Protein AF-A0A7S3QZ81-F1 (afdb_monomer_lite)

Foldseek 3Di:
DVLLCVQLVKDFDDDDPPDTDIDHPALLSVLLSLQLVLQLLVPDQDDQPPPPPPPPDPPDDDDDDDDDDDDDDDDDDDDDDDDDDDDDDDDDDDDDDDDPDDDDPPPPSPRDRQFAFFFAEDFDDDPPDDPVPQVRRVVRVQQSLQTDGSWYKYFPVSCLRCVVPQLQSLCRYNNGGDVVVVVVVPVPPPPVCVVPVDPPPPCPVPLRGKFKWWLAKWFDPPCPPPPPPPPPPRPPPPPPPPDPDDDDDDPPPPVRPPDDDDDSRMTTMMIIHHSVCQLVCLVCQSRTNRVDPVRVVGGLAHIPSLAAQSSVDDSGPPDPPPDDDGQDKDKDKDADPPLVVDDPVVNVVVLVVLSVVQVVVCVVDPFSKHWDDDDPSRMTMIMTSDPD

Radius of gyration: 27.53 Å; chains: 1; bounding box: 59×92×77 Å

Structure (mmCIF, N/CA/C/O backbone):
data_AF-A0A7S3QZ81-F1
#
_entry.id   AF-A0A7S3QZ81-F1
#
loop_
_atom_site.group_PDB
_atom_site.id
_atom_site.type_symbol
_atom_site.label_atom_id
_atom_site.label_alt_id
_atom_site.label_comp_id
_atom_site.label_asym_id
_atom_site.label_entity_id
_atom_site.label_seq_id
_atom_site.pdbx_PDB_ins_code
_atom_site.Cartn_x
_atom_site.Cartn_y
_atom_site.Cartn_z
_atom_site.occupancy
_atom_site.B_iso_or_equiv
_atom_site.auth_seq_id
_atom_site.auth_comp_id
_atom_site.auth_asym_id
_atom_site.auth_atom_id
_atom_site.pdbx_PDB_model_num
ATOM 1 N N . MET A 1 1 ? 19.329 6.124 1.152 1.00 57.19 1 MET A N 1
ATOM 2 C CA . MET A 1 1 ? 18.994 6.119 -0.295 1.00 57.19 1 MET A CA 1
ATOM 3 C C . MET A 1 1 ? 19.994 5.373 -1.180 1.00 57.19 1 MET A C 1
ATOM 5 O O . MET A 1 1 ? 19.649 4.286 -1.618 1.00 57.19 1 MET A O 1
ATOM 9 N N . ARG A 1 2 ? 21.227 5.858 -1.437 1.00 67.06 2 ARG A N 1
ATOM 10 C CA . ARG A 1 2 ? 22.157 5.185 -2.389 1.00 67.06 2 ARG A CA 1
ATOM 11 C C . ARG A 1 2 ? 22.435 3.708 -2.066 1.00 67.06 2 ARG A C 1
ATOM 13 O O . ARG A 1 2 ? 22.420 2.883 -2.973 1.00 67.06 2 ARG A O 1
ATOM 20 N N . LYS A 1 3 ? 22.639 3.384 -0.783 1.00 74.12 3 LYS A N 1
ATOM 21 C CA . LYS A 1 3 ? 22.844 2.006 -0.302 1.00 74.12 3 LYS A CA 1
ATOM 22 C C . LYS A 1 3 ? 21.619 1.117 -0.552 1.00 74.12 3 LYS A C 1
ATOM 24 O O . LYS A 1 3 ? 21.755 0.072 -1.170 1.00 74.12 3 LYS A O 1
ATOM 29 N N . ALA A 1 4 ? 20.434 1.568 -0.138 1.00 69.00 4 ALA A N 1
ATOM 30 C CA . ALA A 1 4 ? 19.182 0.844 -0.365 1.00 69.00 4 ALA A CA 1
ATOM 31 C C . ALA A 1 4 ? 18.943 0.581 -1.860 1.00 69.00 4 ALA A C 1
ATOM 33 O O . ALA A 1 4 ? 18.584 -0.525 -2.244 1.00 69.00 4 ALA A O 1
ATOM 34 N N . ARG A 1 5 ? 19.219 1.567 -2.723 1.00 83.25 5 ARG A N 1
ATOM 35 C CA . ARG A 1 5 ? 19.082 1.419 -4.180 1.00 83.25 5 ARG A CA 1
ATOM 36 C C . ARG A 1 5 ? 19.981 0.306 -4.722 1.00 83.25 5 ARG A C 1
ATOM 38 O O . ARG A 1 5 ? 19.526 -0.519 -5.501 1.00 83.25 5 ARG A O 1
ATOM 45 N N . TRP A 1 6 ? 21.247 0.289 -4.299 1.00 77.69 6 TRP A N 1
ATOM 46 C CA . TRP A 1 6 ? 22.215 -0.728 -4.716 1.00 77.69 6 TRP A CA 1
ATOM 47 C C . TRP A 1 6 ? 21.801 -2.134 -4.275 1.00 77.69 6 TRP A C 1
ATOM 49 O O . TRP A 1 6 ? 21.886 -3.076 -5.053 1.00 77.69 6 TRP A O 1
ATOM 59 N N . ASN A 1 7 ? 21.305 -2.257 -3.044 1.00 79.62 7 ASN A N 1
ATOM 60 C CA . ASN A 1 7 ? 20.888 -3.538 -2.481 1.00 79.62 7 ASN A CA 1
ATOM 61 C C . ASN A 1 7 ? 19.659 -4.144 -3.175 1.00 79.62 7 ASN A C 1
ATOM 63 O O . ASN A 1 7 ? 19.498 -5.357 -3.137 1.00 79.62 7 ASN A O 1
ATOM 67 N N . ASN A 1 8 ? 18.816 -3.313 -3.794 1.00 81.00 8 ASN A N 1
ATOM 68 C CA . ASN A 1 8 ? 17.570 -3.726 -4.444 1.00 81.00 8 ASN A CA 1
ATOM 69 C C . ASN A 1 8 ? 17.630 -3.560 -5.974 1.00 81.00 8 ASN A C 1
ATOM 71 O O . ASN A 1 8 ? 16.604 -3.394 -6.618 1.00 81.00 8 ASN A O 1
ATOM 75 N N . PHE A 1 9 ? 18.830 -3.530 -6.566 1.00 88.00 9 PHE A N 1
ATOM 76 C CA . PHE A 1 9 ? 19.031 -3.526 -8.026 1.00 88.00 9 PHE A CA 1
ATOM 77 C C . PHE A 1 9 ? 18.272 -2.429 -8.803 1.00 88.00 9 PHE A C 1
ATOM 79 O O . PHE A 1 9 ? 17.962 -2.592 -9.984 1.00 88.00 9 PHE A O 1
ATOM 86 N N . GLY A 1 10 ? 17.994 -1.291 -8.161 1.00 88.81 10 GLY A N 1
ATOM 87 C CA . GLY A 1 10 ? 17.289 -0.170 -8.779 1.00 88.81 10 GLY A CA 1
ATOM 88 C C . GLY A 1 10 ? 18.214 0.745 -9.580 1.00 88.81 10 GLY A C 1
ATOM 89 O O . GLY A 1 10 ? 19.369 0.979 -9.211 1.00 88.81 10 GLY A O 1
ATOM 90 N N . SER A 1 11 ? 17.681 1.341 -10.645 1.00 91.62 11 SER A N 1
ATOM 91 C CA . SER A 1 11 ? 18.345 2.402 -11.409 1.00 91.62 11 SER A CA 1
ATOM 92 C C . SER A 1 11 ? 17.616 3.734 -11.222 1.00 91.62 11 SER A C 1
ATOM 94 O O . SER A 1 11 ? 16.390 3.779 -11.164 1.00 91.62 11 SER A O 1
ATOM 96 N N . THR A 1 12 ? 18.364 4.832 -11.084 1.00 93.56 12 THR A N 1
ATOM 97 C CA . THR A 1 12 ? 17.767 6.176 -11.111 1.00 93.56 12 THR A CA 1
ATOM 98 C C . THR A 1 12 ? 17.583 6.575 -12.563 1.00 93.56 12 THR A C 1
ATOM 100 O O . THR A 1 12 ? 18.562 6.604 -13.306 1.00 93.56 12 THR A O 1
ATOM 103 N N . HIS A 1 13 ? 16.343 6.857 -12.945 1.00 92.25 13 HIS A N 1
ATOM 104 C CA . HIS A 1 13 ? 16.003 7.258 -14.300 1.00 92.25 13 HIS A CA 1
ATOM 105 C C . HIS A 1 13 ? 16.065 8.777 -14.462 1.00 92.25 13 HIS A C 1
ATOM 107 O O . HIS A 1 13 ? 16.704 9.270 -15.386 1.00 92.25 13 HIS A O 1
ATOM 113 N N . GLU A 1 14 ? 15.454 9.509 -13.530 1.00 94.25 14 GLU A N 1
ATOM 114 C CA . GLU A 1 14 ? 15.310 10.961 -13.597 1.00 94.25 14 GLU A CA 1
ATOM 115 C C . GLU A 1 14 ? 15.339 11.567 -12.191 1.00 94.25 14 GLU A C 1
ATOM 117 O O . GLU A 1 14 ? 14.926 10.928 -11.217 1.00 94.25 14 GLU A O 1
ATOM 122 N N . THR A 1 15 ? 15.846 12.795 -12.097 1.00 96.19 15 THR A N 1
ATOM 123 C CA . THR A 1 15 ? 15.794 13.616 -10.886 1.00 96.19 15 THR A CA 1
ATOM 124 C C . THR A 1 15 ? 15.297 14.997 -11.290 1.00 96.19 15 THR A C 1
ATOM 126 O O . THR A 1 15 ? 15.963 15.679 -12.069 1.00 96.19 15 THR A O 1
ATOM 129 N N . GLU A 1 16 ? 14.159 15.409 -10.743 1.00 95.25 16 GLU A N 1
ATOM 130 C CA . GLU A 1 16 ? 13.551 16.715 -10.987 1.00 95.25 16 GLU A CA 1
ATOM 131 C C . GLU A 1 16 ? 13.385 17.430 -9.643 1.00 95.25 16 GLU A C 1
ATOM 133 O O . GLU A 1 16 ? 12.545 17.063 -8.824 1.00 95.25 16 GLU A O 1
ATOM 138 N N . GLY A 1 17 ? 14.240 18.420 -9.373 1.00 95.44 17 GLY A N 1
ATOM 139 C CA . GLY A 1 17 ? 14.261 19.106 -8.079 1.00 95.44 17 GLY A CA 1
ATOM 140 C C . GLY A 1 17 ? 14.576 18.157 -6.916 1.00 95.44 17 GLY A C 1
ATOM 141 O O . GLY A 1 17 ? 15.675 17.606 -6.835 1.00 95.44 17 GLY A O 1
ATOM 142 N N . ASP A 1 18 ? 13.614 17.994 -6.008 1.00 94.56 18 ASP A N 1
ATOM 143 C CA . ASP A 1 18 ? 13.650 17.089 -4.852 1.00 94.56 18 ASP A CA 1
ATOM 144 C C . ASP A 1 18 ? 12.990 15.722 -5.121 1.00 94.56 18 ASP A C 1
ATOM 146 O O . ASP A 1 18 ? 12.949 14.860 -4.238 1.00 94.56 18 ASP A O 1
ATOM 150 N N . SER A 1 19 ? 12.500 15.508 -6.343 1.00 95.75 19 SER A N 1
ATOM 151 C CA . SER A 1 19 ? 11.799 14.298 -6.761 1.00 95.75 19 SER A CA 1
ATOM 152 C C . SER A 1 19 ? 12.725 13.350 -7.524 1.00 95.75 19 SER A C 1
ATOM 154 O O . SER A 1 19 ? 13.549 13.764 -8.342 1.00 95.75 19 SER A O 1
ATOM 156 N N . PHE A 1 20 ? 12.585 12.049 -7.259 1.00 96.81 20 PHE A N 1
ATOM 157 C CA . PHE A 1 20 ? 13.397 10.997 -7.870 1.00 96.81 20 PHE A CA 1
ATOM 158 C C . PHE A 1 20 ? 12.506 9.957 -8.540 1.00 96.81 20 PHE A C 1
ATOM 160 O O . PHE A 1 20 ? 11.659 9.355 -7.884 1.00 96.81 20 PHE A O 1
ATOM 167 N N . THR A 1 21 ? 12.787 9.660 -9.805 1.00 96.81 21 THR A N 1
ATOM 168 C CA . THR A 1 21 ? 12.186 8.536 -10.525 1.00 96.81 21 THR A CA 1
ATOM 169 C C . THR A 1 21 ? 13.175 7.378 -10.538 1.00 96.81 21 THR A C 1
ATOM 171 O O . THR A 1 21 ? 14.302 7.499 -11.034 1.00 96.81 21 THR A O 1
ATOM 174 N N . MET A 1 22 ? 12.768 6.238 -9.984 1.00 96.44 22 MET A N 1
ATOM 175 C CA . MET A 1 22 ? 13.572 5.016 -9.956 1.00 96.44 22 MET A CA 1
ATOM 176 C C . MET A 1 22 ? 12.834 3.875 -10.640 1.00 96.44 22 MET A C 1
ATOM 178 O O . MET A 1 22 ? 11.615 3.775 -10.543 1.00 96.44 22 MET A O 1
ATOM 182 N N . VAL A 1 23 ? 13.588 3.008 -11.312 1.00 96.00 23 VAL A N 1
ATOM 183 C CA . VAL A 1 23 ? 13.049 1.845 -12.020 1.00 96.00 23 VAL A CA 1
ATOM 184 C C . VAL A 1 23 ? 13.748 0.581 -11.552 1.00 96.00 23 VAL A C 1
ATOM 186 O O . VAL A 1 23 ? 14.971 0.556 -11.375 1.00 96.00 23 VAL A O 1
ATOM 189 N N . PHE A 1 24 ? 12.941 -0.457 -11.362 1.00 95.88 24 PHE A N 1
ATOM 190 C CA . PHE A 1 24 ? 13.323 -1.763 -10.848 1.00 95.88 24 PHE A CA 1
ATOM 191 C C . PHE A 1 24 ? 12.858 -2.844 -11.822 1.00 95.88 24 PHE A C 1
ATOM 193 O O . PHE A 1 24 ? 11.865 -2.666 -12.527 1.00 95.88 24 PHE A O 1
ATOM 200 N N . TYR A 1 25 ? 13.579 -3.963 -11.856 1.00 93.69 25 TYR A N 1
ATOM 201 C CA . TYR A 1 25 ? 13.191 -5.120 -12.666 1.00 93.69 25 TYR A CA 1
ATOM 202 C C . TYR A 1 25 ? 12.044 -5.918 -12.041 1.00 93.69 25 TYR A C 1
ATOM 204 O O . TYR A 1 25 ? 11.252 -6.511 -12.769 1.00 93.69 25 TYR A O 1
ATOM 212 N N . ASP A 1 26 ? 11.965 -5.934 -10.709 1.00 94.50 26 ASP A N 1
ATOM 213 C CA . ASP A 1 26 ? 10.962 -6.665 -9.939 1.00 94.50 26 ASP A CA 1
ATOM 214 C C . ASP A 1 26 ? 10.199 -5.695 -9.021 1.00 94.50 26 ASP A C 1
ATOM 216 O O . ASP A 1 26 ? 10.793 -4.827 -8.371 1.00 94.50 26 ASP A O 1
ATOM 220 N N . ALA A 1 27 ? 8.875 -5.855 -8.952 1.00 96.44 27 ALA A N 1
ATOM 221 C CA . ALA A 1 27 ? 8.016 -5.120 -8.028 1.00 96.44 27 ALA A CA 1
ATOM 222 C C . ALA A 1 27 ? 8.420 -5.375 -6.568 1.00 96.44 27 ALA A C 1
ATOM 224 O O . ALA A 1 27 ? 8.380 -4.460 -5.744 1.00 96.44 27 ALA A O 1
ATOM 225 N N . LYS A 1 28 ? 8.876 -6.596 -6.253 1.00 96.12 28 LYS A N 1
ATOM 226 C CA . LYS A 1 28 ? 9.358 -6.950 -4.914 1.00 96.12 28 LYS A CA 1
ATOM 227 C C . LYS A 1 28 ? 10.529 -6.069 -4.484 1.00 96.12 28 LYS A C 1
ATOM 229 O O . LYS A 1 28 ? 10.524 -5.545 -3.371 1.00 96.12 28 LYS A O 1
ATOM 234 N N . ASP A 1 29 ? 11.504 -5.880 -5.367 1.00 95.75 29 ASP A N 1
ATOM 235 C CA . ASP A 1 29 ? 12.702 -5.089 -5.085 1.00 95.75 29 ASP A CA 1
ATOM 236 C C . ASP A 1 29 ? 12.363 -3.602 -4.916 1.00 95.75 29 ASP A C 1
ATOM 238 O O . ASP A 1 29 ? 12.897 -2.936 -4.026 1.00 95.75 29 ASP A O 1
ATOM 242 N N . ALA A 1 30 ? 11.423 -3.091 -5.718 1.00 97.38 30 ALA A N 1
ATOM 243 C CA . ALA A 1 30 ? 10.921 -1.725 -5.586 1.00 97.38 30 ALA A CA 1
ATOM 244 C C . ALA A 1 30 ? 10.256 -1.494 -4.218 1.00 97.38 30 ALA A C 1
ATOM 246 O O . ALA A 1 30 ? 10.564 -0.521 -3.525 1.00 97.38 30 ALA A O 1
ATOM 247 N N . VAL A 1 31 ? 9.386 -2.414 -3.789 1.00 97.38 31 VAL A N 1
ATOM 248 C CA . VAL A 1 31 ? 8.704 -2.316 -2.489 1.00 97.38 31 VAL A CA 1
ATOM 249 C C . VAL A 1 31 ? 9.699 -2.464 -1.338 1.00 97.38 31 VAL A C 1
ATOM 251 O O . VAL A 1 31 ? 9.666 -1.665 -0.403 1.00 97.38 31 VAL A O 1
ATOM 254 N N . ALA A 1 32 ? 10.633 -3.415 -1.416 1.00 96.19 32 ALA A N 1
ATOM 255 C CA . ALA A 1 32 ? 11.698 -3.573 -0.426 1.00 96.19 32 ALA A CA 1
ATOM 256 C C . ALA A 1 32 ? 12.561 -2.306 -0.307 1.00 96.19 32 ALA A C 1
ATOM 258 O O . ALA A 1 32 ? 12.857 -1.859 0.803 1.00 96.19 32 ALA A O 1
ATOM 259 N N . PHE A 1 33 ? 12.908 -1.677 -1.435 1.00 96.44 33 PHE A N 1
ATOM 260 C CA . PHE A 1 33 ? 13.609 -0.397 -1.442 1.00 96.44 33 PHE A CA 1
ATOM 261 C C . PHE A 1 33 ? 12.828 0.688 -0.694 1.00 96.44 33 PHE A C 1
ATOM 263 O O . PHE A 1 33 ? 13.414 1.369 0.147 1.00 96.44 33 PHE A O 1
ATOM 270 N N . CYS A 1 34 ? 11.529 0.844 -0.969 1.00 97.25 34 CYS A N 1
ATOM 271 C CA . CYS A 1 34 ? 10.690 1.848 -0.314 1.00 97.25 34 CYS A CA 1
ATOM 272 C C . CYS A 1 34 ? 10.571 1.605 1.197 1.00 97.25 34 CYS A C 1
ATOM 274 O O . CYS A 1 34 ? 10.759 2.536 1.982 1.00 97.25 34 CYS A O 1
ATOM 276 N N . LEU A 1 35 ? 10.336 0.355 1.612 1.00 96.25 35 LEU A N 1
ATOM 277 C CA . LEU A 1 35 ? 10.276 -0.034 3.025 1.00 96.25 35 LEU A CA 1
ATOM 278 C C . LEU A 1 35 ? 11.591 0.295 3.747 1.00 96.25 35 LEU A C 1
ATOM 280 O O . LEU A 1 35 ? 11.580 0.985 4.771 1.00 96.25 35 LEU A O 1
ATOM 284 N N . GLN A 1 36 ? 12.725 -0.120 3.171 1.00 95.50 36 GLN A N 1
ATOM 285 C CA . GLN A 1 36 ? 14.052 0.166 3.713 1.00 95.50 36 GLN A CA 1
ATOM 286 C C . GLN A 1 36 ? 14.317 1.675 3.773 1.00 95.50 36 GLN A C 1
ATOM 288 O O . GLN A 1 36 ? 14.795 2.191 4.784 1.00 95.50 36 GLN A O 1
ATOM 293 N N . ALA A 1 37 ? 14.038 2.398 2.686 1.00 95.38 37 ALA A N 1
ATOM 294 C CA . ALA A 1 37 ? 14.269 3.833 2.597 1.00 95.38 37 ALA A CA 1
ATOM 295 C C . ALA A 1 37 ? 13.487 4.588 3.673 1.00 95.38 37 ALA A C 1
ATOM 297 O O . ALA A 1 37 ? 14.062 5.447 4.342 1.00 95.38 37 ALA A O 1
ATOM 298 N N . GLN A 1 38 ? 12.220 4.232 3.889 1.00 94.88 38 GLN A N 1
ATOM 299 C CA . GLN A 1 38 ? 11.385 4.901 4.876 1.00 94.88 38 GLN A CA 1
ATOM 300 C C . GLN A 1 38 ? 11.843 4.629 6.313 1.00 94.88 38 GLN A C 1
ATOM 302 O O . GLN A 1 38 ? 11.894 5.551 7.128 1.00 94.88 38 GLN A O 1
ATOM 307 N N . GLN A 1 39 ? 12.264 3.400 6.620 1.00 94.12 39 GLN A N 1
ATOM 308 C CA . GLN A 1 39 ? 12.876 3.092 7.915 1.00 94.12 39 GLN A CA 1
ATOM 309 C C . GLN A 1 39 ? 14.188 3.863 8.112 1.00 94.12 39 GLN A C 1
ATOM 311 O O . GLN A 1 39 ? 14.380 4.480 9.158 1.00 94.12 39 GLN A O 1
ATOM 316 N N . MET A 1 40 ? 15.064 3.903 7.101 1.00 94.00 40 MET A N 1
ATOM 317 C CA . MET A 1 40 ? 16.313 4.671 7.167 1.00 94.00 40 MET A CA 1
ATOM 318 C C . MET A 1 40 ? 16.062 6.163 7.417 1.00 94.00 40 MET A C 1
ATOM 320 O O . MET A 1 40 ? 16.757 6.760 8.235 1.00 94.00 40 MET A O 1
ATOM 324 N N . LEU A 1 41 ? 15.081 6.761 6.732 1.00 93.50 41 LEU A N 1
ATOM 325 C CA . LEU A 1 41 ? 14.714 8.169 6.910 1.00 93.50 41 LEU A CA 1
ATOM 326 C C . LEU A 1 41 ? 14.211 8.443 8.331 1.00 93.50 41 LEU A C 1
ATOM 328 O O . LEU A 1 41 ? 14.627 9.427 8.930 1.00 93.50 41 LEU A O 1
ATOM 332 N N . SER A 1 42 ? 13.410 7.536 8.899 1.00 91.94 42 SER A N 1
ATOM 333 C CA . SER A 1 42 ? 12.905 7.666 10.274 1.00 91.94 42 SER A CA 1
ATOM 334 C C . SER A 1 42 ? 13.989 7.569 11.356 1.00 91.94 42 SER A C 1
ATOM 336 O O . SER A 1 42 ? 13.811 8.072 12.461 1.00 91.94 42 SER A O 1
ATOM 338 N N . MET A 1 43 ? 15.116 6.917 11.049 1.00 92.06 43 MET A N 1
ATOM 339 C CA . MET A 1 43 ? 16.256 6.777 11.962 1.00 92.06 43 MET A CA 1
ATOM 340 C C . MET A 1 43 ? 17.296 7.891 11.786 1.00 92.06 43 MET A C 1
ATOM 342 O O . MET A 1 43 ? 18.199 8.025 12.615 1.00 92.06 43 MET A O 1
ATOM 346 N N . GLN A 1 44 ? 17.215 8.659 10.699 1.00 93.81 44 GLN A N 1
ATOM 347 C CA . GLN A 1 44 ? 18.185 9.696 10.384 1.00 93.81 44 GLN A CA 1
ATOM 348 C C . GLN A 1 44 ? 18.011 10.883 11.333 1.00 93.81 44 GLN A C 1
ATOM 350 O O . GLN A 1 44 ? 16.941 11.476 11.426 1.00 93.81 44 GLN A O 1
ATOM 355 N N . GLN A 1 45 ? 19.095 11.274 12.002 1.00 91.81 45 GLN A N 1
ATOM 356 C CA . GLN A 1 45 ? 19.135 12.537 12.730 1.00 91.81 45 GLN A CA 1
ATOM 357 C C . GLN A 1 45 ? 19.360 13.668 11.729 1.00 91.81 45 GLN A C 1
ATOM 359 O O . GLN A 1 45 ? 20.383 13.701 11.033 1.00 91.81 45 GLN A O 1
ATOM 364 N N . TRP A 1 46 ? 18.386 14.566 11.634 1.00 89.69 46 TRP A N 1
ATOM 365 C CA . TRP A 1 46 ? 18.471 15.759 10.804 1.00 89.69 46 TRP A CA 1
ATOM 366 C C . TRP A 1 46 ? 19.092 16.899 11.615 1.00 89.69 46 TRP A C 1
ATOM 368 O O . TRP A 1 46 ? 18.786 17.039 12.803 1.00 89.69 46 TRP A O 1
ATOM 378 N N . PRO A 1 47 ? 20.002 17.694 11.024 1.00 87.69 47 PRO A N 1
ATOM 379 C CA . PRO A 1 47 ? 20.575 18.832 11.721 1.00 87.69 47 PRO A CA 1
ATOM 380 C C . PRO A 1 47 ? 19.450 19.798 12.096 1.00 87.69 47 PRO A C 1
ATOM 382 O O . PRO A 1 47 ? 18.734 20.295 11.229 1.00 87.69 47 PRO A O 1
ATOM 385 N N . ILE A 1 48 ? 19.296 20.061 13.395 1.00 83.25 48 ILE A N 1
ATOM 386 C CA . ILE A 1 48 ? 18.397 21.108 13.876 1.00 83.25 48 ILE A CA 1
ATOM 387 C C . ILE A 1 48 ? 18.983 22.416 13.360 1.00 83.25 48 ILE A C 1
ATOM 389 O O . ILE A 1 48 ? 20.106 22.782 13.725 1.00 83.25 48 ILE A O 1
ATOM 393 N N . HIS A 1 49 ? 18.249 23.102 12.486 1.00 68.50 49 HIS A N 1
ATOM 394 C CA . HIS A 1 49 ? 18.574 24.477 12.161 1.00 68.50 49 HIS A CA 1
ATOM 395 C C . HIS A 1 49 ? 18.457 25.265 13.462 1.00 68.50 49 HIS A C 1
ATOM 397 O O . HIS A 1 49 ? 17.358 25.569 13.915 1.00 68.50 49 HIS A O 1
ATOM 403 N N . LYS A 1 50 ? 19.601 25.551 14.092 1.00 69.50 50 LYS A N 1
ATOM 404 C CA . LYS A 1 50 ? 19.683 26.654 15.042 1.00 69.50 50 LYS A CA 1
ATOM 405 C C . LYS A 1 50 ? 19.187 27.851 14.262 1.00 69.50 50 LYS A C 1
ATOM 407 O O . LYS A 1 50 ? 19.738 28.101 13.187 1.00 69.50 50 LYS A O 1
ATOM 412 N N . GLU A 1 51 ? 18.111 28.468 14.739 1.00 63.09 51 GLU A N 1
ATOM 413 C CA . GLU A 1 51 ? 17.549 29.674 14.149 1.00 63.09 51 GLU A CA 1
ATOM 414 C C . GLU A 1 51 ? 18.723 30.562 13.750 1.00 63.09 51 GLU A C 1
ATOM 416 O O . GLU A 1 51 ? 19.531 30.977 14.584 1.00 63.09 51 GLU A O 1
ATOM 421 N N . ILE A 1 52 ? 18.919 30.721 12.440 1.00 61.25 52 ILE A N 1
ATOM 422 C CA . ILE A 1 52 ? 19.837 31.730 11.943 1.00 61.25 52 ILE A CA 1
ATOM 423 C C . ILE A 1 52 ? 19.114 32.998 12.345 1.00 61.25 52 ILE A C 1
ATOM 425 O O . ILE A 1 52 ? 18.140 33.344 11.683 1.00 61.25 52 ILE A O 1
ATOM 429 N N . ASN A 1 53 ? 19.500 33.571 13.491 1.00 55.69 53 ASN A N 1
ATOM 430 C CA . ASN A 1 53 ? 18.949 34.806 14.024 1.00 55.69 53 ASN A CA 1
ATOM 431 C C . ASN A 1 53 ? 18.841 35.788 12.864 1.00 55.69 53 ASN A C 1
ATOM 433 O O . ASN A 1 53 ? 19.834 36.366 12.422 1.00 55.69 53 ASN A O 1
ATOM 437 N N . SER A 1 54 ? 17.632 35.934 12.336 1.00 57.25 54 SER A N 1
ATOM 438 C CA . SER A 1 54 ? 17.295 36.854 11.264 1.00 57.25 54 SER A CA 1
ATOM 439 C C . SER A 1 54 ? 17.189 38.265 11.848 1.00 57.25 54 SER A C 1
ATOM 441 O O . SER A 1 54 ? 16.173 38.933 11.698 1.00 57.25 54 SER A O 1
ATOM 443 N N . GLU A 1 55 ? 18.232 38.684 12.573 1.00 59.03 55 GLU A N 1
ATOM 444 C CA . GLU A 1 55 ? 18.438 40.043 13.084 1.00 59.03 55 GLU A CA 1
ATOM 445 C C . GLU A 1 55 ? 19.254 40.910 12.117 1.00 59.03 55 GLU A C 1
ATOM 447 O O . GLU A 1 55 ? 19.269 42.129 12.264 1.00 59.03 55 GLU A O 1
ATOM 452 N N . GLU A 1 56 ? 19.877 40.350 11.077 1.00 56.66 56 GLU A N 1
ATOM 453 C CA . GLU A 1 56 ? 20.539 41.163 10.055 1.00 56.66 56 GLU A CA 1
ATOM 454 C C . GLU A 1 56 ? 19.681 41.313 8.793 1.00 56.66 56 GLU A C 1
ATOM 456 O O . GLU A 1 56 ? 19.473 40.368 8.039 1.00 56.66 56 GLU A O 1
ATOM 461 N N . GLN A 1 57 ? 19.285 42.570 8.551 1.00 50.53 57 GLN A N 1
ATOM 462 C CA . GLN A 1 57 ? 18.739 43.160 7.317 1.00 50.53 57 GLN A CA 1
ATOM 463 C C . GLN A 1 57 ? 17.225 43.400 7.250 1.00 50.53 57 GLN A C 1
ATOM 465 O O . GLN A 1 57 ? 16.565 43.118 6.254 1.00 50.53 57 GLN A O 1
ATOM 470 N N . SER A 1 58 ? 16.708 44.158 8.217 1.00 48.16 58 SER A N 1
ATOM 471 C CA . SER A 1 58 ? 15.829 45.278 7.859 1.00 48.16 58 SER A CA 1
ATOM 472 C C . SER A 1 58 ? 16.672 46.416 7.256 1.00 48.16 58 SER A C 1
ATOM 474 O O . SER A 1 58 ? 17.016 47.380 7.941 1.00 48.16 58 SER A O 1
ATOM 476 N N . THR A 1 59 ? 17.047 46.316 5.978 1.00 50.75 59 THR A N 1
ATOM 477 C CA . THR A 1 59 ? 17.408 47.504 5.191 1.00 50.75 59 THR A CA 1
ATOM 478 C C . THR A 1 59 ? 16.115 48.102 4.624 1.00 50.75 59 THR A C 1
ATOM 480 O O . THR A 1 59 ? 15.337 47.394 3.983 1.00 50.75 59 THR A O 1
ATOM 483 N N . PRO A 1 60 ? 15.819 49.391 4.866 1.00 50.78 60 PRO A N 1
ATOM 484 C CA . PRO A 1 60 ? 14.624 50.027 4.331 1.00 50.78 60 PRO A CA 1
ATOM 485 C C . PRO A 1 60 ? 14.818 50.263 2.830 1.00 50.78 60 PRO A C 1
ATOM 487 O O . PRO A 1 60 ? 15.439 51.244 2.421 1.00 50.78 60 PRO A O 1
ATOM 490 N N . LEU A 1 61 ? 14.299 49.366 1.990 1.00 48.03 61 LEU A N 1
ATOM 491 C CA . LEU A 1 61 ? 14.140 49.665 0.572 1.00 48.03 61 LEU A CA 1
ATOM 492 C C . LEU A 1 61 ? 12.990 50.656 0.408 1.00 48.03 61 LEU A C 1
ATOM 494 O O . LEU A 1 61 ? 11.853 50.416 0.813 1.00 48.03 61 LEU A O 1
ATOM 498 N N . MET A 1 62 ? 13.352 51.804 -0.157 1.00 43.62 62 MET A N 1
ATOM 499 C CA . MET A 1 62 ? 12.481 52.927 -0.440 1.00 43.62 62 MET A CA 1
ATOM 500 C C . MET A 1 62 ? 11.201 52.499 -1.156 1.00 43.62 62 MET A C 1
ATOM 502 O O . MET A 1 62 ? 11.212 51.917 -2.238 1.00 43.62 62 MET A O 1
ATOM 506 N N . SER A 1 63 ? 10.097 52.921 -0.551 1.00 51.78 63 SER A N 1
ATOM 507 C CA . SER A 1 63 ? 8.844 53.250 -1.213 1.00 51.78 63 SER A CA 1
ATOM 508 C C . SER A 1 63 ? 9.095 54.125 -2.445 1.00 51.78 63 SER A C 1
ATOM 510 O O . SER A 1 63 ? 9.597 55.242 -2.329 1.00 51.78 63 SER A O 1
ATOM 512 N N . SER A 1 64 ? 8.759 53.616 -3.627 1.00 53.53 64 SER A N 1
ATOM 513 C CA . SER A 1 64 ? 7.997 54.332 -4.659 1.00 53.53 64 SER A CA 1
ATOM 514 C C . SER A 1 64 ? 7.969 53.496 -5.934 1.00 53.53 64 SER A C 1
ATOM 516 O O . SER A 1 64 ? 8.988 53.317 -6.576 1.00 53.53 64 SER A O 1
ATOM 518 N N . TYR A 1 65 ? 6.793 52.996 -6.305 1.00 40.47 65 TYR A N 1
ATOM 519 C CA . TYR A 1 65 ? 6.265 53.167 -7.658 1.00 40.47 65 TYR A CA 1
ATOM 520 C C . TYR A 1 65 ? 4.754 52.938 -7.606 1.00 40.47 65 TYR A C 1
ATOM 522 O O . TYR A 1 65 ? 4.253 51.830 -7.438 1.00 40.47 65 TYR A O 1
ATOM 530 N N . VAL A 1 66 ? 4.048 54.061 -7.688 1.00 50.03 66 VAL A N 1
ATOM 531 C CA . VAL A 1 66 ? 2.619 54.174 -7.969 1.00 50.03 66 VAL A CA 1
ATOM 532 C C . VAL A 1 66 ? 2.371 53.642 -9.377 1.00 50.03 66 VAL A C 1
ATOM 534 O O . VAL A 1 66 ? 3.132 53.979 -10.280 1.00 50.03 66 VAL A O 1
ATOM 537 N N . ASN A 1 67 ? 1.285 52.896 -9.587 1.00 38.12 67 ASN A N 1
ATOM 538 C CA . ASN A 1 67 ? 0.544 52.980 -10.844 1.00 38.12 67 ASN A CA 1
ATOM 539 C C . ASN A 1 67 ? -0.951 52.665 -10.657 1.00 38.12 67 ASN A C 1
ATOM 541 O O . ASN A 1 67 ? -1.320 51.987 -9.696 1.00 38.12 67 ASN A O 1
ATOM 545 N N . PRO A 1 68 ? -1.811 53.240 -11.519 1.00 51.69 68 PRO A N 1
ATOM 546 C CA . PRO A 1 68 ? -3.164 53.626 -11.153 1.00 51.69 68 PRO A CA 1
ATOM 547 C C . PRO A 1 68 ? -4.239 52.581 -11.463 1.00 51.69 68 PRO A C 1
ATOM 549 O O . PRO A 1 68 ? -4.121 51.726 -12.337 1.00 51.69 68 PRO A O 1
ATOM 552 N N . VAL A 1 69 ? -5.328 52.762 -10.721 1.00 41.81 69 VAL A N 1
ATOM 553 C CA . VAL A 1 69 ? -6.646 52.140 -10.822 1.00 41.81 69 VAL A CA 1
ATOM 554 C C . VAL A 1 69 ? -7.222 52.266 -12.235 1.00 41.81 69 VAL A C 1
ATOM 556 O O . VAL A 1 69 ? -7.210 53.342 -12.828 1.00 41.81 69 VAL A O 1
ATOM 559 N N . SER A 1 70 ? -7.778 51.170 -12.748 1.00 48.81 70 SER A N 1
ATOM 560 C CA . SER A 1 70 ? -8.783 51.189 -13.813 1.00 48.81 70 SER A CA 1
ATOM 561 C C . SER A 1 70 ? -10.006 50.421 -13.323 1.00 48.81 70 SER A C 1
ATOM 563 O O . SER A 1 70 ? -9.952 49.210 -13.111 1.00 48.81 70 SER A O 1
ATOM 565 N N . ASP A 1 71 ? -11.076 51.177 -13.099 1.00 50.75 71 ASP A N 1
ATOM 566 C CA . ASP A 1 71 ? -12.431 50.736 -12.785 1.00 50.75 71 ASP A CA 1
ATOM 567 C C . ASP A 1 71 ? -13.016 49.804 -13.854 1.00 50.75 71 ASP A C 1
ATOM 569 O O . ASP A 1 71 ? -12.661 49.929 -15.024 1.00 50.75 71 ASP A O 1
ATOM 573 N N . LEU A 1 72 ? -13.966 48.938 -13.458 1.00 41.06 72 LEU A N 1
ATOM 574 C CA . LEU A 1 72 ? -15.230 48.602 -14.160 1.00 41.06 72 LEU A CA 1
ATOM 575 C C . LEU A 1 72 ? -16.023 47.519 -13.365 1.00 41.06 72 LEU A C 1
ATOM 577 O O . LEU A 1 72 ? -15.471 46.900 -12.457 1.00 41.06 72 LEU A O 1
ATOM 581 N N . PRO A 1 73 ? -17.348 47.345 -13.573 1.00 51.81 73 PRO A N 1
ATOM 582 C CA . PRO A 1 73 ? -18.310 47.533 -12.494 1.00 51.81 73 PRO A CA 1
ATOM 583 C C . PRO A 1 73 ? -19.077 46.273 -12.062 1.00 51.81 73 PRO A C 1
ATOM 585 O O . PRO A 1 73 ? -19.392 45.375 -12.843 1.00 51.81 73 PRO A O 1
ATOM 588 N N . LEU A 1 74 ? -19.490 46.311 -10.793 1.00 40.22 74 LEU A N 1
ATOM 589 C CA . LEU A 1 74 ? -20.457 45.426 -10.147 1.00 40.22 74 LEU A CA 1
ATOM 590 C C . LEU A 1 74 ? -21.857 45.504 -10.784 1.00 40.22 74 LEU A C 1
ATOM 592 O O . LEU A 1 74 ? -22.440 46.584 -10.914 1.00 40.22 74 LEU A O 1
ATOM 596 N N . LYS A 1 75 ? -22.457 44.335 -11.049 1.00 44.75 75 LYS A N 1
ATOM 597 C CA . LYS A 1 75 ? -23.912 44.162 -11.189 1.00 44.75 75 LYS A CA 1
ATOM 598 C C . LYS A 1 75 ? -24.500 43.443 -9.970 1.00 44.75 75 LYS A C 1
ATOM 600 O O . LYS A 1 75 ? -23.925 42.515 -9.417 1.00 44.75 75 LYS A O 1
ATOM 605 N N . LYS A 1 76 ? -25.661 43.965 -9.577 1.00 42.50 76 LYS A N 1
ATOM 606 C CA . LYS A 1 76 ? -26.469 43.768 -8.364 1.00 42.50 76 LYS A CA 1
ATOM 607 C C . LYS A 1 76 ? -27.375 42.522 -8.398 1.00 42.50 76 LYS A C 1
ATOM 609 O O . LYS A 1 76 ? -27.847 42.148 -9.466 1.00 42.50 76 LYS A O 1
ATOM 614 N N . SER A 1 77 ? -27.842 42.168 -7.185 1.00 38.34 77 SER A N 1
ATOM 615 C CA . SER A 1 77 ? -29.167 41.588 -6.828 1.00 38.34 77 SER A CA 1
ATOM 616 C C . SER A 1 77 ? -29.281 40.052 -6.913 1.00 38.34 77 SER A C 1
ATOM 618 O O . SER A 1 77 ? -28.815 39.481 -7.884 1.00 38.34 77 SER A O 1
ATOM 620 N N . ARG A 1 78 ? -29.886 39.290 -5.981 1.00 36.41 78 ARG A N 1
ATOM 621 C CA . ARG A 1 78 ? -30.941 39.491 -4.948 1.00 36.41 78 ARG A CA 1
ATOM 622 C C . ARG A 1 78 ? -30.660 38.537 -3.756 1.00 36.41 78 ARG A C 1
ATOM 624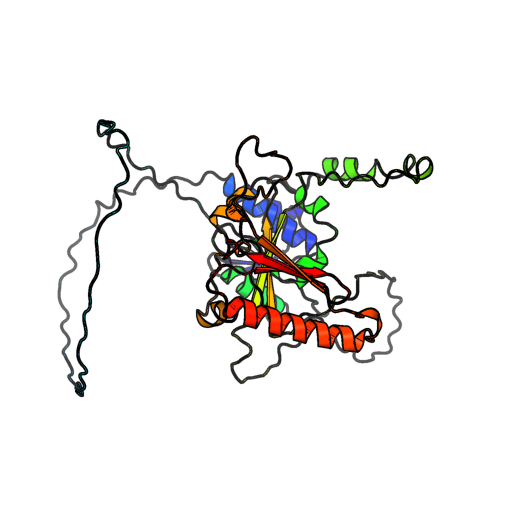 O O . ARG A 1 78 ? -30.172 37.443 -3.994 1.00 36.41 78 ARG A O 1
ATOM 631 N N . SER A 1 79 ? -30.743 38.937 -2.481 1.00 39.94 79 SER A N 1
ATOM 632 C CA . SER A 1 79 ? -31.924 38.942 -1.579 1.00 39.94 79 SER A CA 1
ATOM 633 C C . SER A 1 79 ? -32.808 37.689 -1.629 1.00 39.94 79 SER A C 1
ATOM 635 O O . SER A 1 79 ? -33.559 37.590 -2.594 1.00 39.94 79 SER A O 1
ATOM 637 N N . ILE A 1 80 ? -32.771 36.840 -0.579 1.00 39.56 80 ILE A N 1
ATOM 638 C CA . ILE A 1 80 ? -33.942 36.275 0.142 1.00 39.56 80 ILE A CA 1
ATOM 639 C C . ILE A 1 80 ? -33.556 35.999 1.618 1.00 39.56 80 ILE A C 1
ATOM 641 O O . ILE A 1 80 ? -32.460 35.536 1.922 1.00 39.56 80 ILE A O 1
ATOM 645 N N . SER A 1 81 ? -34.488 36.347 2.500 1.00 38.53 81 SER A N 1
ATOM 646 C CA . SER A 1 81 ? -34.548 36.354 3.969 1.00 38.53 81 SER A CA 1
ATOM 647 C C . SER A 1 81 ? -34.486 34.958 4.629 1.00 38.53 81 SER A C 1
ATOM 649 O O . SER A 1 81 ? -34.978 33.985 4.072 1.00 38.53 81 SER A O 1
ATOM 651 N N . SER A 1 82 ? -33.772 34.802 5.751 1.00 36.53 82 SER A N 1
ATOM 652 C CA . SER A 1 82 ? -34.262 34.711 7.149 1.00 36.53 82 SER A CA 1
ATOM 653 C C . SER A 1 82 ? -35.269 33.594 7.474 1.00 36.53 82 SER A C 1
ATOM 655 O O . SER A 1 82 ? -36.414 33.668 7.041 1.00 36.53 82 SER A O 1
ATOM 657 N N . LEU A 1 83 ? -34.889 32.682 8.378 1.00 34.94 83 LEU A N 1
ATOM 658 C CA . LEU A 1 83 ? -35.746 32.161 9.454 1.00 34.94 83 LEU A CA 1
ATOM 659 C C . LEU A 1 83 ? -34.875 31.454 10.507 1.00 34.94 83 LEU A C 1
ATOM 661 O O . LEU A 1 83 ? -34.149 30.509 10.211 1.00 34.94 83 LEU A O 1
ATOM 665 N N . SER A 1 84 ? -34.942 31.959 11.733 1.00 43.78 84 SER A N 1
ATOM 666 C CA . SER A 1 84 ? -34.317 31.448 12.952 1.00 43.78 84 SER A CA 1
ATOM 667 C C . SER A 1 84 ? -35.368 30.716 13.781 1.00 43.78 84 SER A C 1
ATOM 669 O O . SER A 1 84 ? -36.411 31.308 14.042 1.00 43.78 84 SER A O 1
ATOM 671 N N . ILE A 1 85 ? -35.088 29.496 14.257 1.00 35.75 85 ILE A N 1
ATOM 672 C CA . ILE A 1 85 ? -35.834 28.838 15.346 1.00 35.75 85 ILE A CA 1
ATOM 673 C C . ILE A 1 85 ? -34.868 27.968 16.183 1.00 35.75 85 ILE A C 1
ATOM 675 O O . ILE A 1 85 ? -34.263 27.044 15.655 1.00 35.75 85 ILE A O 1
ATOM 679 N N . LEU A 1 86 ? -34.717 28.367 17.459 1.00 32.31 86 LEU A N 1
ATOM 680 C CA . LEU A 1 86 ? -34.579 27.620 18.736 1.00 32.31 86 LEU A CA 1
ATOM 681 C C . LEU A 1 86 ? -34.082 26.151 18.661 1.00 32.31 86 LEU A C 1
ATOM 683 O O . LEU A 1 86 ? -34.629 25.364 17.904 1.00 32.31 86 LEU A O 1
ATOM 687 N N . GLN A 1 87 ? -33.156 25.652 19.499 1.00 37.56 87 GLN A N 1
ATOM 688 C CA . GLN A 1 87 ? -33.252 25.482 20.971 1.00 37.56 87 GLN A CA 1
ATOM 689 C C . GLN A 1 87 ? -31.983 24.686 21.489 1.00 37.56 87 GLN A C 1
ATOM 691 O O . GLN A 1 87 ? -31.032 24.575 20.723 1.00 37.56 87 GLN A O 1
ATOM 696 N N . PRO A 1 88 ? -31.882 24.126 22.725 1.00 42.53 88 PRO A N 1
ATOM 697 C CA . PRO A 1 88 ? -31.271 24.706 23.932 1.00 42.53 88 PRO A CA 1
ATOM 698 C C . PRO A 1 88 ? -30.095 23.911 24.589 1.00 42.53 88 PRO A C 1
ATOM 700 O O . PRO A 1 88 ? -29.796 22.777 24.247 1.00 42.53 88 PRO A O 1
ATOM 703 N N . LEU A 1 89 ? -29.496 24.554 25.606 1.00 28.66 89 LEU A N 1
ATOM 704 C CA . LEU A 1 89 ? -28.981 24.057 26.906 1.00 28.66 89 LEU A CA 1
ATOM 705 C C . LEU A 1 89 ? -28.284 22.678 27.047 1.00 28.66 89 LEU A C 1
ATOM 707 O O . LEU A 1 89 ? -28.915 21.632 27.023 1.00 28.66 89 LEU A O 1
ATOM 711 N N . SER A 1 90 ? -27.035 22.774 27.527 1.00 30.50 90 SER A N 1
ATOM 712 C CA . SER A 1 90 ? -26.495 22.101 28.727 1.00 30.50 90 SER A CA 1
ATOM 713 C C . SER A 1 90 ? -26.402 20.568 28.759 1.00 30.50 90 SER A C 1
ATOM 715 O O . SER A 1 90 ? -27.356 19.882 29.112 1.00 30.50 90 SER A O 1
ATOM 717 N N . SER A 1 91 ? -25.164 20.067 28.705 1.00 31.00 91 SER A N 1
ATOM 718 C CA . SER A 1 91 ? -24.748 18.946 29.555 1.00 31.00 91 SER A CA 1
ATOM 719 C C . SER A 1 91 ? -23.328 19.164 30.082 1.00 31.00 91 SER A C 1
ATOM 721 O O . SER A 1 91 ? -22.350 19.221 29.340 1.00 31.00 91 SER A O 1
ATOM 723 N N . SER A 1 92 ? -23.263 19.314 31.398 1.00 36.16 92 SER A N 1
ATOM 724 C CA . SER A 1 92 ? -22.095 19.365 32.267 1.00 36.16 92 SER A CA 1
ATOM 725 C C . SER A 1 92 ? -21.236 18.098 32.199 1.00 36.16 92 SER A C 1
ATOM 727 O O . SER A 1 92 ? -21.763 17.004 32.398 1.00 36.16 92 SER A O 1
ATOM 729 N N . HIS A 1 93 ? -19.915 18.256 32.079 1.00 34.19 93 HIS A N 1
ATOM 730 C CA . HIS A 1 93 ? -18.940 17.248 32.506 1.00 34.19 93 HIS A CA 1
ATOM 731 C C . HIS A 1 93 ? -17.916 17.851 33.483 1.00 34.19 93 HIS A C 1
ATOM 733 O O . HIS A 1 93 ? -17.589 19.035 33.368 1.00 34.19 93 HIS A O 1
ATOM 739 N N . PRO A 1 94 ? -17.461 17.075 34.487 1.00 39.72 94 PRO A N 1
ATOM 740 C CA . PRO A 1 94 ? -16.804 17.602 35.673 1.00 39.72 94 PRO A CA 1
ATOM 741 C C . PRO A 1 94 ? -15.274 17.678 35.549 1.00 39.72 94 PRO A C 1
ATOM 743 O O . PRO A 1 94 ? -14.634 16.829 34.941 1.00 39.72 94 PRO A O 1
ATOM 746 N N . LEU A 1 95 ? -14.735 18.710 36.204 1.00 36.91 95 LEU A N 1
ATOM 747 C CA . LEU A 1 95 ? -13.435 18.817 36.881 1.00 36.91 95 LEU A CA 1
ATOM 748 C C . LEU A 1 95 ? -12.363 17.753 36.569 1.00 36.91 95 LEU A C 1
ATOM 750 O O . LEU A 1 95 ? -12.347 16.677 37.162 1.00 36.91 95 LEU A O 1
ATOM 754 N N . THR A 1 96 ? -11.339 18.164 35.819 1.00 33.38 96 THR A N 1
ATOM 755 C CA . THR A 1 96 ? -9.981 17.614 35.932 1.00 33.38 96 THR A CA 1
ATOM 756 C C . THR A 1 96 ? -9.014 18.714 36.364 1.00 33.38 96 THR A C 1
ATOM 758 O O . THR A 1 96 ? -8.762 19.667 35.632 1.00 33.38 96 THR A O 1
ATOM 761 N N . SER A 1 97 ? -8.547 18.571 37.605 1.00 34.03 97 SER A N 1
ATOM 762 C CA . SER A 1 97 ? -7.313 19.090 38.212 1.00 34.03 97 SER A CA 1
ATOM 763 C C . SER A 1 97 ? -6.570 20.224 37.491 1.00 34.03 97 SER A C 1
ATOM 765 O O . SER A 1 97 ? -5.829 20.013 36.532 1.00 34.03 97 SER A O 1
ATOM 767 N N . THR A 1 98 ? -6.649 21.421 38.070 1.00 32.12 98 THR A N 1
ATOM 768 C CA . THR A 1 98 ? -5.708 22.516 37.825 1.00 32.12 98 THR A CA 1
ATOM 769 C C . THR A 1 98 ? -4.342 22.180 38.430 1.00 32.12 98 THR A C 1
ATOM 771 O O . THR A 1 98 ? -4.075 22.487 39.595 1.00 32.12 98 THR A O 1
ATOM 774 N N . THR A 1 99 ? -3.461 21.564 37.648 1.00 38.97 99 THR A N 1
ATOM 775 C CA . THR A 1 99 ? -2.034 21.472 37.976 1.00 38.97 99 THR A CA 1
ATOM 776 C C . THR A 1 99 ? -1.378 22.793 37.578 1.00 38.97 99 THR A C 1
ATOM 778 O O . THR A 1 99 ? -1.231 23.095 36.395 1.00 38.97 99 THR A O 1
ATOM 781 N N . LYS A 1 100 ? -1.022 23.622 38.567 1.00 40.28 100 LYS A N 1
ATOM 782 C CA . LYS A 1 100 ? -0.211 24.832 38.366 1.00 40.28 100 LYS A CA 1
ATOM 783 C C . LYS A 1 100 ? 1.180 24.411 37.880 1.00 40.28 100 LYS A C 1
ATOM 785 O O . LYS A 1 100 ? 2.038 24.084 38.693 1.00 40.28 100 LYS A O 1
ATOM 790 N N . HIS A 1 101 ? 1.401 24.413 36.569 1.00 41.78 101 HIS A N 1
ATOM 791 C CA . HIS A 1 101 ? 2.737 24.287 35.999 1.00 41.78 101 HIS A CA 1
ATOM 792 C C . HIS A 1 101 ? 3.422 25.655 36.014 1.00 41.78 101 HIS A C 1
ATOM 794 O O . HIS A 1 101 ? 2.937 26.617 35.422 1.00 41.78 101 HIS A O 1
ATOM 800 N N . HIS A 1 102 ? 4.540 25.737 36.737 1.00 42.91 102 HIS A N 1
ATOM 801 C CA . HIS A 1 102 ? 5.523 26.804 36.588 1.00 42.91 102 HIS A CA 1
ATOM 802 C C . HIS A 1 102 ? 5.944 26.898 35.118 1.00 42.91 102 HIS A C 1
ATOM 804 O O . HIS A 1 102 ? 6.400 25.909 34.542 1.00 42.91 102 HIS A O 1
ATOM 810 N N . GLY A 1 103 ? 5.774 28.088 34.537 1.00 48.34 103 GLY A N 1
ATOM 811 C CA . GLY A 1 103 ? 6.274 28.441 33.215 1.00 48.34 103 GLY A CA 1
ATOM 812 C C . GLY A 1 103 ? 7.794 28.455 33.231 1.00 48.34 103 GLY A C 1
ATOM 813 O O . GLY A 1 103 ? 8.412 29.451 33.589 1.00 48.34 103 GLY A O 1
ATOM 814 N N . VAL A 1 104 ? 8.381 27.314 32.894 1.00 58.06 104 VAL A N 1
ATOM 815 C CA . VAL A 1 104 ? 9.713 27.266 32.309 1.00 58.06 104 VAL A CA 1
ATOM 816 C C . VAL A 1 104 ? 9.467 27.410 30.818 1.00 58.06 104 VAL A C 1
ATOM 818 O O . VAL A 1 104 ? 8.856 26.520 30.222 1.00 58.06 104 VAL A O 1
ATOM 821 N N . ASP A 1 105 ? 9.883 28.536 30.243 1.00 56.75 105 ASP A N 1
ATOM 822 C CA . ASP A 1 105 ? 9.992 28.719 28.798 1.00 56.75 105 ASP A CA 1
ATOM 823 C C . ASP A 1 105 ? 10.997 27.684 28.279 1.00 56.75 105 ASP A C 1
ATOM 825 O O . ASP A 1 105 ? 12.200 27.914 28.198 1.00 56.75 105 ASP A O 1
ATOM 829 N N . GLN A 1 106 ? 10.515 26.464 28.044 1.00 62.25 106 GLN A N 1
ATOM 830 C CA . GLN A 1 106 ? 11.258 25.464 27.304 1.00 62.25 106 GLN A CA 1
ATOM 831 C C . GLN A 1 106 ? 11.247 25.932 25.859 1.00 62.25 106 GLN A C 1
ATOM 833 O O . GLN A 1 106 ? 10.213 25.841 25.191 1.00 62.25 106 GLN A O 1
ATOM 838 N N . ASP A 1 107 ? 12.391 26.444 25.409 1.00 65.31 107 ASP A N 1
ATOM 839 C CA . ASP A 1 107 ? 12.684 26.667 24.000 1.00 65.31 107 ASP A CA 1
ATOM 840 C C . ASP A 1 107 ? 12.192 25.452 23.215 1.00 65.31 107 ASP A C 1
ATOM 842 O O . ASP A 1 107 ? 12.682 24.325 23.370 1.00 65.31 107 ASP A O 1
ATOM 846 N N . LYS A 1 108 ? 11.133 25.666 22.430 1.00 68.94 108 LYS A N 1
ATOM 847 C CA . LYS A 1 108 ? 10.517 24.632 21.608 1.00 68.94 108 LYS A CA 1
ATOM 848 C C . LYS A 1 108 ? 11.504 24.309 20.498 1.00 68.94 108 LYS A C 1
ATOM 850 O O . LYS A 1 108 ? 11.412 24.871 19.415 1.00 68.94 108 LYS A O 1
ATOM 855 N N . ASN A 1 109 ? 12.438 23.399 20.762 1.00 70.38 109 ASN A N 1
ATOM 856 C CA . ASN A 1 109 ? 13.249 22.784 19.722 1.00 70.38 109 ASN A CA 1
ATOM 857 C C . ASN A 1 109 ? 12.295 22.093 18.740 1.00 70.38 109 ASN A C 1
ATOM 859 O O . ASN A 1 109 ? 11.820 20.981 18.985 1.00 70.38 109 ASN A O 1
ATOM 863 N N . VAL A 1 110 ? 11.972 22.784 17.646 1.00 74.62 110 VAL A N 1
ATOM 864 C CA . VAL A 1 110 ? 11.176 22.237 16.552 1.00 74.62 110 VAL A CA 1
ATOM 865 C C . VAL A 1 110 ? 12.050 21.199 15.865 1.00 74.62 110 VAL A C 1
ATOM 867 O O . VAL A 1 110 ? 12.965 21.527 15.113 1.00 74.62 110 VAL A O 1
ATOM 870 N N . ASN A 1 111 ? 11.807 19.927 16.170 1.00 76.44 111 ASN A N 1
ATOM 871 C CA . ASN A 1 111 ? 12.480 18.841 15.479 1.00 76.44 111 ASN A CA 1
ATOM 872 C C . ASN A 1 111 ? 11.929 18.771 14.048 1.00 76.44 111 ASN A C 1
ATOM 874 O O . ASN A 1 111 ? 10.753 18.461 13.849 1.00 76.44 111 ASN A O 1
ATOM 878 N N . ILE A 1 112 ? 12.762 19.115 13.066 1.00 83.25 112 ILE A N 1
ATOM 879 C CA . ILE A 1 112 ? 12.407 19.030 11.651 1.00 83.25 112 ILE A CA 1
ATOM 880 C C . ILE A 1 112 ? 12.551 17.566 11.235 1.00 83.25 112 ILE A C 1
ATOM 882 O O . ILE A 1 112 ? 13.660 17.046 11.132 1.00 83.25 112 ILE A O 1
ATOM 886 N N . ASP A 1 113 ? 11.420 16.909 10.994 1.00 86.19 113 ASP A N 1
ATOM 887 C CA . ASP A 1 113 ? 11.376 15.554 10.454 1.00 86.19 113 ASP A CA 1
ATOM 888 C C . ASP A 1 113 ? 11.196 15.608 8.931 1.00 86.19 113 ASP A C 1
ATOM 890 O O . ASP A 1 113 ? 10.209 16.155 8.427 1.00 86.19 113 ASP A O 1
ATOM 894 N N . VAL A 1 114 ? 12.160 15.065 8.185 1.00 91.81 114 VAL A N 1
ATOM 895 C CA . VAL A 1 114 ? 12.071 14.984 6.722 1.00 91.81 114 VAL A CA 1
ATOM 896 C C . VAL A 1 114 ? 11.236 13.767 6.350 1.00 91.81 114 VAL A C 1
ATOM 898 O O . VAL A 1 114 ? 11.660 12.623 6.507 1.00 91.81 114 VAL A O 1
ATOM 901 N N . GLN A 1 115 ? 10.057 14.021 5.790 1.00 94.00 115 GLN A N 1
ATOM 902 C CA . GLN A 1 115 ? 9.126 12.978 5.375 1.00 94.00 115 GLN A CA 1
ATOM 903 C C . GLN A 1 115 ? 9.068 12.871 3.854 1.00 94.00 115 GLN A C 1
ATOM 905 O O . GLN A 1 115 ? 8.859 13.861 3.156 1.00 94.00 115 GLN A O 1
ATOM 910 N N . VAL A 1 116 ? 9.206 11.649 3.343 1.00 96.50 116 VAL A N 1
ATOM 911 C CA . VAL A 1 116 ? 9.154 11.353 1.907 1.00 96.50 116 VAL A CA 1
ATOM 912 C C . VAL A 1 116 ? 7.868 10.601 1.601 1.00 96.50 116 VAL A C 1
ATOM 914 O O . VAL A 1 116 ? 7.502 9.677 2.321 1.00 96.50 116 VAL A O 1
ATOM 917 N N . ARG A 1 117 ? 7.171 11.013 0.545 1.00 96.88 117 ARG A N 1
ATOM 918 C CA . ARG A 1 117 ? 6.029 10.284 -0.017 1.00 96.88 117 ARG A CA 1
ATOM 919 C C . ARG A 1 117 ? 6.527 9.405 -1.162 1.00 96.88 117 ARG A C 1
ATOM 921 O O . ARG A 1 117 ? 7.386 9.849 -1.921 1.00 96.88 117 ARG A O 1
ATOM 928 N N . MET A 1 118 ? 6.055 8.165 -1.249 1.00 98.06 118 MET A N 1
ATOM 929 C CA . MET A 1 118 ? 6.492 7.212 -2.274 1.00 98.06 118 MET A CA 1
ATOM 930 C C . MET A 1 118 ? 5.282 6.577 -2.953 1.00 98.06 118 MET A C 1
ATOM 932 O O . MET A 1 118 ? 4.384 6.089 -2.269 1.00 98.06 118 MET A O 1
ATOM 936 N N . GLY A 1 119 ? 5.285 6.561 -4.286 1.00 97.81 119 GLY A N 1
ATOM 937 C CA . GLY A 1 119 ? 4.280 5.891 -5.106 1.00 97.81 119 GLY A CA 1
ATOM 938 C C . GLY A 1 119 ? 4.899 4.823 -5.995 1.00 97.81 119 GLY A C 1
ATOM 939 O O . GLY A 1 119 ? 5.954 5.046 -6.589 1.00 97.81 119 GLY A O 1
ATOM 940 N N . LEU A 1 120 ? 4.248 3.664 -6.076 1.00 97.94 120 LEU A N 1
ATOM 941 C CA . LEU A 1 120 ? 4.669 2.550 -6.918 1.00 97.94 120 LEU A CA 1
ATOM 942 C C . LEU A 1 120 ? 3.577 2.173 -7.918 1.00 97.94 120 LEU A C 1
ATOM 944 O O . LEU A 1 120 ? 2.400 2.082 -7.571 1.00 97.94 120 LEU A O 1
ATOM 948 N N . ALA A 1 121 ? 4.005 1.895 -9.143 1.00 96.38 121 ALA A N 1
ATOM 949 C CA . ALA A 1 121 ? 3.183 1.320 -10.195 1.00 96.38 121 ALA A CA 1
ATOM 950 C C . ALA A 1 121 ? 3.999 0.268 -10.950 1.00 96.38 121 ALA A C 1
ATOM 952 O O . ALA A 1 121 ? 5.231 0.340 -11.014 1.00 96.38 121 ALA A O 1
ATOM 953 N N . SER A 1 122 ? 3.324 -0.722 -11.527 1.00 95.50 122 SER A N 1
ATOM 954 C CA . SER A 1 122 ? 3.966 -1.789 -12.294 1.00 95.50 122 SER A CA 1
ATOM 955 C C . SER A 1 122 ? 3.368 -1.870 -13.692 1.00 95.50 122 SER A C 1
ATOM 957 O O . SER A 1 122 ? 2.175 -1.690 -13.902 1.00 95.50 122 SER A O 1
ATOM 959 N N . GLY A 1 123 ? 4.216 -2.129 -14.681 1.00 92.44 123 GLY A N 1
ATOM 960 C CA . GLY A 1 123 ? 3.805 -2.211 -16.075 1.00 92.44 123 GLY A CA 1
ATOM 961 C C . GLY A 1 123 ? 4.836 -2.944 -16.916 1.00 92.44 123 GLY A C 1
ATOM 962 O O . GLY A 1 123 ? 5.959 -3.189 -16.473 1.00 92.44 123 GLY A O 1
ATOM 963 N N . PHE A 1 124 ? 4.443 -3.314 -18.130 1.00 90.44 124 PHE A N 1
ATOM 964 C CA . PHE A 1 124 ? 5.313 -4.024 -19.055 1.00 90.44 124 PHE A CA 1
ATOM 965 C C . PHE A 1 124 ? 5.915 -3.044 -20.050 1.00 90.44 124 PHE A C 1
ATOM 967 O O . PHE A 1 124 ? 5.196 -2.477 -20.860 1.00 90.44 124 PHE A O 1
ATOM 974 N N . LEU A 1 125 ? 7.238 -2.905 -20.022 1.00 88.75 125 LEU A N 1
ATOM 975 C CA . LEU A 1 125 ? 7.970 -2.130 -21.017 1.00 88.75 125 LEU A CA 1
ATOM 976 C C . LEU A 1 125 ? 8.377 -3.039 -22.179 1.00 88.75 125 LEU A C 1
ATOM 978 O O . LEU A 1 125 ? 9.032 -4.068 -21.972 1.00 88.75 125 LEU A O 1
ATOM 982 N N . CYS A 1 126 ? 8.025 -2.673 -23.409 1.00 88.19 126 CYS A N 1
ATOM 983 C CA . CYS A 1 126 ? 8.457 -3.447 -24.565 1.00 88.19 126 CYS A CA 1
ATOM 984 C C . CYS A 1 126 ? 9.921 -3.144 -24.939 1.00 88.19 126 CYS A C 1
ATOM 986 O O . CYS A 1 126 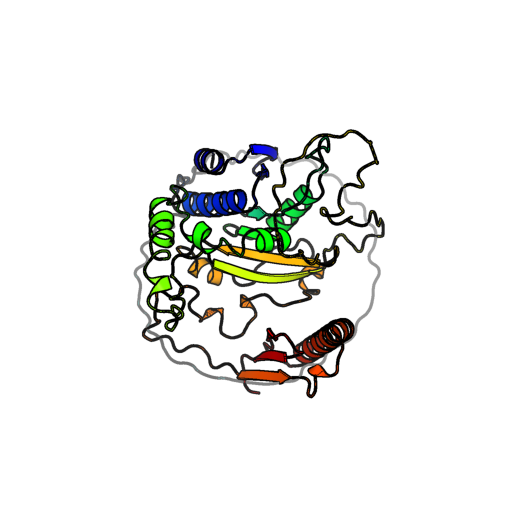? 10.391 -2.017 -24.781 1.00 88.19 126 CYS A O 1
ATOM 988 N N . PRO A 1 127 ? 10.680 -4.122 -25.476 1.00 87.88 127 PRO A N 1
ATOM 989 C CA . PRO A 1 127 ? 12.049 -3.868 -25.916 1.00 87.88 127 PRO A CA 1
ATOM 990 C C . PRO A 1 127 ? 12.119 -2.734 -26.948 1.00 87.88 127 PRO A C 1
ATOM 992 O O . PRO A 1 127 ? 11.444 -2.786 -27.976 1.00 87.88 127 PRO A O 1
ATOM 995 N N . GLY A 1 128 ? 12.964 -1.735 -26.684 1.00 90.62 128 GLY A N 1
ATOM 996 C CA . GLY A 1 128 ? 13.142 -0.556 -27.540 1.00 90.62 128 GLY A CA 1
ATOM 997 C C . GLY A 1 128 ? 12.149 0.583 -27.286 1.00 90.62 128 GLY A C 1
ATOM 998 O O . GLY A 1 128 ? 12.269 1.629 -27.918 1.00 90.62 128 GLY A O 1
ATOM 999 N N . GLU A 1 129 ? 11.195 0.408 -26.372 1.00 91.06 129 GLU A N 1
ATOM 1000 C CA . GLU A 1 129 ? 10.309 1.480 -25.927 1.00 91.06 129 GLU A CA 1
ATOM 1001 C C . GLU A 1 129 ? 11.042 2.441 -24.980 1.00 91.06 129 GLU A C 1
ATOM 1003 O O . GLU A 1 129 ? 11.852 2.027 -24.146 1.00 91.06 129 GLU A O 1
ATOM 1008 N N . SER A 1 130 ? 10.781 3.742 -25.132 1.00 92.12 130 SER A N 1
ATOM 1009 C CA . SER A 1 130 ? 11.374 4.760 -24.267 1.00 92.12 130 SER A CA 1
ATOM 1010 C C . SER A 1 130 ? 10.666 4.777 -22.923 1.00 92.12 130 SER A C 1
ATOM 1012 O O . SER A 1 130 ? 9.451 4.950 -22.848 1.00 92.12 130 SER A O 1
ATOM 1014 N N . LEU A 1 131 ? 11.453 4.670 -21.860 1.00 90.69 131 LEU A N 1
ATOM 1015 C CA . LEU A 1 131 ? 10.964 4.704 -20.492 1.00 90.69 131 LEU A CA 1
ATOM 1016 C C . LEU A 1 131 ? 10.316 6.059 -20.139 1.00 90.69 131 LEU A C 1
ATOM 1018 O O . LEU A 1 131 ? 9.291 6.070 -19.469 1.00 90.69 131 LEU A O 1
ATOM 1022 N N . HIS A 1 132 ? 10.832 7.179 -20.665 1.00 89.44 132 HIS A N 1
ATOM 1023 C CA . HIS A 1 132 ? 10.357 8.537 -20.342 1.00 89.44 132 HIS A CA 1
ATOM 1024 C C . HIS A 1 132 ? 8.881 8.788 -20.665 1.00 89.44 132 HIS A C 1
ATOM 1026 O O . HIS A 1 132 ? 8.229 9.571 -19.986 1.00 89.44 132 HIS A O 1
ATOM 1032 N N . ALA A 1 133 ? 8.363 8.154 -21.716 1.00 87.00 133 ALA A N 1
ATOM 1033 C CA . ALA A 1 133 ? 6.980 8.328 -22.156 1.00 87.00 133 ALA A CA 1
ATOM 1034 C C . ALA A 1 133 ? 6.071 7.185 -21.678 1.00 87.00 133 ALA A C 1
ATOM 1036 O O . ALA A 1 133 ? 4.927 7.086 -22.121 1.00 87.00 133 ALA A O 1
ATOM 1037 N N . HIS A 1 134 ? 6.582 6.289 -20.827 1.00 91.25 134 HIS A N 1
ATOM 1038 C CA . HIS A 1 134 ? 5.843 5.102 -20.439 1.00 91.25 134 HIS A CA 1
ATOM 1039 C C . HIS A 1 134 ? 4.741 5.459 -19.423 1.00 91.25 134 HIS A C 1
ATOM 1041 O O . HIS A 1 134 ? 5.053 6.043 -18.380 1.00 91.25 134 HIS A O 1
ATOM 1047 N N . PRO A 1 135 ? 3.472 5.059 -19.650 1.00 89.69 135 PRO A N 1
ATOM 1048 C CA . PRO A 1 135 ? 2.343 5.428 -18.787 1.00 89.69 135 PRO A CA 1
ATOM 1049 C C . PRO A 1 135 ? 2.530 5.061 -17.311 1.00 89.69 135 PRO A C 1
ATOM 1051 O O . PRO A 1 135 ? 2.083 5.781 -16.427 1.00 89.69 135 PRO A O 1
ATOM 1054 N N . THR A 1 136 ? 3.246 3.969 -17.026 1.00 92.00 136 THR A N 1
ATOM 1055 C CA . THR A 1 136 ? 3.545 3.541 -15.648 1.00 92.00 136 THR A CA 1
ATOM 1056 C C . THR A 1 136 ? 4.323 4.586 -14.847 1.00 92.00 136 THR A C 1
ATOM 1058 O O . THR A 1 136 ? 4.161 4.634 -13.633 1.00 92.00 136 THR A O 1
ATOM 1061 N N . ILE A 1 137 ? 5.146 5.432 -15.481 1.00 93.75 137 ILE A N 1
ATOM 1062 C CA . ILE A 1 137 ? 5.856 6.501 -14.760 1.00 93.75 137 ILE A CA 1
ATOM 1063 C C . ILE A 1 137 ? 4.882 7.581 -14.311 1.00 93.75 137 ILE A C 1
ATOM 1065 O O . ILE A 1 137 ? 4.903 7.962 -13.143 1.00 93.75 137 ILE A O 1
ATOM 1069 N N . GLU A 1 138 ? 4.019 8.047 -15.211 1.00 90.62 138 GLU A N 1
ATOM 1070 C CA . GLU A 1 138 ? 2.985 9.026 -14.865 1.00 90.62 138 GLU A CA 1
ATOM 1071 C C . GLU A 1 138 ? 2.038 8.459 -13.806 1.00 90.62 138 GLU A C 1
ATOM 1073 O O . GLU A 1 138 ? 1.725 9.137 -12.831 1.00 90.62 138 GLU A O 1
ATOM 1078 N N . PHE A 1 139 ? 1.704 7.171 -13.897 1.00 91.25 139 PHE A N 1
ATOM 1079 C CA . PHE A 1 139 ? 0.909 6.509 -12.870 1.00 91.25 139 PHE A CA 1
ATOM 1080 C C . PHE A 1 139 ? 1.613 6.443 -11.512 1.00 91.25 139 PHE A C 1
ATOM 1082 O O . PHE A 1 139 ? 1.022 6.767 -10.486 1.00 91.25 139 PHE A O 1
ATOM 1089 N N . ALA A 1 140 ? 2.898 6.078 -11.477 1.00 95.12 140 ALA A N 1
ATOM 1090 C CA . ALA A 1 140 ? 3.673 6.070 -10.238 1.00 95.12 140 ALA A CA 1
ATOM 1091 C C . ALA A 1 140 ? 3.754 7.474 -9.610 1.00 95.12 140 ALA A C 1
ATOM 1093 O O . ALA A 1 140 ? 3.682 7.602 -8.386 1.00 95.12 140 ALA A O 1
ATOM 1094 N N . LYS A 1 141 ? 3.851 8.529 -10.435 1.00 94.19 141 LYS A N 1
ATOM 1095 C CA . LYS A 1 141 ? 3.780 9.926 -9.981 1.00 94.19 141 LYS A CA 1
ATOM 1096 C C . LYS A 1 141 ? 2.411 10.249 -9.382 1.00 94.19 141 LYS A C 1
ATOM 1098 O O . LYS A 1 141 ? 2.362 10.796 -8.287 1.00 94.19 141 LYS A O 1
ATOM 1103 N N . GLU A 1 142 ? 1.313 9.868 -10.035 1.00 92.88 142 GLU A N 1
ATOM 1104 C CA . GLU A 1 142 ? -0.049 10.057 -9.509 1.00 92.88 142 GLU A CA 1
ATOM 1105 C C . GLU A 1 142 ? -0.254 9.349 -8.162 1.00 92.88 142 GLU A C 1
ATOM 1107 O O . GLU A 1 142 ? -0.740 9.961 -7.209 1.00 92.88 142 GLU A O 1
ATOM 1112 N N . VAL A 1 143 ? 0.191 8.093 -8.048 1.00 95.12 143 VAL A N 1
ATOM 1113 C CA . VAL A 1 143 ? 0.164 7.325 -6.792 1.00 95.12 143 VAL A CA 1
ATOM 1114 C C . VAL A 1 143 ? 1.016 8.010 -5.714 1.00 95.12 143 VAL A C 1
ATOM 1116 O O . VAL A 1 143 ? 0.617 8.079 -4.552 1.00 95.12 143 VAL A O 1
ATOM 1119 N N . SER A 1 144 ? 2.177 8.555 -6.082 1.00 96.75 144 SER A N 1
ATOM 1120 C CA . SER A 1 144 ? 3.058 9.278 -5.157 1.00 96.75 144 SER A CA 1
ATOM 1121 C C . SER A 1 144 ? 2.454 10.606 -4.702 1.00 96.75 144 SER A C 1
ATOM 1123 O O . SER A 1 144 ? 2.618 10.994 -3.547 1.00 96.75 144 SER A O 1
ATOM 1125 N N . ASP A 1 145 ? 1.751 11.314 -5.583 1.00 94.69 145 ASP A N 1
ATOM 1126 C CA . ASP A 1 145 ? 1.070 12.567 -5.259 1.00 94.69 145 ASP A CA 1
ATOM 1127 C C . ASP A 1 145 ? -0.134 12.341 -4.342 1.00 94.69 145 ASP A C 1
ATOM 1129 O O . ASP A 1 145 ? -0.393 13.172 -3.472 1.00 94.69 145 ASP A O 1
ATOM 1133 N N . ALA A 1 146 ? -0.811 11.194 -4.473 1.00 94.44 146 ALA A N 1
ATOM 1134 C CA . ALA A 1 146 ? -1.862 10.758 -3.558 1.00 94.44 146 ALA A CA 1
ATOM 1135 C C . ALA A 1 146 ? -1.348 10.478 -2.134 1.00 94.44 146 ALA A C 1
ATOM 1137 O O . ALA A 1 146 ? -2.130 10.508 -1.181 1.00 94.44 146 ALA A O 1
ATOM 1138 N N . ALA A 1 147 ? -0.050 10.221 -1.963 1.00 96.31 147 ALA A N 1
ATOM 1139 C CA . ALA A 1 147 ? 0.544 9.876 -0.680 1.00 96.31 147 ALA A CA 1
ATOM 1140 C C . ALA A 1 147 ? 0.854 11.110 0.191 1.00 96.31 147 ALA A C 1
ATOM 1142 O O . ALA A 1 147 ? 1.271 12.180 -0.262 1.00 96.31 147 ALA A O 1
ATOM 1143 N N . VAL A 1 148 ? 0.696 10.944 1.502 1.00 95.75 148 VAL A N 1
ATOM 1144 C CA . VAL A 1 148 ? 1.172 11.876 2.531 1.00 95.75 148 VAL A CA 1
ATOM 1145 C C . VAL A 1 148 ? 2.640 11.569 2.865 1.00 95.75 148 VAL A C 1
ATOM 1147 O O . VAL A 1 148 ? 3.139 10.473 2.616 1.00 95.75 148 VAL A O 1
ATOM 1150 N N . GLY A 1 149 ? 3.358 12.538 3.441 1.00 95.62 149 GLY A N 1
ATOM 1151 C CA . GLY A 1 149 ? 4.723 12.333 3.929 1.00 95.62 149 GLY A CA 1
ATOM 1152 C C . GLY A 1 149 ? 4.846 11.091 4.823 1.00 95.62 149 GLY A C 1
ATOM 1153 O O . GLY A 1 149 ? 4.089 10.911 5.780 1.00 95.62 149 GLY A O 1
ATOM 1154 N N . GLY A 1 150 ? 5.800 10.226 4.481 1.00 94.88 150 GLY A N 1
ATOM 1155 C CA . GLY A 1 150 ? 6.089 8.963 5.153 1.00 94.88 150 GLY A CA 1
ATOM 1156 C C . GLY A 1 150 ? 5.240 7.770 4.702 1.00 94.88 150 GLY A C 1
ATOM 1157 O O . GLY A 1 150 ? 5.499 6.659 5.165 1.00 94.88 150 GLY A O 1
ATOM 1158 N N . GLN A 1 151 ? 4.254 7.966 3.819 1.00 96.62 151 GLN A N 1
ATOM 1159 C CA . GLN A 1 151 ? 3.469 6.873 3.243 1.00 96.62 151 GLN A CA 1
ATOM 1160 C C . GLN A 1 151 ? 4.140 6.274 2.002 1.00 96.62 151 GLN A C 1
ATOM 1162 O O . GLN A 1 151 ? 4.766 6.973 1.201 1.00 96.62 151 GLN A O 1
ATOM 1167 N N . ILE A 1 152 ? 3.929 4.968 1.836 1.00 97.88 152 ILE A N 1
ATOM 1168 C CA . ILE A 1 152 ? 4.274 4.199 0.643 1.00 97.88 152 ILE A CA 1
ATOM 1169 C C . ILE A 1 152 ? 2.958 3.682 0.067 1.00 97.88 152 ILE A C 1
ATOM 1171 O O . ILE A 1 152 ? 2.334 2.801 0.662 1.00 97.88 152 ILE A O 1
ATOM 1175 N N . LEU A 1 153 ? 2.530 4.249 -1.057 1.00 97.69 153 LEU A N 1
ATOM 1176 C CA . LEU A 1 153 ? 1.344 3.807 -1.782 1.00 97.69 153 LEU A CA 1
ATOM 1177 C C . LEU A 1 153 ? 1.741 3.014 -3.023 1.00 97.69 153 LEU A C 1
ATOM 1179 O O . LEU A 1 153 ? 2.757 3.293 -3.654 1.00 97.69 153 LEU A O 1
ATOM 1183 N N . MET A 1 154 ? 0.928 2.032 -3.386 1.00 97.69 154 MET A N 1
ATOM 1184 C CA . MET A 1 154 ? 1.112 1.237 -4.592 1.00 97.69 154 MET A CA 1
ATOM 1185 C C . MET A 1 154 ? -0.210 0.976 -5.298 1.00 97.69 154 MET A C 1
ATOM 1187 O O . MET A 1 154 ? -1.258 0.870 -4.662 1.00 97.69 154 MET A O 1
ATOM 1191 N N . GLU A 1 155 ? -0.135 0.842 -6.614 1.00 96.00 155 GLU A N 1
ATOM 1192 C CA . GLU A 1 155 ? -1.229 0.354 -7.445 1.00 96.00 155 GLU A CA 1
ATOM 1193 C C . GLU A 1 155 ? -1.543 -1.128 -7.162 1.00 96.00 155 GLU A C 1
ATOM 1195 O O . GLU A 1 155 ? -0.658 -1.921 -6.827 1.00 96.00 155 GLU A O 1
ATOM 1200 N N . GLY A 1 156 ? -2.795 -1.533 -7.395 1.00 94.31 156 GLY A N 1
ATOM 1201 C CA . GLY A 1 156 ? -3.221 -2.935 -7.374 1.00 94.31 156 GLY A CA 1
ATOM 1202 C C . GLY A 1 156 ? -2.392 -3.898 -8.233 1.00 94.31 156 GLY A C 1
ATOM 1203 O O . GLY A 1 156 ? -2.119 -5.006 -7.780 1.00 94.31 156 GLY A O 1
ATOM 1204 N N . SER A 1 157 ? -1.904 -3.488 -9.409 1.00 92.81 157 SER A N 1
ATOM 1205 C CA . SER A 1 157 ? -1.004 -4.297 -10.247 1.00 92.81 157 SER A CA 1
ATOM 1206 C C . SER A 1 157 ? 0.314 -4.629 -9.531 1.00 92.81 157 SER A C 1
ATOM 1208 O O . SER A 1 157 ? 0.775 -5.774 -9.551 1.00 92.81 157 SER A O 1
ATOM 1210 N N . THR A 1 158 ? 0.894 -3.644 -8.839 1.00 96.19 158 THR A N 1
ATOM 1211 C CA . THR A 1 158 ? 2.093 -3.812 -8.017 1.00 96.19 158 THR A CA 1
ATOM 1212 C C . THR A 1 158 ? 1.801 -4.715 -6.827 1.00 96.19 158 THR A C 1
ATOM 1214 O O . THR A 1 158 ? 2.577 -5.631 -6.565 1.00 96.19 158 THR A O 1
ATOM 1217 N N . PHE A 1 159 ? 0.675 -4.509 -6.135 1.00 96.38 159 PHE A N 1
ATOM 1218 C CA . PHE A 1 159 ? 0.266 -5.363 -5.019 1.00 96.38 159 PHE A CA 1
ATOM 1219 C C . PHE A 1 159 ? 0.085 -6.824 -5.447 1.00 96.38 159 PHE A C 1
ATOM 1221 O O . PHE A 1 159 ? 0.615 -7.730 -4.803 1.00 96.38 159 PHE A O 1
ATOM 1228 N N . ASP A 1 160 ? -0.600 -7.069 -6.563 1.00 93.50 160 ASP A N 1
ATOM 1229 C CA . ASP A 1 160 ? -0.818 -8.415 -7.088 1.00 93.50 160 ASP A CA 1
ATOM 1230 C C . ASP A 1 160 ? 0.489 -9.138 -7.423 1.00 93.50 160 ASP A C 1
ATOM 1232 O O . ASP A 1 160 ? 0.568 -10.356 -7.249 1.00 93.50 160 ASP A O 1
ATOM 1236 N N . ALA A 1 161 ? 1.521 -8.401 -7.842 1.00 94.38 161 ALA A N 1
ATOM 1237 C CA . ALA A 1 161 ? 2.848 -8.952 -8.090 1.00 94.38 161 ALA A CA 1
ATOM 1238 C C . ALA A 1 161 ? 3.593 -9.356 -6.802 1.00 94.38 161 ALA A C 1
ATOM 1240 O O . ALA A 1 161 ? 4.483 -10.205 -6.865 1.00 94.38 161 ALA A O 1
ATOM 1241 N N . ILE A 1 162 ? 3.244 -8.782 -5.641 1.00 95.75 162 ILE A N 1
ATOM 1242 C CA . ILE A 1 162 ? 3.978 -8.991 -4.381 1.00 95.75 162 ILE A CA 1
ATOM 1243 C C . ILE A 1 162 ? 3.187 -9.690 -3.265 1.00 95.75 162 ILE A C 1
ATOM 1245 O O . ILE A 1 162 ? 3.779 -10.065 -2.251 1.00 95.75 162 ILE A O 1
ATOM 1249 N N . LYS A 1 163 ? 1.871 -9.885 -3.408 1.00 94.50 163 LYS A N 1
ATOM 1250 C CA . LYS A 1 163 ? 1.005 -10.418 -2.336 1.00 94.50 163 LYS A CA 1
ATOM 1251 C C . LYS A 1 163 ? 1.422 -11.799 -1.816 1.00 94.50 163 LYS A C 1
ATOM 1253 O O . LYS A 1 163 ? 1.217 -12.101 -0.644 1.00 94.50 163 LYS A O 1
ATOM 1258 N N . ASP A 1 164 ? 2.062 -12.608 -2.658 1.00 93.38 164 ASP A N 1
ATOM 1259 C CA . ASP A 1 164 ? 2.542 -13.948 -2.294 1.00 93.38 164 ASP A CA 1
ATOM 1260 C C . ASP A 1 164 ? 3.917 -13.925 -1.591 1.00 93.38 164 ASP A C 1
ATOM 1262 O O . ASP A 1 164 ? 4.365 -14.939 -1.057 1.00 93.38 164 ASP A O 1
ATOM 1266 N N . VAL A 1 165 ? 4.591 -12.768 -1.560 1.00 94.19 165 VAL A N 1
ATOM 1267 C CA . VAL A 1 165 ? 5.926 -12.571 -0.963 1.00 94.19 165 VAL A CA 1
ATOM 1268 C C . VAL A 1 165 ? 5.931 -11.530 0.165 1.00 94.19 165 VAL A C 1
ATOM 1270 O O . VAL A 1 165 ? 6.997 -11.084 0.590 1.00 94.19 165 VAL A O 1
ATOM 1273 N N . LEU A 1 166 ? 4.766 -11.172 0.722 1.00 93.50 166 LEU A N 1
ATOM 1274 C CA . LEU A 1 166 ? 4.656 -10.225 1.849 1.00 93.50 166 LEU A CA 1
ATOM 1275 C C . LEU A 1 166 ? 5.443 -10.672 3.085 1.00 93.50 166 LEU A C 1
ATOM 1277 O O . LEU A 1 166 ? 6.009 -9.846 3.802 1.00 93.50 166 LEU A O 1
ATOM 1281 N N . GLY A 1 167 ? 5.538 -11.985 3.303 1.00 91.69 167 GLY A N 1
ATOM 1282 C CA . GLY A 1 167 ? 6.363 -12.540 4.367 1.00 91.69 167 GLY A CA 1
ATOM 1283 C C . GLY A 1 167 ? 7.866 -12.376 4.133 1.00 91.69 167 GLY A C 1
ATOM 1284 O O . GLY A 1 167 ? 8.619 -12.303 5.099 1.00 91.69 167 GLY A O 1
ATOM 1285 N N . GLU A 1 168 ? 8.319 -12.283 2.875 1.00 92.56 168 GLU A N 1
ATOM 1286 C CA . GLU A 1 168 ? 9.708 -11.911 2.583 1.00 92.56 168 GLU A CA 1
ATOM 1287 C C . GLU A 1 168 ? 9.929 -10.416 2.825 1.00 92.56 168 GLU A C 1
ATOM 1289 O O . GLU A 1 168 ? 10.896 -10.024 3.478 1.00 92.56 168 GLU A O 1
ATOM 1294 N N . LEU A 1 169 ? 8.999 -9.587 2.345 1.00 94.31 169 LEU A N 1
ATOM 1295 C CA . LEU A 1 169 ? 9.053 -8.129 2.465 1.00 94.31 169 LEU A CA 1
ATOM 1296 C C . LEU A 1 169 ? 9.007 -7.644 3.915 1.00 94.31 169 LEU A C 1
ATOM 1298 O O . LEU A 1 169 ? 9.614 -6.631 4.244 1.00 94.31 169 LEU A O 1
ATOM 1302 N N . GLY A 1 170 ? 8.343 -8.377 4.803 1.00 92.12 170 GLY A N 1
ATOM 1303 C CA . GLY A 1 170 ? 8.316 -8.034 6.221 1.00 92.12 170 GLY A CA 1
ATOM 1304 C C . GLY A 1 170 ? 9.653 -8.233 6.948 1.00 92.12 170 GLY A C 1
ATOM 1305 O O . GLY A 1 170 ? 9.876 -7.666 8.016 1.00 92.12 170 GLY A O 1
ATOM 1306 N N . THR A 1 171 ? 10.601 -8.949 6.330 1.00 92.31 171 THR A N 1
ATOM 1307 C CA . THR A 1 171 ? 11.978 -9.078 6.842 1.00 92.31 171 THR A CA 1
ATOM 1308 C C . THR A 1 171 ? 12.889 -7.904 6.475 1.00 92.31 171 THR A C 1
ATOM 1310 O O . THR A 1 171 ? 14.074 -7.932 6.818 1.00 92.31 171 THR A O 1
ATOM 1313 N N . VAL A 1 172 ? 12.371 -6.902 5.759 1.00 93.25 172 VAL A N 1
ATOM 1314 C CA . VAL A 1 172 ? 13.127 -5.714 5.355 1.00 93.25 172 VAL A CA 1
ATOM 1315 C C . VAL A 1 172 ? 13.269 -4.749 6.535 1.00 93.25 172 VAL A C 1
ATOM 1317 O O . VAL A 1 172 ? 12.281 -4.292 7.118 1.00 93.25 172 VAL A O 1
ATOM 1320 N N . ASP A 1 173 ? 14.520 -4.436 6.869 1.00 92.94 173 ASP A N 1
ATOM 1321 C CA . ASP A 1 173 ? 14.914 -3.439 7.860 1.00 92.94 173 ASP A CA 1
ATOM 1322 C C . ASP A 1 173 ? 15.701 -2.273 7.214 1.00 92.94 173 ASP A C 1
ATOM 1324 O O . ASP A 1 173 ? 15.920 -2.219 5.996 1.00 92.94 173 ASP A O 1
ATOM 1328 N N . ALA A 1 174 ? 16.154 -1.314 8.030 1.00 92.56 174 ALA A N 1
ATOM 1329 C CA . ALA A 1 174 ? 16.921 -0.167 7.543 1.00 92.56 174 ALA A CA 1
ATOM 1330 C C . ALA A 1 174 ? 18.270 -0.583 6.910 1.00 92.56 174 ALA A C 1
ATOM 1332 O O . ALA A 1 174 ? 18.852 0.148 6.099 1.00 92.56 174 ALA A O 1
ATOM 1333 N N . GLN A 1 175 ? 18.783 -1.766 7.246 1.00 92.25 175 GLN A N 1
ATOM 1334 C CA . GLN A 1 175 ? 20.040 -2.325 6.777 1.00 92.25 175 GLN A CA 1
ATOM 1335 C C . GLN A 1 175 ? 19.855 -3.101 5.460 1.00 92.25 175 GLN A C 1
ATOM 1337 O O . GLN A 1 175 ? 20.785 -3.116 4.642 1.00 92.25 175 GLN A O 1
ATOM 1342 N N . GLY A 1 176 ? 18.664 -3.641 5.202 1.00 90.19 176 GLY A N 1
ATOM 1343 C CA . GLY A 1 176 ? 18.254 -4.317 3.974 1.00 90.19 176 GLY A CA 1
ATOM 1344 C C . GLY A 1 176 ? 17.341 -5.514 4.246 1.00 90.19 176 GLY A C 1
ATOM 1345 O O . GLY A 1 176 ? 16.618 -5.572 5.230 1.00 90.19 176 GLY A O 1
ATOM 1346 N N . MET A 1 177 ? 17.359 -6.499 3.351 1.00 88.75 177 MET A N 1
ATOM 1347 C CA . MET A 1 177 ? 16.607 -7.741 3.540 1.00 88.75 177 MET A CA 1
ATOM 1348 C C . MET A 1 177 ? 17.392 -8.722 4.425 1.00 88.75 177 MET A C 1
ATOM 1350 O O . MET A 1 177 ? 18.519 -9.103 4.091 1.00 88.75 177 MET A O 1
ATOM 1354 N N . HIS A 1 178 ? 16.805 -9.181 5.533 1.00 87.94 178 HIS A N 1
ATOM 1355 C CA . HIS A 1 178 ? 17.439 -10.172 6.407 1.00 87.94 178 HIS A CA 1
ATOM 1356 C C . HIS A 1 178 ? 17.327 -11.604 5.860 1.00 87.94 178 HIS A C 1
ATOM 1358 O O . HIS A 1 178 ? 16.417 -12.363 6.206 1.00 87.94 178 HIS A O 1
ATOM 1364 N N . LEU A 1 179 ? 18.309 -12.025 5.058 1.00 87.12 179 LEU A N 1
ATOM 1365 C CA . LEU A 1 179 ? 18.340 -13.367 4.455 1.00 87.12 179 LEU A CA 1
ATOM 1366 C C . LEU A 1 179 ? 18.325 -14.514 5.479 1.00 87.12 179 LEU A C 1
ATOM 1368 O O . LEU A 1 179 ? 17.769 -15.576 5.195 1.00 87.12 179 LEU A O 1
ATOM 1372 N N . ASP A 1 180 ? 18.894 -14.317 6.669 1.00 85.06 180 ASP A N 1
ATOM 1373 C CA . ASP A 1 180 ? 18.916 -15.349 7.712 1.00 85.06 180 ASP A CA 1
ATOM 1374 C C . ASP A 1 180 ? 17.511 -15.655 8.246 1.00 85.06 180 ASP A C 1
ATOM 1376 O O . ASP A 1 180 ? 17.165 -16.822 8.451 1.00 85.06 180 ASP A O 1
ATOM 1380 N N . ARG A 1 181 ? 16.649 -14.633 8.357 1.00 83.19 181 ARG A N 1
ATOM 1381 C CA . ARG A 1 181 ? 15.237 -14.815 8.736 1.00 83.19 181 ARG A CA 1
ATOM 1382 C C . ARG A 1 181 ? 14.469 -15.591 7.665 1.00 83.19 181 ARG A C 1
ATOM 1384 O O . ARG A 1 181 ? 13.686 -16.483 7.987 1.00 83.19 181 ARG A O 1
ATOM 1391 N N . LEU A 1 182 ? 14.755 -15.333 6.386 1.00 82.56 182 LEU A N 1
ATOM 1392 C CA . LEU A 1 182 ? 14.159 -16.074 5.266 1.00 82.56 182 LEU A CA 1
ATOM 1393 C C . LEU A 1 182 ? 14.606 -17.538 5.216 1.00 82.56 182 LEU A C 1
ATOM 1395 O O . LEU A 1 182 ? 13.817 -18.420 4.870 1.00 82.56 182 LEU A O 1
ATOM 1399 N N . ARG A 1 183 ? 15.875 -17.814 5.542 1.00 81.38 183 ARG A N 1
ATOM 1400 C CA . ARG A 1 183 ? 16.409 -19.184 5.586 1.00 81.38 183 ARG A CA 1
ATOM 1401 C C . ARG A 1 183 ? 15.700 -20.015 6.649 1.00 81.38 183 ARG A C 1
ATOM 1403 O O . ARG A 1 183 ? 15.272 -21.125 6.343 1.00 81.38 183 ARG A O 1
ATOM 1410 N N . MET A 1 184 ? 15.494 -19.459 7.843 1.00 76.44 184 MET A N 1
ATOM 1411 C CA . MET A 1 184 ? 14.797 -20.152 8.933 1.00 76.44 184 MET A CA 1
ATOM 1412 C C . MET A 1 184 ? 13.364 -20.560 8.555 1.00 76.44 184 MET A C 1
ATOM 1414 O O . MET A 1 184 ? 12.935 -21.658 8.904 1.00 76.44 184 MET A O 1
ATOM 1418 N N . ARG A 1 185 ? 12.652 -19.747 7.758 1.00 72.50 185 ARG A N 1
ATOM 1419 C CA . ARG A 1 185 ? 11.297 -20.078 7.275 1.00 72.50 185 ARG A CA 1
ATOM 1420 C C . ARG A 1 185 ? 11.269 -21.274 6.311 1.00 72.50 185 ARG A C 1
ATOM 1422 O O . ARG A 1 185 ? 10.333 -22.066 6.348 1.00 72.50 185 ARG A O 1
ATOM 1429 N N . ARG A 1 186 ? 12.289 -21.442 5.459 1.00 70.62 186 ARG A N 1
ATOM 1430 C CA . ARG A 1 186 ? 12.324 -22.523 4.450 1.00 70.62 186 ARG A CA 1
ATOM 1431 C C . ARG A 1 186 ? 12.743 -23.883 5.008 1.00 70.62 186 ARG A C 1
ATOM 1433 O O . ARG A 1 186 ? 12.301 -24.909 4.496 1.00 70.62 186 ARG A O 1
ATOM 1440 N N . VAL A 1 187 ? 13.571 -23.910 6.053 1.00 63.56 187 VAL A N 1
ATOM 1441 C CA . VAL A 1 187 ? 14.146 -25.159 6.590 1.00 63.56 187 VAL A CA 1
ATOM 1442 C C . VAL A 1 187 ? 13.100 -26.034 7.301 1.00 63.56 187 VAL A C 1
ATOM 1444 O O . VAL A 1 187 ? 13.241 -27.254 7.327 1.00 63.56 187 VAL A O 1
ATOM 1447 N N . PHE A 1 188 ? 12.000 -25.459 7.793 1.00 57.81 188 PHE A N 1
ATOM 1448 C CA . PHE A 1 188 ? 10.985 -26.201 8.553 1.00 57.81 188 PHE A CA 1
ATOM 1449 C C . PHE A 1 188 ? 9.972 -27.006 7.720 1.00 57.81 188 PHE A C 1
ATOM 1451 O O . PHE A 1 188 ? 9.159 -27.728 8.294 1.00 57.81 188 PHE A O 1
ATOM 1458 N N . HIS A 1 189 ? 10.017 -26.947 6.384 1.00 57.28 189 HIS A N 1
ATOM 1459 C CA . HIS A 1 189 ? 8.946 -27.509 5.552 1.00 57.28 189 HIS A CA 1
ATOM 1460 C C . HIS A 1 189 ? 9.199 -28.893 4.928 1.00 57.28 189 HIS A C 1
ATOM 1462 O O . HIS A 1 189 ? 8.243 -29.459 4.399 1.00 57.28 189 HIS A O 1
ATOM 1468 N N . TRP A 1 190 ? 10.411 -29.475 4.957 1.00 56.62 190 TRP A N 1
ATOM 1469 C CA . TRP A 1 190 ? 10.715 -30.558 3.995 1.00 56.62 190 TRP A CA 1
ATOM 1470 C C . TRP A 1 190 ? 10.672 -32.028 4.468 1.00 56.62 190 TRP A C 1
ATOM 1472 O O . TRP A 1 190 ? 10.118 -32.825 3.714 1.00 56.62 190 TRP A O 1
ATOM 1482 N N . PRO A 1 191 ? 11.114 -32.453 5.672 1.00 57.09 191 PRO A N 1
ATOM 1483 C CA . PRO A 1 191 ? 10.935 -33.861 6.061 1.00 57.09 191 PRO A CA 1
ATOM 1484 C C . PRO A 1 191 ? 9.753 -34.114 7.013 1.00 57.09 191 PRO A C 1
ATOM 1486 O O . PRO A 1 191 ? 9.103 -35.151 6.912 1.00 57.09 191 PRO A O 1
ATOM 1489 N N . ALA A 1 192 ? 9.419 -33.182 7.914 1.00 55.75 192 ALA A N 1
ATOM 1490 C CA . ALA A 1 192 ? 8.368 -33.404 8.920 1.00 55.75 192 ALA A CA 1
ATOM 1491 C C . ALA A 1 192 ? 6.945 -33.424 8.325 1.00 55.75 192 ALA A C 1
ATOM 1493 O O . ALA A 1 192 ? 6.052 -34.079 8.863 1.00 55.75 192 ALA A O 1
ATOM 1494 N N . PHE A 1 193 ? 6.742 -32.766 7.179 1.00 53.66 193 PHE A N 1
ATOM 1495 C CA . PHE A 1 193 ? 5.447 -32.710 6.495 1.00 53.66 193 PHE A CA 1
ATOM 1496 C C . PHE A 1 193 ? 5.014 -34.070 5.917 1.00 53.66 193 PHE A C 1
ATOM 1498 O O . PHE A 1 193 ? 3.822 -34.338 5.786 1.00 53.66 193 PHE A O 1
ATOM 1505 N N . PHE A 1 194 ? 5.965 -34.968 5.624 1.00 58.56 194 PHE A N 1
ATOM 1506 C CA . PHE A 1 194 ? 5.653 -36.313 5.128 1.00 58.56 194 PHE A CA 1
ATOM 1507 C C . PHE A 1 194 ? 5.169 -37.277 6.220 1.00 58.56 194 PHE A C 1
ATOM 1509 O O . PHE A 1 194 ? 4.505 -38.258 5.896 1.00 58.56 194 PHE A O 1
ATOM 1516 N N . LEU A 1 195 ? 5.448 -37.002 7.500 1.00 61.00 195 LEU A N 1
ATOM 1517 C CA . LEU A 1 195 ? 5.082 -37.892 8.610 1.00 61.00 195 LEU A CA 1
ATOM 1518 C C . LEU A 1 195 ? 3.801 -37.485 9.349 1.00 61.00 195 LEU A C 1
ATOM 1520 O O . LEU A 1 195 ? 3.246 -38.308 10.071 1.00 61.00 195 LEU A O 1
ATOM 1524 N N . CYS A 1 196 ? 3.279 -36.270 9.155 1.00 54.69 196 CYS A N 1
ATOM 1525 C CA . CYS A 1 196 ? 2.062 -35.831 9.842 1.00 54.69 196 CYS A CA 1
ATOM 1526 C C . CYS A 1 196 ? 1.157 -34.992 8.928 1.00 54.69 196 CYS A C 1
ATOM 1528 O O . CYS A 1 196 ? 1.160 -33.765 8.954 1.00 54.69 196 CYS A O 1
ATOM 1530 N N . ARG A 1 197 ? 0.342 -35.673 8.112 1.00 50.50 197 ARG A N 1
ATOM 1531 C CA . ARG A 1 197 ? -0.603 -35.069 7.149 1.00 50.50 197 ARG A CA 1
ATOM 1532 C C . ARG A 1 197 ? -1.860 -34.455 7.799 1.00 50.50 197 ARG A C 1
ATOM 1534 O O . ARG A 1 197 ? -2.753 -34.011 7.085 1.00 50.50 197 ARG A O 1
ATOM 1541 N N . CYS A 1 198 ? -1.953 -34.447 9.131 1.00 52.00 198 CYS A N 1
ATOM 1542 C CA . CYS A 1 198 ? -3.182 -34.115 9.866 1.00 52.00 198 CYS A CA 1
ATOM 1543 C C . CYS A 1 198 ? -3.110 -32.810 10.669 1.00 52.00 198 CYS A C 1
ATOM 1545 O O . CYS A 1 198 ? -4.102 -32.428 11.283 1.00 52.00 198 CYS A O 1
ATOM 1547 N N . ILE A 1 199 ? -1.975 -32.111 10.662 1.00 53.44 199 ILE A N 1
ATOM 1548 C CA . ILE A 1 199 ? -1.845 -30.816 11.331 1.00 53.44 199 ILE A CA 1
ATOM 1549 C C . ILE A 1 199 ? -1.564 -29.800 10.237 1.00 53.44 199 ILE A C 1
ATOM 1551 O O . ILE A 1 199 ? -0.414 -29.565 9.871 1.00 53.44 199 ILE A O 1
ATOM 1555 N N . ALA A 1 200 ? -2.627 -29.222 9.670 1.00 51.31 200 ALA A N 1
ATOM 1556 C CA . ALA A 1 200 ? -2.468 -27.953 8.977 1.00 51.31 200 ALA A CA 1
ATOM 1557 C C . ALA A 1 200 ? -1.820 -27.013 10.002 1.00 51.31 200 ALA A C 1
ATOM 1559 O O . ALA A 1 200 ? -2.405 -26.846 11.078 1.00 51.31 200 ALA A O 1
ATOM 1560 N N . PRO A 1 201 ? -0.609 -26.481 9.754 1.00 51.34 201 PRO A N 1
ATOM 1561 C CA . PRO A 1 201 ? -0.042 -25.512 10.666 1.00 51.34 201 PRO A CA 1
ATOM 1562 C C . PRO A 1 201 ? -1.068 -24.390 10.724 1.00 51.34 201 PRO A C 1
ATOM 1564 O O . PRO A 1 201 ? -1.354 -23.763 9.702 1.00 51.34 201 PRO A O 1
ATOM 1567 N N . ALA A 1 202 ? -1.690 -24.204 11.891 1.00 49.75 202 ALA A N 1
ATOM 1568 C CA . ALA A 1 202 ? -2.383 -22.967 12.180 1.00 49.75 202 ALA A CA 1
ATOM 1569 C C . ALA A 1 202 ? -1.357 -21.903 11.821 1.00 49.75 202 ALA A C 1
ATOM 1571 O O . ALA A 1 202 ? -0.272 -21.902 12.404 1.00 49.75 202 ALA A O 1
ATOM 1572 N N . ALA A 1 203 ? -1.624 -21.151 10.753 1.00 50.94 203 ALA A N 1
ATOM 1573 C CA . ALA A 1 203 ? -0.739 -20.114 10.276 1.00 50.94 203 ALA A CA 1
ATOM 1574 C C . ALA A 1 203 ? -0.636 -19.124 11.431 1.00 50.94 203 ALA A C 1
ATOM 1576 O O . ALA A 1 203 ? -1.493 -18.258 11.587 1.00 50.94 203 ALA A O 1
ATOM 1577 N N . ALA A 1 204 ? 0.339 -19.346 12.314 1.00 50.41 204 ALA A N 1
ATOM 1578 C CA . ALA A 1 204 ? 0.741 -18.406 13.327 1.00 50.41 204 ALA A CA 1
ATOM 1579 C C . ALA A 1 204 ? 1.180 -17.221 12.492 1.00 50.41 204 A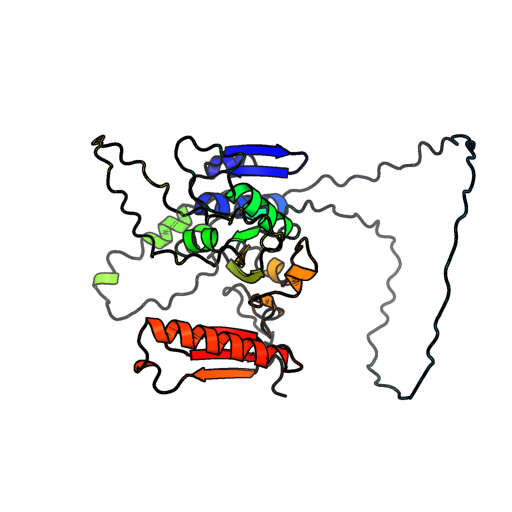LA A C 1
ATOM 1581 O O . ALA A 1 204 ? 2.222 -17.263 11.839 1.00 50.41 204 ALA A O 1
ATOM 1582 N N . ALA A 1 205 ? 0.259 -16.276 12.351 1.00 53.75 205 ALA A N 1
ATOM 1583 C CA . ALA A 1 205 ? 0.424 -15.106 11.537 1.00 53.75 205 ALA A CA 1
ATOM 1584 C C . ALA A 1 205 ? 1.600 -14.367 12.163 1.00 53.75 205 ALA A C 1
ATOM 1586 O O . ALA A 1 205 ? 1.494 -13.763 13.232 1.00 53.75 205 ALA A O 1
ATOM 1587 N N . ASN A 1 206 ? 2.769 -14.598 11.573 1.00 58.81 206 ASN A N 1
ATOM 1588 C CA . ASN A 1 206 ? 4.019 -14.146 12.129 1.00 58.81 206 ASN A CA 1
ATOM 1589 C C . ASN A 1 206 ? 3.951 -12.627 12.086 1.00 58.81 206 ASN A C 1
ATOM 1591 O O . ASN A 1 206 ? 3.726 -12.039 11.031 1.00 58.81 206 ASN A O 1
ATOM 1595 N N . SER A 1 207 ? 4.163 -11.988 13.231 1.00 66.81 207 SER A N 1
ATOM 1596 C CA . SER A 1 207 ? 4.140 -10.531 13.406 1.00 66.81 207 SER A CA 1
ATOM 1597 C C . SER A 1 207 ? 5.207 -9.774 12.602 1.00 66.81 207 SER A C 1
ATOM 1599 O O . SER A 1 207 ? 5.456 -8.599 12.856 1.00 66.81 207 SER A O 1
ATOM 1601 N N . GLU A 1 208 ? 5.883 -10.465 11.692 1.00 81.50 208 GLU A N 1
ATOM 1602 C CA . GLU A 1 208 ? 6.999 -9.990 10.891 1.00 81.50 208 GLU A CA 1
ATOM 1603 C C . GLU A 1 208 ? 6.669 -9.935 9.403 1.00 81.50 208 GLU A C 1
ATOM 1605 O O . GLU A 1 208 ? 7.580 -9.728 8.617 1.00 81.50 208 GLU A O 1
ATOM 1610 N N . ASP A 1 209 ? 5.428 -10.179 8.982 1.00 90.94 209 ASP A N 1
ATOM 1611 C CA . ASP A 1 209 ? 5.052 -9.971 7.584 1.00 90.94 209 ASP A CA 1
ATOM 1612 C C . ASP A 1 209 ? 4.846 -8.469 7.316 1.00 90.94 209 ASP A C 1
ATOM 1614 O O . ASP A 1 209 ? 4.465 -7.704 8.213 1.00 90.94 209 ASP A O 1
ATOM 1618 N N . ALA A 1 210 ? 5.128 -8.031 6.084 1.00 93.69 210 ALA A N 1
ATOM 1619 C CA . ALA A 1 210 ? 4.857 -6.656 5.684 1.00 93.69 210 ALA A CA 1
ATOM 1620 C C . ALA A 1 210 ? 3.348 -6.419 5.741 1.00 93.69 210 ALA A C 1
ATOM 1622 O O . ALA A 1 210 ? 2.559 -7.246 5.278 1.00 93.69 210 ALA A O 1
ATOM 1623 N N . ILE A 1 211 ? 2.949 -5.285 6.308 1.00 94.69 211 ILE A N 1
ATOM 1624 C CA . ILE A 1 211 ? 1.537 -4.940 6.425 1.00 94.69 211 ILE A CA 1
ATOM 1625 C C . ILE A 1 211 ? 1.155 -4.193 5.157 1.00 94.69 211 ILE A C 1
ATOM 1627 O O . ILE A 1 211 ? 1.780 -3.190 4.810 1.00 94.69 211 ILE A O 1
ATOM 1631 N N . VAL A 1 212 ? 0.124 -4.684 4.476 1.00 95.88 212 VAL A N 1
ATOM 1632 C CA . VAL A 1 212 ? -0.472 -4.000 3.333 1.00 95.88 212 VAL A CA 1
ATOM 1633 C C . VAL A 1 212 ? -1.933 -3.731 3.641 1.00 95.88 212 VAL A C 1
ATOM 1635 O O . VAL A 1 212 ? -2.682 -4.651 3.962 1.00 95.88 212 VAL A O 1
ATOM 1638 N N . LEU A 1 213 ? -2.316 -2.461 3.576 1.00 95.69 213 LEU A N 1
ATOM 1639 C CA . LEU A 1 213 ? -3.674 -2.003 3.832 1.00 95.69 213 LEU A CA 1
ATOM 1640 C C . LEU A 1 213 ? -4.315 -1.601 2.510 1.00 95.69 213 LEU A C 1
ATOM 1642 O O . LEU A 1 213 ? -3.712 -0.872 1.726 1.00 95.69 213 LEU A O 1
ATOM 1646 N N . ASP A 1 214 ? -5.527 -2.083 2.265 1.00 95.50 214 ASP A N 1
ATOM 1647 C CA . ASP A 1 214 ? -6.343 -1.617 1.146 1.00 95.50 214 ASP A CA 1
ATOM 1648 C C . ASP A 1 214 ? -6.754 -0.168 1.420 1.00 95.50 214 ASP A C 1
ATOM 1650 O O . ASP A 1 214 ? -7.339 0.118 2.464 1.00 95.50 214 ASP A O 1
ATOM 1654 N N . MET A 1 215 ? -6.419 0.754 0.525 1.00 95.44 215 MET A N 1
ATOM 1655 C CA . MET A 1 215 ? -6.778 2.165 0.662 1.00 95.44 215 MET A CA 1
ATOM 1656 C C . MET A 1 215 ? -8.045 2.514 -0.114 1.00 95.44 215 MET A C 1
ATOM 1658 O O . MET A 1 215 ? -8.492 3.646 -0.020 1.00 95.44 215 MET A O 1
ATOM 1662 N N . GLY A 1 216 ? -8.658 1.557 -0.810 1.00 93.12 216 GLY A N 1
ATOM 1663 C CA . GLY A 1 216 ? -9.873 1.752 -1.585 1.00 93.12 216 GLY A CA 1
ATOM 1664 C C . GLY A 1 216 ? -9.615 1.946 -3.077 1.00 93.12 216 GLY A C 1
ATOM 1665 O O . GLY A 1 216 ? -8.477 1.999 -3.556 1.00 93.12 216 GLY A O 1
ATOM 1666 N N . THR A 1 217 ? -10.717 2.042 -3.815 1.00 91.81 217 THR A N 1
ATOM 1667 C CA . THR A 1 217 ? -10.736 2.180 -5.274 1.00 91.81 217 THR A CA 1
ATOM 1668 C C . THR A 1 217 ? -11.284 3.549 -5.637 1.00 91.81 217 THR A C 1
ATOM 1670 O O . THR A 1 217 ? -12.324 3.966 -5.124 1.00 91.81 217 THR A O 1
ATOM 1673 N N . TYR A 1 218 ? -10.603 4.232 -6.547 1.00 91.31 218 TYR A N 1
ATOM 1674 C CA . TYR A 1 218 ? -10.881 5.605 -6.949 1.00 91.31 218 TYR A CA 1
ATOM 1675 C C . TYR A 1 218 ? -11.038 5.691 -8.459 1.00 91.31 218 TYR A C 1
ATOM 1677 O O . TYR A 1 218 ? -10.356 4.984 -9.193 1.00 91.31 218 TYR A O 1
ATOM 1685 N N . THR A 1 219 ? -11.888 6.587 -8.944 1.00 88.50 219 THR A N 1
ATOM 1686 C CA . THR A 1 219 ? -11.928 6.901 -10.375 1.00 88.50 219 THR A CA 1
ATOM 1687 C C . THR A 1 219 ? -10.730 7.769 -10.755 1.00 88.50 219 THR A C 1
ATOM 1689 O O . THR A 1 219 ? -10.454 8.782 -10.096 1.00 88.50 219 THR A O 1
ATOM 1692 N N . ASN A 1 220 ? -10.030 7.405 -11.829 1.00 80.44 220 ASN A N 1
ATOM 1693 C CA . ASN A 1 220 ? -8.929 8.206 -12.349 1.00 80.44 220 ASN A CA 1
ATOM 1694 C C . ASN A 1 220 ? -9.483 9.536 -12.908 1.00 80.44 220 ASN A C 1
ATOM 1696 O O . ASN A 1 220 ? -10.247 9.514 -13.872 1.00 80.44 220 ASN A O 1
ATOM 1700 N N . PRO A 1 221 ? -9.112 10.708 -12.354 1.00 66.31 221 PRO A N 1
ATOM 1701 C CA . PRO A 1 221 ? -9.647 11.992 -12.814 1.00 66.31 221 PRO A CA 1
ATOM 1702 C C . PRO A 1 221 ? -9.242 12.350 -14.255 1.00 66.31 221 PRO A C 1
ATOM 1704 O O . PRO A 1 221 ? -9.805 13.281 -14.831 1.00 66.31 221 PRO A O 1
ATOM 1707 N N . GLY A 1 222 ? -8.257 11.652 -14.833 1.00 68.00 222 GLY A N 1
ATOM 1708 C CA . GLY A 1 222 ? -7.773 11.889 -16.191 1.00 68.00 222 GLY A CA 1
ATOM 1709 C C . GLY A 1 222 ? -8.648 11.311 -17.309 1.00 68.00 222 GLY A C 1
ATOM 1710 O O . GLY A 1 222 ? -8.487 11.728 -18.454 1.00 68.00 222 GLY A O 1
ATOM 1711 N N . SER A 1 223 ? -9.577 10.391 -17.019 1.00 66.19 223 SER A N 1
ATOM 1712 C CA . SER A 1 223 ? -10.347 9.685 -18.060 1.00 66.19 223 SER A CA 1
ATOM 1713 C C . SER A 1 223 ? -11.477 10.518 -18.688 1.00 66.19 223 SER A C 1
ATOM 1715 O O . SER A 1 223 ? -11.843 10.294 -19.845 1.00 66.19 223 SER A O 1
ATOM 1717 N N . ASP A 1 224 ? -11.992 11.524 -17.975 1.00 62.69 224 ASP A N 1
ATOM 1718 C CA . ASP A 1 224 ? -13.164 12.308 -18.398 1.00 62.69 224 ASP A CA 1
ATOM 1719 C C . ASP A 1 224 ? -12.856 13.435 -19.400 1.00 62.69 224 ASP A C 1
ATOM 1721 O O . ASP A 1 224 ? -13.758 13.955 -20.068 1.00 62.69 224 ASP A O 1
ATOM 1725 N N . GLN A 1 225 ? -11.592 13.839 -19.554 1.00 59.09 225 GLN A N 1
ATOM 1726 C CA . GLN A 1 225 ? -11.237 14.845 -20.555 1.00 59.09 225 GLN A CA 1
ATOM 1727 C C . GLN A 1 225 ? -11.209 14.177 -21.929 1.00 59.09 225 GLN A C 1
ATOM 1729 O O . GLN A 1 225 ? -10.322 13.387 -22.219 1.00 59.09 225 GLN A O 1
ATOM 1734 N N . GLY A 1 226 ? -12.188 14.498 -22.783 1.00 56.62 226 GLY A N 1
ATOM 1735 C CA . GLY A 1 226 ? -12.516 13.837 -24.057 1.00 56.62 226 GLY A CA 1
ATOM 1736 C C . GLY A 1 226 ? -11.421 13.676 -25.130 1.00 56.62 226 GLY A C 1
ATOM 1737 O O . GLY A 1 226 ? -11.742 13.325 -26.265 1.00 56.62 226 GLY A O 1
ATOM 1738 N N . GLN A 1 227 ? -10.140 13.855 -24.814 1.00 51.69 227 GLN A N 1
ATOM 1739 C CA . GLN A 1 227 ? -9.044 13.196 -25.514 1.00 51.69 227 GLN A CA 1
ATOM 1740 C C . GLN A 1 227 ? -8.907 11.755 -25.012 1.00 51.69 227 GLN A C 1
ATOM 1742 O O . GLN A 1 227 ? -8.009 11.413 -24.252 1.00 51.69 227 GLN A O 1
ATOM 1747 N N . LYS A 1 228 ? -9.777 10.876 -25.524 1.00 48.38 228 LYS A N 1
ATOM 1748 C CA . LYS A 1 228 ? -9.605 9.419 -25.457 1.00 48.38 228 LYS A CA 1
ATOM 1749 C C . LYS A 1 228 ? -8.381 8.977 -26.275 1.00 48.38 228 LYS A C 1
ATOM 1751 O O . LYS A 1 228 ? -8.514 8.199 -27.219 1.00 48.38 228 LYS A O 1
ATOM 1756 N N . GLN A 1 229 ? -7.170 9.399 -25.915 1.00 52.12 229 GLN A N 1
ATOM 1757 C CA . GLN A 1 229 ? -6.079 8.434 -25.964 1.00 52.12 229 GLN A CA 1
ATOM 1758 C C . GLN A 1 229 ? -6.387 7.472 -24.830 1.00 52.12 229 GLN A C 1
ATOM 1760 O O . GLN A 1 229 ? -5.950 7.674 -23.705 1.00 52.12 229 GLN A O 1
ATOM 1765 N N . ALA A 1 230 ? -7.274 6.513 -25.126 1.00 49.28 230 ALA A N 1
ATOM 1766 C CA . ALA A 1 230 ? -7.646 5.464 -24.202 1.00 49.28 230 ALA A CA 1
ATOM 1767 C C . ALA A 1 230 ? -6.344 4.963 -23.596 1.00 49.28 230 ALA A C 1
ATOM 1769 O O . ALA A 1 230 ? -5.476 4.505 -24.350 1.00 49.28 230 ALA A O 1
ATOM 1770 N N . TRP A 1 231 ? -6.202 5.142 -22.280 1.00 49.59 231 TRP A N 1
ATOM 1771 C CA . TRP A 1 231 ? -5.149 4.516 -21.508 1.00 49.59 231 TRP A CA 1
ATOM 1772 C C . TRP A 1 231 ? -5.214 3.050 -21.884 1.00 49.59 231 TRP A C 1
ATOM 1774 O O . TRP A 1 231 ? -6.131 2.329 -21.503 1.00 49.59 231 TRP A O 1
ATOM 1784 N N . SER A 1 232 ? -4.332 2.650 -22.795 1.00 51.97 232 SER A N 1
ATOM 1785 C CA . SER A 1 232 ? -4.236 1.266 -23.191 1.00 51.97 232 SER A CA 1
ATOM 1786 C C . SER A 1 232 ? -3.547 0.655 -21.998 1.00 51.97 232 SER A C 1
ATOM 1788 O O . SER A 1 232 ? -2.410 1.052 -21.729 1.00 51.97 232 SER A O 1
ATOM 1790 N N . PRO A 1 233 ? -4.228 -0.210 -21.233 1.00 52.84 233 PRO A N 1
ATOM 1791 C CA . PRO A 1 233 ? -3.626 -0.753 -20.043 1.00 52.84 233 PRO A CA 1
ATOM 1792 C C . PRO A 1 233 ? -2.224 -1.279 -20.392 1.00 52.84 233 PRO A C 1
ATOM 1794 O O . PRO A 1 233 ? -2.090 -1.955 -21.426 1.00 52.84 233 PRO A O 1
ATOM 1797 N N . PRO A 1 234 ? -1.194 -0.991 -19.575 1.00 51.56 234 PRO A N 1
ATOM 1798 C CA . PRO A 1 234 ? 0.213 -1.262 -19.900 1.00 51.56 234 PRO A CA 1
ATOM 1799 C C . PRO A 1 234 ? 0.519 -2.753 -20.121 1.00 51.56 234 PRO A C 1
ATOM 1801 O O . PRO A 1 234 ? 1.615 -3.124 -20.517 1.00 51.56 234 PRO A O 1
ATOM 1804 N N . TRP A 1 235 ? -0.450 -3.632 -19.872 1.00 60.06 235 TRP A N 1
ATOM 1805 C CA . TRP A 1 235 ? -0.374 -5.072 -20.084 1.00 60.06 235 TRP A CA 1
ATOM 1806 C C . TRP A 1 235 ? -0.986 -5.544 -21.407 1.00 60.06 235 TRP A C 1
ATOM 1808 O O . TRP A 1 235 ? -1.026 -6.752 -21.640 1.00 60.06 235 TRP A O 1
ATOM 1818 N N . SER A 1 236 ? -1.439 -4.645 -22.293 1.00 58.88 236 SER A N 1
ATOM 1819 C CA . SER A 1 236 ? -1.793 -5.032 -23.663 1.00 58.88 236 SER A CA 1
ATOM 1820 C C . SER A 1 236 ? -0.563 -5.691 -24.292 1.00 58.88 236 SER A C 1
ATOM 1822 O O . SER A 1 236 ? 0.417 -4.989 -24.544 1.00 58.88 236 SER A O 1
ATOM 1824 N N . PRO A 1 237 ? -0.557 -7.023 -24.517 1.00 59.56 237 PRO A N 1
ATOM 1825 C CA . PRO A 1 237 ? 0.643 -7.710 -24.960 1.00 59.56 237 PRO A CA 1
ATOM 1826 C C . PRO A 1 237 ? 1.084 -7.047 -26.252 1.00 59.56 237 PRO A C 1
ATOM 1828 O O . PRO A 1 237 ? 0.288 -6.990 -27.197 1.00 59.56 237 PRO A O 1
ATOM 1831 N N . CYS A 1 238 ? 2.313 -6.512 -26.266 1.00 58.81 238 CYS A N 1
ATOM 1832 C CA . CYS A 1 238 ? 2.887 -5.859 -27.435 1.00 58.81 238 CYS A CA 1
ATOM 1833 C C . CYS A 1 238 ? 2.534 -6.712 -28.640 1.00 58.81 238 CYS A C 1
ATOM 1835 O O . CYS A 1 238 ? 2.957 -7.872 -28.693 1.00 58.81 238 CYS A O 1
ATOM 1837 N N . LYS A 1 239 ? 1.678 -6.190 -29.535 1.00 62.38 239 LYS A N 1
ATOM 1838 C CA . LYS A 1 239 ? 1.205 -6.924 -30.710 1.00 62.38 239 LYS A CA 1
ATOM 1839 C C . LYS A 1 239 ? 2.456 -7.318 -31.471 1.00 62.38 239 LYS A C 1
ATOM 1841 O O . LYS A 1 239 ? 3.013 -6.506 -32.206 1.00 62.38 239 LYS A O 1
ATOM 1846 N N . ARG A 1 240 ? 2.940 -8.541 -31.229 1.00 56.34 240 ARG A N 1
ATOM 1847 C CA . ARG A 1 240 ? 4.147 -9.084 -31.835 1.00 56.34 240 ARG A CA 1
ATOM 1848 C C . ARG A 1 240 ? 3.864 -9.041 -33.323 1.00 56.34 240 ARG A C 1
ATOM 1850 O O . ARG A 1 240 ? 3.111 -9.870 -33.833 1.00 56.34 240 ARG A O 1
ATOM 1857 N N . ARG A 1 241 ? 4.423 -8.040 -34.014 1.00 58.38 241 ARG A N 1
ATOM 1858 C CA . ARG A 1 241 ? 4.529 -8.064 -35.469 1.00 58.38 241 ARG A CA 1
ATOM 1859 C C . ARG A 1 241 ? 5.153 -9.415 -35.770 1.00 58.38 241 ARG A C 1
ATOM 1861 O O . ARG A 1 241 ? 6.247 -9.694 -35.286 1.00 58.38 241 ARG A O 1
ATOM 1868 N N . SER A 1 242 ? 4.386 -10.269 -36.442 1.00 50.78 242 SER A N 1
ATOM 1869 C CA . SER A 1 242 ? 4.754 -11.638 -36.787 1.00 50.78 242 SER A CA 1
ATOM 1870 C C . SER A 1 242 ? 6.027 -11.606 -37.630 1.00 50.78 242 SER A C 1
ATOM 1872 O O . SER A 1 242 ? 5.989 -11.544 -38.853 1.00 50.78 242 SER A O 1
ATOM 1874 N N . SER A 1 243 ? 7.172 -11.564 -36.961 1.00 53.34 243 SER A N 1
ATOM 1875 C CA . SER A 1 243 ? 8.475 -11.743 -37.567 1.00 53.34 243 SER A CA 1
ATOM 1876 C C . SER A 1 243 ? 8.865 -13.181 -37.276 1.00 53.34 243 SER A C 1
ATOM 1878 O O . SER A 1 243 ? 9.020 -13.573 -36.120 1.00 53.34 243 SER A O 1
ATOM 1880 N N . LYS A 1 244 ? 8.922 -13.995 -38.332 1.00 58.94 244 LYS A N 1
ATOM 1881 C CA . LYS A 1 244 ? 9.119 -15.454 -38.310 1.00 58.94 244 LYS A CA 1
ATOM 1882 C C . LYS A 1 244 ? 10.552 -15.868 -37.927 1.00 58.94 244 LYS A C 1
ATOM 1884 O O . LYS A 1 244 ? 11.071 -16.838 -38.471 1.00 58.94 244 LYS A O 1
ATOM 1889 N N . HIS A 1 245 ? 11.211 -15.157 -37.015 1.00 50.09 245 HIS A N 1
ATOM 1890 C CA . HIS A 1 245 ? 12.553 -15.525 -36.573 1.00 50.09 245 HIS A CA 1
ATOM 1891 C C . HIS A 1 245 ? 12.493 -16.438 -35.346 1.00 50.09 245 HIS A C 1
ATOM 1893 O O . HIS A 1 245 ? 12.194 -16.023 -34.227 1.00 50.09 245 HIS A O 1
ATOM 1899 N N . LEU A 1 246 ? 12.756 -17.718 -35.620 1.00 47.22 246 LEU A N 1
ATOM 1900 C CA . LEU A 1 246 ? 12.952 -18.812 -34.677 1.00 47.22 246 LEU A CA 1
ATOM 1901 C C . LEU A 1 246 ? 14.176 -18.528 -33.792 1.00 47.22 246 LEU A C 1
ATOM 1903 O O . LEU A 1 246 ? 15.298 -18.847 -34.171 1.00 47.22 246 LEU A O 1
ATOM 1907 N N . PHE A 1 247 ? 13.962 -17.963 -32.607 1.00 42.12 247 PHE A N 1
ATOM 1908 C CA . PHE A 1 247 ? 14.922 -18.076 -31.509 1.00 42.12 247 PHE A CA 1
ATOM 1909 C C . PHE A 1 247 ? 14.328 -18.963 -30.406 1.00 42.12 247 PHE A C 1
ATOM 1911 O O . PHE A 1 247 ? 13.148 -18.810 -30.074 1.00 42.12 247 PHE A O 1
ATOM 1918 N N . PRO A 1 248 ? 15.108 -19.897 -29.832 1.00 47.72 248 PRO A N 1
ATOM 1919 C CA . PRO A 1 248 ? 14.658 -20.747 -28.740 1.00 47.72 248 PRO A CA 1
ATOM 1920 C C . PRO A 1 248 ? 14.568 -19.913 -27.455 1.00 47.72 248 PRO A C 1
ATOM 1922 O O . PRO A 1 248 ? 15.551 -19.722 -26.748 1.00 47.72 248 PRO A O 1
ATOM 1925 N N . THR A 1 249 ? 13.387 -19.379 -27.143 1.00 41.59 249 THR A N 1
ATOM 1926 C CA . THR A 1 249 ? 13.135 -18.750 -25.840 1.00 41.59 249 THR A CA 1
ATOM 1927 C C . THR A 1 249 ? 12.959 -19.820 -24.774 1.00 41.59 249 THR A C 1
ATOM 1929 O O . THR A 1 249 ? 11.978 -20.568 -24.785 1.00 41.59 249 THR A O 1
ATOM 1932 N N . SER A 1 250 ? 13.904 -19.855 -23.840 1.00 40.00 250 SER A N 1
ATOM 1933 C CA . SER A 1 250 ? 13.807 -20.543 -22.558 1.00 40.00 250 SER A CA 1
ATOM 1934 C C . SER A 1 250 ? 12.478 -20.200 -21.881 1.00 40.00 250 SER A C 1
ATOM 1936 O O . SER A 1 250 ? 12.191 -19.038 -21.596 1.00 40.00 250 SER A O 1
ATOM 1938 N N . ARG A 1 251 ? 11.648 -21.224 -21.656 1.00 37.62 251 ARG A N 1
ATOM 1939 C CA . ARG A 1 251 ? 10.382 -21.146 -20.917 1.00 37.62 251 ARG A CA 1
ATOM 1940 C C . ARG A 1 251 ? 10.655 -20.791 -19.450 1.00 37.62 251 ARG A C 1
ATOM 1942 O O . ARG A 1 251 ? 10.692 -21.672 -18.600 1.00 37.62 251 ARG A O 1
ATOM 1949 N N . LEU A 1 252 ? 10.782 -19.508 -19.135 1.00 40.72 252 LEU A N 1
ATOM 1950 C CA . LEU A 1 252 ? 10.347 -19.007 -17.834 1.00 40.72 252 LEU A CA 1
ATOM 1951 C C . LEU A 1 252 ? 8.831 -18.846 -17.925 1.00 40.72 252 LEU A C 1
ATOM 1953 O O . LEU A 1 252 ? 8.302 -17.792 -18.263 1.00 40.72 252 LEU A O 1
ATOM 1957 N N . SER A 1 253 ? 8.127 -19.959 -17.722 1.00 39.16 253 SER A N 1
ATOM 1958 C CA . SER A 1 253 ? 6.688 -19.965 -17.501 1.00 39.16 253 SER A CA 1
ATOM 1959 C C . SER A 1 253 ? 6.428 -19.322 -16.145 1.00 39.16 253 SER A C 1
ATOM 1961 O O . SER A 1 253 ? 6.328 -20.012 -15.132 1.00 39.16 253 SER A O 1
ATOM 1963 N N . PHE A 1 254 ? 6.356 -17.994 -16.127 1.00 43.09 254 PHE A N 1
ATOM 1964 C CA . PHE A 1 254 ? 5.746 -17.265 -15.030 1.00 43.09 254 PHE A CA 1
ATOM 1965 C C . PHE A 1 254 ? 4.267 -17.672 -15.037 1.00 43.09 254 PHE A C 1
ATOM 1967 O O . PHE A 1 254 ? 3.461 -17.123 -15.784 1.00 43.09 254 PHE A O 1
ATOM 1974 N N . MET A 1 255 ? 3.917 -18.718 -14.279 1.00 41.12 255 MET A N 1
ATOM 1975 C CA . MET A 1 255 ? 2.530 -19.121 -14.012 1.00 41.12 255 MET A CA 1
ATOM 1976 C C . MET A 1 255 ? 1.893 -18.126 -13.036 1.00 41.12 255 MET A C 1
ATOM 1978 O O . MET A 1 255 ? 1.306 -18.517 -12.031 1.00 41.12 255 MET A O 1
ATOM 1982 N N . GLY A 1 256 ? 2.047 -16.830 -13.323 1.00 45.94 256 GLY A N 1
ATOM 1983 C CA . GLY A 1 256 ? 1.304 -15.789 -12.645 1.00 45.94 256 GLY A CA 1
ATOM 1984 C C . GLY A 1 256 ? -0.166 -16.125 -12.813 1.00 45.94 256 GLY A C 1
ATOM 1985 O O . GLY A 1 256 ? -0.628 -16.389 -13.929 1.00 45.94 256 GLY A O 1
ATOM 1986 N N . THR A 1 257 ? -0.881 -16.202 -11.693 1.00 45.12 257 THR A N 1
ATOM 1987 C CA . THR A 1 257 ? -2.341 -16.249 -11.707 1.00 45.12 257 THR A CA 1
ATOM 1988 C C . THR A 1 257 ? -2.818 -15.185 -12.690 1.00 45.12 257 THR A C 1
ATOM 1990 O O . THR A 1 257 ? -2.278 -14.082 -12.695 1.00 45.12 257 THR A O 1
ATOM 1993 N N . ALA A 1 258 ? -3.712 -15.553 -13.614 1.00 45.41 258 ALA A N 1
ATOM 1994 C CA . ALA A 1 258 ? -4.132 -14.666 -14.693 1.00 45.41 258 ALA A CA 1
ATOM 1995 C C . ALA A 1 258 ? -4.667 -13.365 -14.081 1.00 45.41 258 ALA A C 1
ATOM 1997 O O . ALA A 1 258 ? -5.795 -13.335 -13.585 1.00 45.41 258 ALA A O 1
ATOM 1998 N N . TYR A 1 259 ? -3.814 -12.339 -14.067 1.00 52.19 259 TYR A N 1
ATOM 1999 C CA . TYR A 1 259 ? -4.110 -11.030 -13.518 1.00 52.19 259 TYR A CA 1
ATOM 2000 C C . TYR A 1 259 ? -5.364 -10.533 -14.220 1.00 52.19 259 TYR A C 1
ATOM 2002 O O . TYR A 1 259 ? -5.408 -10.448 -15.452 1.00 52.19 259 TYR A O 1
ATOM 2010 N N . LYS A 1 260 ? -6.422 -10.309 -13.440 1.00 59.84 260 LYS A N 1
ATOM 2011 C CA . LYS A 1 260 ? -7.637 -9.717 -13.969 1.00 59.84 260 LYS A CA 1
ATOM 2012 C C . LYS A 1 260 ? -7.390 -8.217 -13.931 1.00 59.84 260 LYS A C 1
ATOM 2014 O O . LYS A 1 260 ? -7.303 -7.671 -12.838 1.00 59.84 260 LYS A O 1
ATOM 2019 N N . PRO A 1 261 ? -7.270 -7.564 -15.084 1.00 56.22 261 PRO A N 1
ATOM 2020 C CA . PRO A 1 261 ? -7.025 -6.142 -15.090 1.00 56.22 261 PRO A CA 1
ATOM 2021 C C . PRO A 1 261 ? -8.180 -5.401 -14.430 1.00 56.22 261 PRO A C 1
ATOM 2023 O O . PRO A 1 261 ? -9.349 -5.704 -14.702 1.00 56.22 261 PRO A O 1
ATOM 2026 N N . SER A 1 262 ? -7.829 -4.459 -13.559 1.00 66.94 262 SER A N 1
ATOM 2027 C CA . SER A 1 262 ? -8.715 -3.372 -13.169 1.00 66.94 262 SER A CA 1
ATOM 2028 C C . SER A 1 262 ? -9.182 -2.626 -14.419 1.00 66.94 262 SER A C 1
ATOM 2030 O O . SER A 1 262 ? -8.519 -2.643 -15.466 1.00 66.94 262 SER A O 1
ATOM 2032 N N . ASP A 1 263 ? -10.367 -2.030 -14.325 1.00 78.88 263 ASP A N 1
ATOM 2033 C CA . ASP A 1 263 ? -10.830 -1.100 -15.347 1.00 78.88 263 ASP A CA 1
ATOM 2034 C C . ASP A 1 263 ? -9.764 0.010 -15.492 1.00 78.88 263 ASP A C 1
ATOM 2036 O O . ASP A 1 263 ? -9.267 0.482 -14.468 1.00 78.88 263 ASP A O 1
ATOM 2040 N N . PRO A 1 264 ? -9.325 0.398 -16.706 1.00 76.56 264 PRO A N 1
ATOM 2041 C CA . PRO A 1 264 ? -8.351 1.483 -16.882 1.00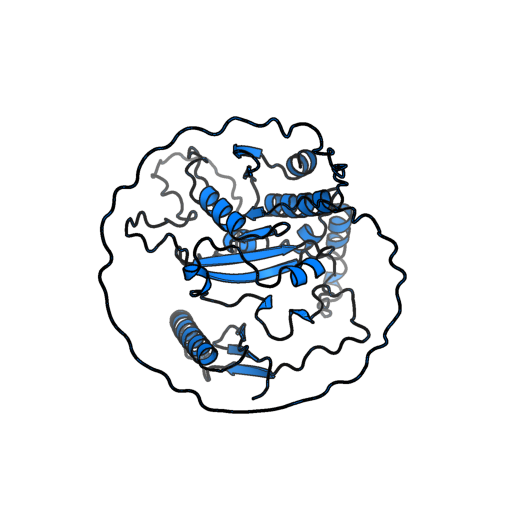 76.56 264 PRO A CA 1
ATOM 2042 C C . PRO A 1 264 ? -8.766 2.805 -16.218 1.00 76.56 264 PRO A C 1
ATOM 2044 O O . PRO A 1 264 ? -7.905 3.641 -15.951 1.00 76.56 264 PRO A O 1
ATOM 2047 N N . ASP A 1 265 ? -10.059 2.979 -15.940 1.00 85.25 265 ASP A N 1
ATOM 2048 C CA . ASP A 1 265 ? -10.602 4.159 -15.271 1.00 85.25 265 ASP A CA 1
ATOM 2049 C C . ASP A 1 265 ? -10.585 4.043 -13.730 1.00 85.25 265 ASP A C 1
ATOM 2051 O O . ASP A 1 265 ? -10.962 4.987 -13.034 1.00 85.25 265 ASP A O 1
ATOM 2055 N N . GLU A 1 266 ? -10.123 2.914 -13.183 1.00 88.75 266 GLU A N 1
ATOM 2056 C CA . GLU A 1 266 ? -10.085 2.617 -11.751 1.00 88.75 266 GLU A CA 1
ATOM 2057 C C . GLU A 1 266 ? -8.645 2.555 -11.215 1.00 88.75 266 GLU A C 1
ATOM 2059 O O . GLU A 1 266 ? -7.810 1.756 -11.640 1.00 88.75 266 GLU A O 1
ATOM 2064 N N . LEU A 1 267 ? -8.371 3.375 -10.204 1.00 90.38 267 LEU A N 1
ATOM 2065 C CA . LEU A 1 267 ? -7.148 3.384 -9.416 1.00 90.38 267 LEU A CA 1
ATOM 2066 C C . LEU A 1 267 ? -7.408 2.684 -8.077 1.00 90.38 267 LEU A C 1
ATOM 2068 O O . LEU A 1 267 ? -8.027 3.251 -7.176 1.00 90.38 267 LEU A O 1
ATOM 2072 N N . HIS A 1 268 ? -6.905 1.460 -7.927 1.00 93.56 268 HIS A N 1
ATOM 2073 C CA . HIS A 1 268 ? -6.917 0.744 -6.649 1.00 93.56 268 HIS A CA 1
ATOM 2074 C C . HIS A 1 268 ? -5.602 0.991 -5.913 1.00 93.56 268 HIS A C 1
ATOM 2076 O O . HIS A 1 268 ? -4.532 0.646 -6.424 1.00 93.56 268 HIS A O 1
ATOM 2082 N N . LEU A 1 269 ? -5.683 1.604 -4.733 1.00 95.69 269 LEU A N 1
ATOM 2083 C CA . LEU A 1 269 ? -4.524 1.951 -3.921 1.00 95.69 269 LEU A CA 1
ATOM 2084 C C . LEU A 1 269 ? -4.347 0.988 -2.753 1.00 95.69 269 LEU A C 1
ATOM 2086 O O . LEU A 1 269 ? -5.294 0.641 -2.054 1.00 95.69 269 LEU A O 1
ATOM 2090 N N . TYR A 1 270 ? -3.093 0.647 -2.487 1.00 97.44 270 TYR A N 1
ATOM 2091 C CA . TYR A 1 270 ? -2.669 -0.091 -1.308 1.00 97.44 270 TYR A CA 1
ATOM 2092 C C . TYR A 1 270 ? -1.567 0.676 -0.589 1.00 97.44 270 TYR A C 1
ATOM 2094 O O . TYR A 1 270 ? -0.698 1.270 -1.224 1.00 97.44 270 TYR A O 1
ATOM 2102 N N . GLN A 1 271 ? -1.568 0.643 0.739 1.00 97.38 271 GLN A N 1
ATOM 2103 C CA . GLN A 1 271 ? -0.509 1.207 1.563 1.00 97.38 271 GLN A CA 1
ATOM 2104 C C . GLN A 1 271 ? 0.374 0.088 2.107 1.00 97.38 271 GLN A C 1
ATOM 2106 O O . GLN A 1 271 ? -0.112 -0.764 2.847 1.00 97.38 271 GLN A O 1
ATOM 2111 N N . ALA A 1 272 ? 1.671 0.117 1.797 1.00 97.25 272 ALA A N 1
ATOM 2112 C CA . ALA A 1 272 ? 2.640 -0.813 2.374 1.00 97.25 272 ALA A CA 1
ATOM 2113 C C . ALA A 1 272 ? 3.389 -0.202 3.553 1.00 97.25 272 ALA A C 1
ATOM 2115 O O . ALA A 1 272 ? 3.777 0.968 3.552 1.00 97.25 272 ALA A O 1
ATOM 2116 N N . LEU A 1 273 ? 3.598 -1.025 4.573 1.00 95.62 273 LEU A N 1
ATOM 2117 C CA . LEU A 1 273 ? 4.164 -0.624 5.848 1.00 95.62 273 LEU A CA 1
ATOM 2118 C C . LEU A 1 273 ? 5.118 -1.703 6.354 1.00 95.62 273 LEU A C 1
ATOM 2120 O O . LEU A 1 273 ? 4.775 -2.892 6.333 1.00 95.62 273 LEU A O 1
ATOM 2124 N N . PRO A 1 274 ? 6.286 -1.321 6.888 1.00 91.88 274 PRO A N 1
ATOM 2125 C CA . PRO A 1 274 ? 7.053 -2.248 7.691 1.00 91.88 274 PRO A CA 1
ATOM 2126 C C . PRO A 1 274 ? 6.319 -2.512 9.008 1.00 91.88 274 PRO A C 1
ATOM 2128 O O . PRO A 1 274 ? 5.701 -1.615 9.588 1.00 91.88 274 PRO A O 1
ATOM 2131 N N . SER A 1 275 ? 6.432 -3.731 9.535 1.00 89.00 275 SER A N 1
ATOM 2132 C CA . SER A 1 275 ? 5.729 -4.135 10.761 1.00 89.00 275 SER A CA 1
ATOM 2133 C C . SER A 1 275 ? 6.103 -3.253 11.966 1.00 89.00 275 SER A C 1
ATOM 2135 O O . SER A 1 275 ? 5.287 -3.038 12.860 1.00 89.00 275 SER A O 1
ATOM 2137 N N . SER A 1 276 ? 7.313 -2.678 11.972 1.00 88.19 276 SER A N 1
ATOM 2138 C CA . SER A 1 276 ? 7.791 -1.746 13.004 1.00 88.19 276 SER A CA 1
ATOM 2139 C C . SER A 1 276 ? 7.087 -0.385 13.006 1.00 88.19 276 SER A C 1
ATOM 2141 O O . SER A 1 276 ? 7.066 0.275 14.043 1.00 88.19 276 SER A O 1
ATOM 2143 N N . SER A 1 277 ? 6.492 0.036 11.886 1.00 89.19 277 SER A N 1
ATOM 2144 C CA . SER A 1 277 ? 5.763 1.305 11.770 1.00 89.19 277 SER A CA 1
ATOM 2145 C C . SER A 1 277 ? 4.260 1.120 11.557 1.00 89.19 277 SER A C 1
ATOM 2147 O O . SER A 1 277 ? 3.575 2.073 11.188 1.00 89.19 277 SER A O 1
ATOM 2149 N N . ALA A 1 278 ? 3.726 -0.071 11.851 1.00 90.25 278 ALA A N 1
ATOM 2150 C CA . ALA A 1 278 ? 2.300 -0.377 11.754 1.00 90.25 278 ALA A CA 1
ATOM 2151 C C . ALA A 1 278 ? 1.422 0.698 12.421 1.00 90.25 278 ALA A C 1
ATOM 2153 O O . ALA A 1 278 ? 0.453 1.163 11.838 1.00 90.25 278 ALA A O 1
ATOM 2154 N N . GLU A 1 279 ? 1.801 1.172 13.610 1.00 90.12 279 GLU A N 1
ATOM 2155 C CA . GLU A 1 279 ? 1.040 2.198 14.341 1.00 90.12 279 GLU A CA 1
ATOM 2156 C C . GLU A 1 279 ? 1.032 3.568 13.643 1.00 90.12 279 GLU A C 1
ATOM 2158 O O . GLU A 1 279 ? 0.107 4.358 13.835 1.00 90.12 279 GLU A O 1
ATOM 2163 N N . CYS A 1 280 ? 2.023 3.871 12.797 1.00 90.00 280 CYS A N 1
ATOM 2164 C CA . CYS A 1 280 ? 2.000 5.095 11.995 1.00 90.00 280 CYS A CA 1
ATOM 2165 C C . CYS A 1 280 ? 0.833 5.089 11.002 1.00 90.00 280 CYS A C 1
ATOM 2167 O O . CYS A 1 280 ? 0.291 6.156 10.716 1.00 90.00 280 CYS A O 1
ATOM 2169 N N . ALA A 1 281 ? 0.379 3.908 10.567 1.00 92.69 281 ALA A N 1
ATOM 2170 C CA . ALA A 1 281 ? -0.807 3.752 9.733 1.00 92.69 281 ALA A CA 1
ATOM 2171 C C . ALA A 1 281 ? -2.032 4.447 10.327 1.00 92.69 281 ALA A C 1
ATOM 2173 O O . ALA A 1 281 ? -2.718 5.168 9.615 1.00 92.69 281 ALA A O 1
ATOM 2174 N N . LYS A 1 282 ? -2.241 4.347 11.645 1.00 93.31 282 LYS A N 1
ATOM 2175 C CA . LYS A 1 282 ? -3.365 4.998 12.337 1.00 93.31 282 LYS A CA 1
ATOM 2176 C C . LYS A 1 282 ? -3.274 6.527 12.329 1.00 93.31 282 LYS A C 1
ATOM 2178 O O . LYS A 1 282 ? -4.298 7.201 12.329 1.00 93.31 282 LYS A O 1
ATOM 2183 N N . LYS A 1 283 ? -2.060 7.096 12.308 1.00 91.88 283 LYS A N 1
ATOM 2184 C CA . LYS A 1 283 ? -1.857 8.560 12.244 1.00 91.88 283 LYS A CA 1
ATOM 2185 C C . LYS A 1 283 ? -2.299 9.124 10.896 1.00 91.88 283 LYS A C 1
ATOM 2187 O O . LYS A 1 283 ? -2.865 10.224 10.821 1.00 91.88 283 LYS A O 1
ATOM 2192 N N . TRP A 1 284 ? -2.011 8.373 9.835 1.00 92.25 284 TRP A N 1
ATOM 2193 C CA . TRP A 1 284 ? -2.450 8.722 8.495 1.00 92.25 284 TRP A CA 1
ATOM 2194 C C . TRP A 1 284 ? -3.929 8.369 8.287 1.00 92.25 284 TRP A C 1
ATOM 2196 O O . TRP A 1 284 ? -4.669 9.207 7.786 1.00 92.25 284 TRP A O 1
ATOM 2206 N N . GLY A 1 285 ? -4.389 7.202 8.741 1.00 90.69 285 GLY A N 1
ATOM 2207 C CA . GLY A 1 285 ? -5.749 6.715 8.503 1.00 90.69 285 GLY A CA 1
ATOM 2208 C C . GLY A 1 285 ? -6.049 6.643 7.004 1.00 90.69 285 GLY A C 1
ATOM 2209 O O . GLY A 1 285 ? -5.163 6.339 6.210 1.00 90.69 285 GLY A O 1
ATOM 2210 N N . SER A 1 286 ? -7.265 7.018 6.604 1.00 89.50 286 SER A N 1
ATOM 2211 C CA . SER A 1 286 ? -7.681 7.124 5.194 1.00 89.50 286 SER A CA 1
ATOM 2212 C C . SER A 1 286 ? -7.200 8.407 4.488 1.00 89.50 286 SER A C 1
ATOM 2214 O O . SER A 1 286 ? -7.732 8.774 3.442 1.00 89.50 286 SER A O 1
ATOM 2216 N N . LYS A 1 287 ? -6.240 9.159 5.053 1.00 93.56 287 LYS A N 1
ATOM 2217 C CA . LYS A 1 287 ? -5.788 10.425 4.447 1.00 93.56 287 LYS A CA 1
ATOM 2218 C C . LYS A 1 287 ? -5.019 10.155 3.156 1.00 93.56 287 LYS A C 1
ATOM 2220 O O . LYS A 1 287 ? -3.955 9.541 3.187 1.00 93.56 287 LYS A O 1
ATOM 2225 N N . LEU A 1 288 ? -5.522 10.721 2.064 1.00 93.50 288 LEU A N 1
ATOM 2226 C CA . LEU A 1 288 ? -4.881 10.777 0.753 1.00 93.50 288 LEU A CA 1
ATOM 2227 C C . LEU A 1 288 ? -4.889 12.222 0.232 1.00 93.50 288 LEU A C 1
ATOM 2229 O O . LEU A 1 288 ? -5.766 13.015 0.577 1.00 93.50 288 LEU A O 1
ATOM 2233 N N . ARG A 1 289 ? -3.917 12.567 -0.613 1.00 92.81 289 ARG A N 1
ATOM 2234 C CA . ARG A 1 289 ? -3.775 13.864 -1.296 1.00 92.81 289 ARG A CA 1
ATOM 2235 C C . ARG A 1 289 ? -4.151 13.752 -2.775 1.00 92.81 289 ARG A C 1
ATOM 2237 O O . ARG A 1 289 ? -3.338 13.993 -3.660 1.00 92.81 289 ARG A O 1
ATOM 2244 N N . LEU A 1 290 ? -5.391 13.369 -3.066 1.00 88.69 290 LEU A N 1
ATOM 2245 C CA . LEU A 1 290 ? -5.847 13.316 -4.458 1.00 88.69 290 LEU A CA 1
ATOM 2246 C C . LEU A 1 290 ? -5.945 14.739 -5.036 1.00 88.69 290 LEU A C 1
ATOM 2248 O O . LEU A 1 290 ? -6.519 15.630 -4.413 1.00 88.69 290 LEU A O 1
ATOM 2252 N N . LYS A 1 291 ? -5.382 14.956 -6.237 1.00 82.19 291 LYS A N 1
ATOM 2253 C CA . LYS A 1 291 ? -5.305 16.276 -6.903 1.00 82.19 291 LYS A CA 1
ATOM 2254 C C . LYS A 1 291 ? -6.666 16.929 -7.147 1.00 82.19 291 LYS A C 1
ATOM 2256 O O . LYS A 1 291 ? -6.738 18.148 -7.270 1.00 82.19 291 LYS A O 1
ATOM 2261 N N . SER A 1 292 ? -7.733 16.137 -7.249 1.00 74.12 292 SER A N 1
ATOM 2262 C CA . SER A 1 292 ? -9.084 16.652 -7.436 1.00 74.12 292 SER A CA 1
ATOM 2263 C C . SER A 1 292 ? -9.962 16.296 -6.237 1.00 74.12 292 SER A C 1
ATOM 2265 O O . SER A 1 292 ? -10.113 15.128 -5.881 1.00 74.12 292 SER A O 1
ATOM 2267 N N . GLU A 1 293 ? -10.597 17.308 -5.636 1.00 65.81 293 GLU A N 1
ATOM 2268 C CA . GLU A 1 293 ? -11.639 17.092 -4.618 1.00 65.81 293 GLU A CA 1
ATOM 2269 C C . GLU A 1 293 ? -12.812 16.260 -5.169 1.00 65.81 293 GLU A C 1
ATOM 2271 O O . GLU A 1 293 ? -13.544 15.639 -4.402 1.00 65.81 293 GLU A O 1
ATOM 2276 N N . LYS A 1 294 ? -12.983 16.228 -6.500 1.00 59.41 294 LYS A N 1
ATOM 2277 C CA . LYS A 1 294 ? -13.979 15.392 -7.178 1.00 59.41 294 LYS A CA 1
ATOM 2278 C C . LYS A 1 294 ? -13.630 13.899 -7.109 1.00 59.41 294 LYS A C 1
ATOM 2280 O O . LYS A 1 294 ? -14.488 13.135 -6.695 1.00 59.41 294 LYS A O 1
ATOM 2285 N N . SER A 1 295 ? -12.376 13.496 -7.352 1.00 60.25 295 SER A N 1
ATOM 2286 C CA . SER A 1 295 ? -11.941 12.088 -7.209 1.00 60.25 295 SER A CA 1
ATOM 2287 C C . SER A 1 295 ? -12.152 11.523 -5.807 1.00 60.25 295 SER A C 1
ATOM 2289 O O . SER A 1 295 ? -12.344 10.324 -5.655 1.00 60.25 295 SER A O 1
ATOM 2291 N N . LEU A 1 296 ? -12.095 12.368 -4.773 1.00 57.56 296 LEU A N 1
ATOM 2292 C CA . LEU A 1 296 ? -12.341 11.950 -3.390 1.00 57.56 296 LEU A CA 1
ATOM 2293 C C . LEU A 1 296 ? -13.822 11.645 -3.120 1.00 57.56 296 LEU A C 1
ATOM 2295 O O . LEU A 1 296 ? -14.116 10.842 -2.240 1.00 57.56 296 LEU A O 1
ATOM 2299 N N . LYS A 1 297 ? -14.746 12.280 -3.856 1.00 61.38 297 LYS A N 1
ATOM 2300 C CA . LYS A 1 297 ? -16.193 12.038 -3.731 1.00 61.38 297 LYS A CA 1
ATOM 2301 C C . LYS A 1 297 ? -16.657 10.808 -4.505 1.00 61.38 297 LYS A C 1
ATOM 2303 O O . LYS A 1 297 ? -17.651 10.210 -4.111 1.00 61.38 297 LYS A O 1
ATOM 2308 N N . ASP A 1 298 ? -15.910 10.419 -5.532 1.00 70.19 298 ASP A N 1
ATOM 2309 C CA . ASP A 1 298 ? -16.213 9.279 -6.397 1.00 70.19 298 ASP A CA 1
ATOM 2310 C C . ASP A 1 298 ? -15.382 8.037 -6.010 1.00 70.19 298 ASP A C 1
ATOM 2312 O O . ASP A 1 298 ? -14.919 7.282 -6.868 1.00 70.19 298 ASP A O 1
ATOM 2316 N N . SER A 1 299 ? -15.148 7.813 -4.707 1.00 77.69 299 SER A N 1
ATOM 2317 C CA . SER A 1 299 ? -14.551 6.550 -4.265 1.00 77.69 299 SER A CA 1
ATOM 2318 C C . SER A 1 299 ? -15.526 5.404 -4.548 1.00 77.69 299 SER A C 1
ATOM 2320 O O . SER A 1 299 ? -16.649 5.355 -4.050 1.00 77.69 299 SER A O 1
ATOM 2322 N N . LEU A 1 300 ? -15.096 4.466 -5.389 1.00 83.31 300 LEU A N 1
ATOM 2323 C CA . LEU A 1 300 ? -15.876 3.284 -5.757 1.00 83.31 300 LEU A CA 1
ATOM 2324 C C . LEU A 1 300 ? -15.903 2.268 -4.614 1.00 83.31 300 LEU A C 1
ATOM 2326 O O . LEU A 1 300 ? -16.874 1.526 -4.452 1.00 83.31 300 LEU A O 1
ATOM 2330 N N . SER A 1 301 ? -14.839 2.244 -3.806 1.00 87.88 301 SER A N 1
ATOM 2331 C CA . SER A 1 301 ? -14.776 1.462 -2.579 1.00 87.88 301 SER A CA 1
ATOM 2332 C C . SER A 1 301 ? -14.043 2.216 -1.475 1.00 87.88 301 SER A C 1
ATOM 2334 O O . SER A 1 301 ? -13.022 2.861 -1.709 1.00 87.88 301 SER A O 1
ATOM 2336 N N . LYS A 1 302 ? -14.565 2.095 -0.253 1.00 90.75 302 LYS A N 1
ATOM 2337 C CA . LYS A 1 302 ? -13.954 2.633 0.965 1.00 90.75 302 LYS A CA 1
ATOM 2338 C C . LYS A 1 302 ? -12.696 1.833 1.342 1.00 90.75 302 LYS A C 1
ATOM 2340 O O . LYS A 1 302 ? -12.666 0.614 1.164 1.00 90.75 302 LYS A O 1
ATOM 2345 N N . GLY A 1 303 ? -11.680 2.504 1.877 1.00 92.81 303 GLY A N 1
ATOM 2346 C CA . GLY A 1 303 ? -10.426 1.890 2.317 1.00 92.81 303 GLY A CA 1
ATOM 2347 C C . GLY A 1 303 ? -10.537 1.216 3.686 1.00 92.81 303 GLY A C 1
ATOM 2348 O O . GLY A 1 303 ? -11.541 1.330 4.382 1.00 92.81 303 GLY A O 1
ATOM 2349 N N . TYR A 1 304 ? -9.489 0.513 4.105 1.00 94.31 304 TYR A N 1
ATOM 2350 C CA . TYR A 1 304 ? -9.425 -0.239 5.360 1.00 94.31 304 TYR A CA 1
ATOM 2351 C C . TYR A 1 304 ? -9.800 0.614 6.579 1.00 94.31 304 TYR A C 1
ATOM 2353 O O . TYR A 1 304 ? -10.597 0.189 7.411 1.00 94.31 304 TYR A O 1
ATOM 2361 N N . PHE A 1 305 ? -9.263 1.833 6.673 1.00 94.19 305 PHE A N 1
ATOM 2362 C CA . PHE A 1 305 ? -9.497 2.719 7.818 1.00 94.19 305 PHE A CA 1
ATOM 2363 C C . PHE A 1 305 ? -10.894 3.347 7.864 1.00 94.19 305 PHE A C 1
ATOM 2365 O O . PHE A 1 305 ? -11.259 3.927 8.885 1.00 94.19 305 PHE A O 1
ATOM 2372 N N . ASP A 1 306 ? -11.691 3.194 6.807 1.00 92.19 306 ASP A N 1
ATOM 2373 C CA . ASP A 1 306 ? -13.093 3.610 6.809 1.00 92.19 306 ASP A CA 1
ATOM 2374 C C . ASP A 1 306 ? -13.994 2.563 7.482 1.00 92.19 306 ASP A C 1
ATOM 2376 O O . ASP A 1 306 ? -15.171 2.822 7.736 1.00 92.19 306 ASP A O 1
ATOM 2380 N N . ALA A 1 307 ? -13.463 1.368 7.767 1.00 92.69 307 ALA A N 1
ATOM 2381 C CA . ALA A 1 307 ? -14.210 0.329 8.446 1.00 92.69 307 ALA A CA 1
ATOM 2382 C C . ALA A 1 307 ? -14.312 0.618 9.957 1.00 92.69 307 ALA A C 1
ATOM 2384 O O . ALA A 1 307 ? -13.290 0.873 10.611 1.00 92.69 307 ALA A O 1
ATOM 2385 N N . PRO A 1 308 ? -15.516 0.512 10.548 1.00 93.19 308 PRO A N 1
ATOM 2386 C CA . PRO A 1 308 ? -15.740 0.619 11.981 1.00 93.19 308 PRO A CA 1
ATO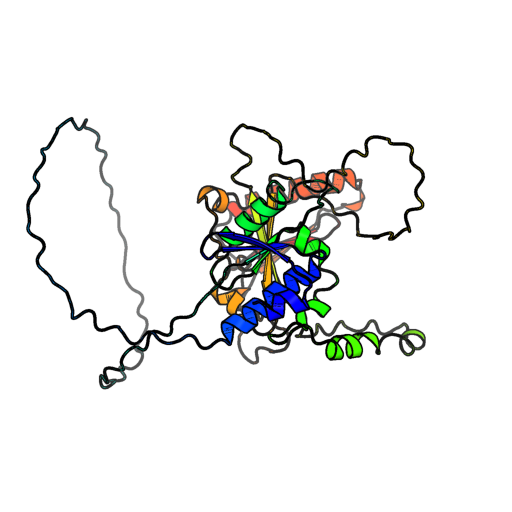M 2387 C C . PRO A 1 308 ? -14.732 -0.163 12.830 1.00 93.19 308 PRO A C 1
ATOM 2389 O O . PRO A 1 308 ? -14.507 -1.356 12.633 1.00 93.19 308 PRO A O 1
ATOM 2392 N N . GLY A 1 309 ? -14.133 0.527 13.801 1.00 90.50 309 GLY A N 1
ATOM 2393 C CA . GLY A 1 309 ? -13.227 -0.059 14.790 1.00 90.50 309 GLY A CA 1
ATOM 2394 C C . GLY A 1 309 ? -11.782 -0.278 14.348 1.00 90.50 309 GLY A C 1
ATOM 2395 O O . GLY A 1 309 ? -10.942 -0.580 15.194 1.00 90.50 309 GLY A O 1
ATOM 2396 N N . THR A 1 310 ? -11.437 -0.054 13.080 1.00 92.50 310 THR A N 1
ATOM 2397 C CA . THR A 1 310 ? -10.067 -0.285 12.582 1.00 92.50 310 THR A CA 1
ATOM 2398 C C . THR A 1 310 ? -9.006 0.628 13.185 1.00 92.50 310 THR A C 1
ATO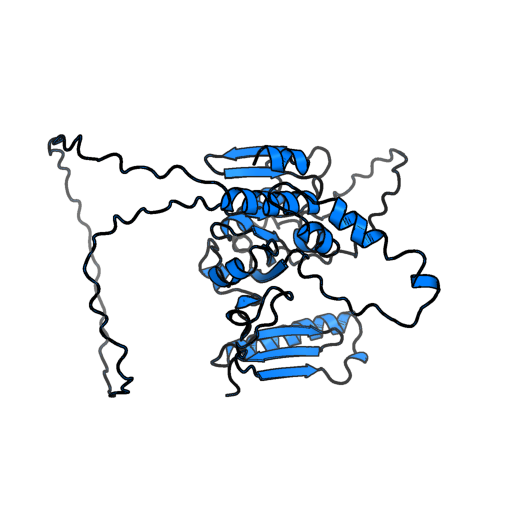M 2400 O O . THR A 1 310 ? -7.865 0.202 13.345 1.00 92.50 310 THR A O 1
ATOM 2403 N N . LEU A 1 311 ? -9.366 1.850 13.590 1.00 91.25 311 LEU A N 1
ATOM 2404 C CA . LEU A 1 311 ? -8.449 2.750 14.300 1.00 91.25 311 LEU A CA 1
ATOM 2405 C C . LEU A 1 311 ? -8.078 2.234 15.699 1.00 91.25 311 LEU A C 1
ATOM 2407 O O . LEU A 1 311 ? -6.959 2.464 16.156 1.00 91.25 311 LEU A O 1
ATOM 2411 N N . ALA A 1 312 ? -8.993 1.519 16.358 1.00 90.56 312 ALA A N 1
ATOM 2412 C CA . ALA A 1 312 ? -8.748 0.887 17.653 1.00 90.56 312 ALA A CA 1
ATOM 2413 C C . ALA A 1 312 ? -8.114 -0.506 17.503 1.00 90.56 312 ALA A C 1
ATOM 2415 O O . ALA A 1 312 ? -7.410 -0.970 18.396 1.00 90.56 312 ALA A O 1
ATOM 2416 N N . ALA A 1 313 ? -8.330 -1.174 16.367 1.00 89.81 313 ALA A N 1
ATOM 2417 C CA . ALA A 1 313 ? -7.809 -2.509 16.126 1.00 89.81 313 ALA A CA 1
ATOM 2418 C C . ALA A 1 313 ? -6.264 -2.537 16.118 1.00 89.81 313 ALA A C 1
ATOM 2420 O O . ALA A 1 313 ? -5.613 -1.644 15.555 1.00 89.81 313 ALA A O 1
ATOM 2421 N N . PRO A 1 314 ? -5.638 -3.566 16.718 1.00 90.19 314 PRO A N 1
ATOM 2422 C CA . PRO A 1 314 ? -4.205 -3.772 16.588 1.00 90.19 314 PRO A CA 1
ATOM 2423 C C . PRO A 1 314 ? -3.877 -4.172 15.146 1.00 90.19 314 PRO A C 1
ATOM 2425 O O . PRO A 1 314 ? -4.438 -5.120 14.604 1.00 90.19 314 PRO A O 1
ATOM 2428 N N . LEU A 1 315 ? -2.940 -3.456 14.524 1.00 89.06 315 LEU A N 1
ATOM 2429 C CA . LEU A 1 315 ? -2.450 -3.782 13.178 1.00 89.06 315 LEU A CA 1
ATOM 2430 C C . LEU A 1 315 ? -1.349 -4.847 13.202 1.00 89.06 315 LEU A C 1
ATOM 2432 O O . LEU A 1 315 ? -1.049 -5.454 12.178 1.00 89.06 315 LEU A O 1
ATOM 2436 N N . SER A 1 316 ? -0.743 -5.072 14.370 1.00 84.00 316 SER A N 1
ATOM 2437 C CA . SER A 1 316 ? 0.272 -6.098 14.580 1.00 84.00 316 SER A CA 1
ATOM 2438 C C . SER A 1 316 ? -0.215 -7.130 15.587 1.00 84.00 316 SER A C 1
ATOM 2440 O O . SER A 1 316 ? -0.672 -6.796 16.678 1.00 84.00 316 SER A O 1
ATOM 2442 N N . ILE A 1 317 ? -0.076 -8.398 15.214 1.00 71.44 317 ILE A N 1
ATOM 2443 C CA . ILE A 1 317 ? -0.590 -9.558 15.954 1.00 71.44 317 ILE A CA 1
ATOM 2444 C C . ILE A 1 317 ? 0.229 -9.823 17.230 1.00 71.44 317 ILE A C 1
ATOM 2446 O O . ILE A 1 317 ? -0.259 -10.464 18.156 1.00 71.44 317 ILE A O 1
ATOM 2450 N N . SER A 1 318 ? 1.461 -9.304 17.325 1.00 68.94 318 SER A N 1
ATOM 2451 C CA . SER A 1 318 ? 2.356 -9.566 18.465 1.00 68.94 318 SER A CA 1
ATOM 2452 C C . SER A 1 318 ? 1.943 -8.881 19.762 1.00 68.94 318 SER A C 1
ATOM 2454 O O . SER A 1 318 ? 2.411 -9.271 20.832 1.00 68.94 318 SER A O 1
ATOM 2456 N N . LYS A 1 319 ? 1.079 -7.869 19.696 1.00 65.69 319 LYS A N 1
ATOM 2457 C CA . LYS A 1 319 ? 0.564 -7.196 20.882 1.00 65.69 319 LYS A CA 1
ATOM 2458 C C . LYS A 1 319 ? -0.861 -7.661 21.102 1.00 65.69 319 LYS A C 1
ATOM 2460 O O . LYS A 1 319 ? -1.785 -7.092 20.537 1.00 65.69 319 LYS A O 1
ATOM 2465 N N . SER A 1 320 ? -1.028 -8.685 21.936 1.00 60.31 320 SER A N 1
ATOM 2466 C CA . SER A 1 320 ? -2.313 -8.911 22.597 1.00 60.31 320 SER A CA 1
ATOM 2467 C C . SER A 1 320 ? -2.635 -7.631 23.370 1.00 60.31 320 SER A C 1
ATOM 2469 O O . SER A 1 320 ? -1.893 -7.327 24.311 1.00 60.31 320 SER A O 1
ATOM 2471 N N . PRO A 1 321 ? -3.654 -6.840 22.987 1.00 59.31 321 PRO A N 1
ATOM 2472 C CA . PRO A 1 321 ? -4.039 -5.692 23.786 1.00 59.31 321 PRO A CA 1
ATOM 2473 C C . PRO A 1 321 ? -4.565 -6.257 25.102 1.00 59.31 321 PRO A C 1
ATOM 2475 O O . PRO A 1 321 ? -5.602 -6.911 25.127 1.00 59.31 321 PRO A O 1
ATOM 2478 N N . ALA A 1 322 ? -3.793 -6.105 26.177 1.00 62.62 322 ALA A N 1
ATOM 2479 C CA . ALA A 1 322 ? -4.164 -6.691 27.457 1.00 62.62 322 ALA A CA 1
ATOM 2480 C C . ALA A 1 322 ? -5.443 -6.058 28.030 1.00 62.62 322 ALA A C 1
ATOM 2482 O O . ALA A 1 322 ? -6.112 -6.738 28.790 1.00 62.62 322 ALA A O 1
ATOM 2483 N N . ASP A 1 323 ? -5.829 -4.835 27.622 1.00 72.62 323 ASP A N 1
ATOM 2484 C CA . ASP A 1 323 ? -6.956 -4.126 28.255 1.00 72.62 323 ASP A CA 1
ATOM 2485 C C . ASP A 1 323 ? -7.773 -3.169 27.355 1.00 72.62 323 ASP A C 1
ATOM 2487 O O . ASP A 1 323 ? -8.745 -2.581 27.828 1.00 72.62 323 ASP A O 1
ATOM 2491 N N . GLU A 1 324 ? -7.454 -2.987 26.066 1.00 81.31 324 GLU A N 1
ATOM 2492 C CA . GLU A 1 324 ? -8.282 -2.120 25.205 1.00 81.31 324 GLU A CA 1
ATOM 2493 C C . GLU A 1 324 ? -9.450 -2.906 24.603 1.00 81.31 324 GLU A C 1
ATOM 2495 O O . GLU A 1 324 ? -9.293 -3.690 23.664 1.00 81.31 324 GLU A O 1
ATOM 2500 N N . SER A 1 325 ? -10.648 -2.688 25.149 1.00 86.94 325 SER A N 1
ATOM 2501 C CA . SER A 1 325 ? -11.883 -3.190 24.553 1.00 86.94 325 SER A CA 1
ATOM 2502 C C . SER A 1 325 ? -12.071 -2.565 23.171 1.00 86.94 325 SER A C 1
ATOM 2504 O O . SER A 1 325 ? -12.219 -1.346 23.054 1.00 86.94 325 SER A O 1
ATOM 2506 N N . LEU A 1 326 ? -12.092 -3.396 22.128 1.00 88.00 326 LEU A N 1
ATOM 2507 C CA . LEU A 1 326 ? -12.458 -2.951 20.786 1.00 88.00 326 LEU A CA 1
ATOM 2508 C C . LEU A 1 326 ? -13.874 -2.350 20.805 1.00 88.00 326 LEU A C 1
ATOM 2510 O O . LEU A 1 326 ? -14.728 -2.824 21.563 1.00 88.00 326 LEU A O 1
ATOM 2514 N N . PRO A 1 327 ? -14.144 -1.320 19.987 1.00 90.25 327 PRO A N 1
ATOM 2515 C CA . PRO A 1 327 ? -15.474 -0.736 19.919 1.00 90.25 327 PRO A CA 1
ATOM 2516 C C . PRO A 1 327 ? -16.490 -1.783 19.458 1.00 90.25 327 PRO A C 1
ATOM 2518 O O . PRO A 1 327 ? -16.181 -2.667 18.655 1.00 90.25 327 PRO A O 1
ATOM 2521 N N . LEU A 1 328 ? -17.717 -1.665 19.963 1.00 91.62 328 LEU A N 1
ATOM 2522 C CA . LEU A 1 328 ? -18.826 -2.499 19.518 1.00 91.62 328 LEU A CA 1
ATOM 2523 C C . LEU A 1 328 ? -19.080 -2.240 18.027 1.00 91.62 328 LEU A C 1
ATOM 2525 O O . LEU A 1 328 ? -19.261 -1.096 17.620 1.00 91.62 328 LEU A O 1
ATOM 2529 N N . VAL A 1 329 ? -19.108 -3.306 17.230 1.00 94.12 329 VAL A N 1
ATOM 2530 C CA . VAL A 1 329 ? -19.422 -3.246 15.799 1.00 94.12 329 VAL A CA 1
ATOM 2531 C C . VAL A 1 329 ? -20.531 -4.237 15.472 1.00 94.12 329 VAL A C 1
ATOM 2533 O O . VAL A 1 329 ? -20.527 -5.374 15.948 1.00 94.12 329 VAL A O 1
ATOM 2536 N N . THR A 1 330 ? -21.474 -3.821 14.632 1.00 94.38 330 THR A N 1
ATOM 2537 C CA . THR A 1 330 ? -22.541 -4.694 14.130 1.00 94.38 330 THR A CA 1
ATOM 2538 C C . THR A 1 330 ? -22.120 -5.240 12.777 1.00 94.38 330 THR A C 1
ATOM 2540 O O . THR A 1 330 ? -21.817 -4.469 11.872 1.00 94.38 330 THR A O 1
ATOM 2543 N N . THR A 1 331 ? -22.097 -6.563 12.619 1.00 93.50 331 THR A N 1
ATOM 2544 C CA . THR A 1 331 ? -21.740 -7.214 11.348 1.00 93.50 331 THR A CA 1
ATOM 2545 C C . THR A 1 331 ? -22.967 -7.877 10.736 1.00 93.50 331 THR A C 1
ATOM 2547 O O . THR A 1 331 ? -23.663 -8.635 11.409 1.00 93.50 331 THR A O 1
ATOM 2550 N N . VAL A 1 332 ? -23.216 -7.625 9.453 1.00 94.50 332 VAL A N 1
ATOM 2551 C CA . VAL A 1 332 ? -24.327 -8.205 8.693 1.00 94.50 332 VAL A CA 1
ATOM 2552 C C . VAL A 1 332 ? -23.769 -9.107 7.603 1.00 94.50 332 VAL A C 1
ATOM 2554 O O . VAL A 1 332 ? -22.969 -8.672 6.777 1.00 94.50 332 VAL A O 1
ATOM 2557 N N . PHE A 1 333 ? -24.220 -10.359 7.575 1.00 95.62 333 PHE A N 1
ATOM 2558 C CA . PHE A 1 333 ? -23.922 -11.298 6.499 1.00 95.62 333 PHE A CA 1
ATOM 2559 C C . PHE A 1 333 ? -25.126 -11.415 5.573 1.00 95.62 333 PHE A C 1
ATOM 2561 O O . PHE A 1 333 ? -26.213 -11.791 6.005 1.00 95.62 333 PHE A O 1
ATOM 2568 N N . ALA A 1 334 ? -24.917 -11.130 4.293 1.00 94.31 334 ALA A N 1
ATOM 2569 C CA . ALA A 1 334 ? -25.915 -11.319 3.253 1.00 94.31 334 ALA A CA 1
ATOM 2570 C C . ALA A 1 334 ? -25.450 -12.413 2.290 1.00 94.31 334 ALA A C 1
ATOM 2572 O O . ALA A 1 334 ? -24.275 -12.491 1.934 1.00 94.31 334 ALA A O 1
ATOM 2573 N N . SER A 1 335 ? -26.364 -13.271 1.849 1.00 96.38 335 SER A N 1
ATOM 2574 C CA . SER A 1 335 ? -26.065 -14.310 0.865 1.00 96.38 335 SER A CA 1
ATOM 2575 C C . SER A 1 335 ? -27.216 -14.471 -0.106 1.00 96.38 335 SER A C 1
ATOM 2577 O O . SER A 1 335 ? -28.364 -14.554 0.327 1.00 96.38 335 SER A O 1
ATOM 2579 N N . VAL A 1 336 ? -26.909 -14.577 -1.396 1.00 96.50 336 VAL A N 1
ATOM 2580 C CA . VAL A 1 336 ? -27.920 -14.898 -2.408 1.00 96.50 336 VAL A CA 1
ATOM 2581 C C . VAL A 1 336 ? -28.270 -16.382 -2.312 1.00 96.50 336 VAL A C 1
ATOM 2583 O O . VAL A 1 336 ? -27.407 -17.255 -2.461 1.00 96.50 336 VAL A O 1
ATOM 2586 N N . GLU A 1 337 ? -29.541 -16.674 -2.047 1.00 96.44 337 GLU A N 1
ATOM 2587 C CA . GLU A 1 337 ? -30.041 -18.045 -2.038 1.00 96.44 337 GLU A CA 1
ATOM 2588 C C . GLU A 1 337 ? -29.872 -18.674 -3.427 1.00 96.44 337 GLU A C 1
ATOM 2590 O O . GLU A 1 337 ? -29.995 -18.005 -4.451 1.00 96.44 337 GLU A O 1
ATOM 2595 N N . GLN A 1 338 ? -29.555 -19.970 -3.471 1.00 94.69 338 GLN A N 1
ATOM 2596 C CA . GLN A 1 338 ? -29.399 -20.713 -4.726 1.00 94.69 338 GLN A CA 1
ATOM 2597 C C . GLN A 1 338 ? -28.334 -20.132 -5.678 1.00 94.69 338 GLN A C 1
ATOM 2599 O O . GLN A 1 338 ? -28.380 -20.374 -6.881 1.00 94.69 338 GLN A O 1
ATOM 2604 N N . ALA A 1 339 ? -27.302 -19.457 -5.151 1.00 93.94 339 ALA A N 1
ATOM 2605 C CA . ALA A 1 339 ? -26.205 -18.894 -5.950 1.00 93.94 339 ALA A CA 1
ATOM 2606 C C . ALA A 1 339 ? -25.542 -19.900 -6.922 1.00 93.94 339 ALA A C 1
ATOM 2608 O O . ALA A 1 339 ? -24.967 -19.509 -7.933 1.00 93.94 339 ALA A O 1
ATOM 2609 N N . ARG A 1 340 ? -25.644 -21.206 -6.639 1.00 94.00 340 ARG A N 1
ATOM 2610 C CA . ARG A 1 340 ? -25.135 -22.294 -7.491 1.00 94.00 340 ARG A CA 1
ATOM 2611 C C . ARG A 1 340 ? -25.880 -22.456 -8.822 1.00 94.00 340 ARG A C 1
ATOM 2613 O O . ARG A 1 340 ? -25.356 -23.128 -9.701 1.00 94.00 340 ARG A O 1
ATOM 2620 N N . VAL A 1 341 ? -27.080 -21.888 -8.961 1.00 96.44 341 VAL A N 1
ATOM 2621 C CA . VAL A 1 341 ? -27.875 -21.939 -10.202 1.00 96.44 341 VAL A CA 1
ATOM 2622 C C . VAL A 1 341 ? -27.280 -21.022 -11.276 1.00 96.44 341 VAL A C 1
ATOM 2624 O O . VAL A 1 341 ? -27.440 -21.280 -12.466 1.00 96.44 341 VAL A O 1
ATOM 2627 N N . PHE A 1 342 ? -26.556 -19.973 -10.876 1.00 95.31 342 PHE A N 1
ATOM 2628 C CA . PHE A 1 342 ? -25.930 -19.050 -11.816 1.00 95.31 342 PHE A CA 1
ATOM 2629 C C . PHE A 1 342 ? -24.699 -19.669 -12.476 1.00 95.31 342 PHE A C 1
ATOM 2631 O O . PHE A 1 342 ? -23.856 -20.287 -11.822 1.00 95.31 342 PHE A O 1
ATOM 2638 N N . SER A 1 343 ? -24.547 -19.423 -13.778 1.00 94.75 343 SER A N 1
ATOM 2639 C CA . SER A 1 343 ? -23.284 -19.688 -14.461 1.00 94.75 343 SER A CA 1
ATOM 2640 C C . SER A 1 343 ? -22.176 -18.786 -13.901 1.00 94.75 343 SER A C 1
ATOM 2642 O O . SER A 1 343 ? -22.440 -17.728 -13.329 1.00 94.75 343 SER A O 1
ATOM 2644 N N . SER A 1 344 ? -20.908 -19.146 -14.106 1.00 89.31 344 SER A N 1
ATOM 2645 C CA . SER A 1 344 ? -19.775 -18.314 -13.667 1.00 89.31 344 SER A CA 1
ATOM 2646 C C . SER A 1 344 ? -19.778 -16.909 -14.288 1.00 89.31 344 SER A C 1
ATOM 2648 O O . SER A 1 344 ? -19.279 -15.962 -13.677 1.00 89.31 344 SER A O 1
ATOM 2650 N N . LYS A 1 345 ? -20.348 -16.757 -15.491 1.00 89.81 345 LYS A N 1
ATOM 2651 C CA . LYS A 1 345 ? -20.509 -15.464 -16.164 1.00 89.81 345 LYS A CA 1
ATOM 2652 C C . LYS A 1 345 ? -21.613 -14.636 -15.506 1.00 89.81 345 LYS A C 1
ATOM 2654 O O . LYS A 1 345 ? -21.371 -13.475 -15.180 1.00 89.81 345 LYS A O 1
ATOM 2659 N N . ASP A 1 346 ? -22.775 -15.241 -15.271 1.00 93.56 346 ASP A N 1
ATOM 2660 C CA . ASP A 1 346 ? -23.925 -14.557 -14.667 1.00 93.56 346 ASP A CA 1
ATOM 2661 C C . ASP A 1 346 ? -23.640 -14.193 -13.214 1.00 93.56 346 ASP A C 1
ATOM 2663 O O . ASP A 1 346 ? -23.948 -13.085 -12.787 1.00 93.56 346 ASP A O 1
ATOM 2667 N N . MET A 1 347 ? -22.944 -15.068 -12.482 1.00 91.81 347 MET A N 1
ATOM 2668 C CA . MET A 1 347 ? -22.528 -14.825 -11.103 1.00 91.81 347 MET A CA 1
ATOM 2669 C C . MET A 1 347 ? -21.750 -13.512 -10.977 1.00 91.81 347 MET A C 1
ATOM 2671 O O . MET A 1 347 ? -22.038 -12.727 -10.088 1.00 91.81 347 MET A O 1
ATOM 2675 N N . ARG A 1 348 ? -20.848 -13.196 -11.914 1.00 86.12 348 ARG A N 1
ATOM 2676 C CA . ARG A 1 348 ? -20.107 -11.919 -11.908 1.00 86.12 348 ARG A CA 1
ATOM 2677 C C . ARG A 1 348 ? -20.988 -10.704 -12.182 1.00 86.12 348 ARG A C 1
ATOM 2679 O O . ARG A 1 348 ? -20.682 -9.599 -11.740 1.00 86.12 348 ARG A O 1
ATOM 2686 N N . GLN A 1 349 ? -22.026 -10.860 -12.998 1.00 89.81 349 GLN A N 1
ATOM 2687 C CA . GLN A 1 349 ? -22.964 -9.773 -13.271 1.00 89.81 349 GLN A CA 1
ATOM 2688 C C . GLN A 1 349 ? -23.872 -9.531 -12.063 1.00 89.81 349 GLN A C 1
ATOM 2690 O O . GLN A 1 349 ? -24.060 -8.381 -11.676 1.00 89.81 349 GLN A O 1
ATOM 2695 N N . VAL A 1 350 ? -24.362 -10.606 -11.443 1.00 93.00 350 VAL A N 1
ATOM 2696 C CA . VAL A 1 350 ? -25.153 -10.550 -10.211 1.00 93.00 350 VAL A CA 1
ATOM 2697 C C . VAL A 1 350 ? -24.326 -9.972 -9.068 1.00 93.00 350 VAL A C 1
ATOM 2699 O O . VAL A 1 350 ? -24.809 -9.092 -8.372 1.00 93.00 350 VAL A O 1
ATOM 2702 N N . GLU A 1 351 ? -23.070 -10.392 -8.916 1.00 91.56 351 GLU A N 1
ATOM 2703 C CA . GLU A 1 351 ? -22.140 -9.854 -7.919 1.00 91.56 351 GLU A CA 1
ATOM 2704 C C . GLU A 1 351 ? -21.968 -8.343 -8.080 1.00 91.56 351 GLU A C 1
ATOM 2706 O O . GLU A 1 351 ? -22.186 -7.605 -7.127 1.00 91.56 351 GLU A O 1
ATOM 2711 N N . ARG A 1 352 ? -21.691 -7.857 -9.298 1.00 87.50 352 ARG A N 1
ATOM 2712 C CA . ARG A 1 352 ? -21.604 -6.411 -9.567 1.00 87.50 352 ARG A CA 1
ATOM 2713 C C . ARG A 1 352 ? -22.900 -5.671 -9.241 1.00 87.50 352 ARG A C 1
ATOM 2715 O O . ARG A 1 352 ? -22.850 -4.603 -8.642 1.00 87.50 352 ARG A O 1
ATOM 2722 N N . GLY A 1 353 ? -24.052 -6.233 -9.607 1.00 91.38 353 GLY A N 1
ATOM 2723 C CA . GLY A 1 353 ? -25.355 -5.651 -9.276 1.00 91.38 353 GLY A CA 1
ATOM 2724 C C . GLY A 1 353 ? -25.615 -5.606 -7.768 1.00 91.38 353 GLY A C 1
ATOM 2725 O O . GLY A 1 353 ? -26.109 -4.604 -7.257 1.00 91.38 353 GLY A O 1
ATOM 2726 N N . LEU A 1 354 ? -25.235 -6.665 -7.051 1.00 93.25 354 LEU A N 1
ATOM 2727 C CA . LEU A 1 354 ? -25.371 -6.769 -5.603 1.00 93.25 354 LEU A CA 1
ATOM 2728 C C . LEU A 1 354 ? -24.460 -5.768 -4.888 1.00 93.25 354 LEU A C 1
ATOM 2730 O O . LEU A 1 354 ? -24.915 -5.109 -3.961 1.00 93.25 354 LEU A O 1
ATOM 2734 N N . LEU A 1 355 ? -23.215 -5.610 -5.345 1.00 90.06 355 LEU A N 1
ATOM 2735 C CA . LEU A 1 355 ? -22.280 -4.615 -4.818 1.00 90.06 355 LEU A CA 1
ATOM 2736 C C . LEU A 1 355 ? -22.783 -3.195 -5.056 1.00 90.06 355 LEU A C 1
ATOM 2738 O O . LEU A 1 355 ? -22.842 -2.415 -4.117 1.00 90.06 355 LEU A O 1
ATOM 2742 N N . ALA A 1 356 ? -23.239 -2.884 -6.271 1.00 88.69 356 ALA A N 1
ATOM 2743 C CA . ALA A 1 356 ? -23.814 -1.576 -6.572 1.00 88.69 356 ALA A CA 1
ATOM 2744 C C . ALA A 1 356 ? -25.062 -1.278 -5.720 1.00 88.69 356 ALA A C 1
ATOM 2746 O O . ALA A 1 356 ? -25.268 -0.141 -5.300 1.00 88.69 356 ALA A O 1
ATOM 2747 N N . CYS A 1 357 ? -25.897 -2.288 -5.458 1.00 93.06 357 CYS A N 1
ATOM 2748 C CA . CYS A 1 357 ? -27.052 -2.163 -4.571 1.00 93.06 357 CYS A CA 1
ATOM 2749 C C . CYS A 1 357 ? -26.618 -1.929 -3.118 1.00 93.06 357 CYS A C 1
ATOM 2751 O O . CYS A 1 357 ? -27.078 -0.979 -2.491 1.00 93.06 357 CYS A O 1
ATOM 2753 N N . ALA A 1 358 ? -25.693 -2.748 -2.609 1.00 92.88 358 ALA A N 1
ATOM 2754 C CA . ALA A 1 358 ? -25.165 -2.630 -1.257 1.00 92.88 358 ALA A CA 1
ATOM 2755 C C . ALA A 1 358 ? -24.524 -1.257 -1.025 1.00 92.88 358 ALA A C 1
ATOM 2757 O O . ALA A 1 358 ? -24.875 -0.605 -0.049 1.00 92.88 358 ALA A O 1
ATOM 2758 N N . SER A 1 359 ? -23.673 -0.782 -1.940 1.00 89.69 359 SER A N 1
ATOM 2759 C CA . SER A 1 359 ? -23.074 0.555 -1.860 1.00 89.69 359 SER A CA 1
ATOM 2760 C C . SER A 1 359 ? -24.141 1.648 -1.804 1.00 89.69 359 SER A C 1
ATOM 2762 O O . SER A 1 359 ? -24.135 2.442 -0.873 1.00 89.69 359 SER A O 1
ATOM 2764 N N . LYS A 1 360 ? -25.145 1.618 -2.693 1.00 89.88 360 LYS A N 1
ATOM 2765 C CA . LYS A 1 360 ? -26.256 2.586 -2.657 1.00 89.88 360 LYS A CA 1
ATOM 2766 C C . LYS A 1 360 ? -27.053 2.547 -1.354 1.00 89.88 360 LYS A C 1
ATOM 2768 O O . LYS A 1 360 ? -27.523 3.586 -0.903 1.00 89.88 360 LYS A O 1
ATOM 2773 N N . CYS A 1 361 ? -27.256 1.367 -0.769 1.00 92.06 361 CYS A N 1
ATOM 2774 C CA . CYS A 1 361 ? -27.905 1.245 0.535 1.00 92.06 361 CYS A CA 1
ATOM 2775 C C . CYS A 1 361 ? -27.025 1.827 1.646 1.00 92.06 361 CYS A C 1
ATOM 2777 O O . CYS A 1 361 ? -27.536 2.551 2.493 1.00 92.06 361 CYS A O 1
ATOM 2779 N N . LEU A 1 362 ? -25.717 1.557 1.626 1.00 91.62 362 LEU A N 1
ATOM 2780 C CA . LEU A 1 362 ? -24.766 2.128 2.583 1.00 91.62 362 LEU A CA 1
ATOM 2781 C C . LEU A 1 362 ? -24.711 3.658 2.489 1.00 91.62 362 LEU A C 1
ATOM 2783 O O . LEU A 1 362 ? -24.606 4.305 3.524 1.00 91.62 362 LEU A O 1
ATOM 2787 N N . ASP A 1 363 ? -24.859 4.231 1.292 1.00 87.81 363 ASP A N 1
ATOM 2788 C CA . ASP A 1 363 ? -24.913 5.686 1.087 1.00 87.81 363 ASP A CA 1
ATOM 2789 C C . ASP A 1 363 ? -26.178 6.335 1.683 1.00 87.81 363 ASP A C 1
ATOM 2791 O O . ASP A 1 363 ? -26.200 7.536 1.947 1.00 87.81 363 ASP A O 1
ATOM 2795 N N . GLN A 1 364 ? -27.252 5.560 1.878 1.00 90.06 364 GLN A N 1
ATOM 2796 C CA . GLN A 1 364 ? -28.520 6.046 2.441 1.00 90.06 364 GLN A CA 1
ATOM 2797 C C . GLN A 1 364 ? -28.587 5.937 3.965 1.00 90.06 364 GLN A C 1
ATOM 2799 O O . GLN A 1 364 ? -29.344 6.675 4.600 1.00 90.06 364 GLN A O 1
ATOM 2804 N N . VAL A 1 365 ? -27.841 5.005 4.556 1.00 88.62 365 VAL A N 1
ATOM 2805 C CA . VAL A 1 365 ? -27.812 4.828 6.008 1.00 88.62 365 VAL A CA 1
ATOM 2806 C C . VAL A 1 365 ? -27.021 5.984 6.614 1.00 88.62 365 VAL A C 1
ATOM 2808 O O . VAL A 1 365 ? -25.859 6.196 6.279 1.00 88.62 365 VAL A O 1
ATOM 2811 N N . GLN A 1 366 ? -27.646 6.741 7.521 1.00 79.44 366 GLN A N 1
ATOM 2812 C CA . GLN A 1 366 ? -26.960 7.767 8.310 1.00 79.44 366 GLN A CA 1
ATOM 2813 C C . GLN A 1 366 ? -26.021 7.084 9.316 1.00 79.44 366 GLN A C 1
ATOM 2815 O O . GLN A 1 366 ? -26.373 6.884 10.473 1.00 79.44 366 GLN A O 1
ATOM 2820 N N . GLY A 1 367 ? -24.835 6.677 8.868 1.00 71.19 367 GLY A N 1
ATOM 2821 C CA . GLY A 1 367 ? -23.850 5.998 9.705 1.00 71.19 367 GLY A CA 1
ATOM 2822 C C . GLY A 1 367 ? -22.630 5.505 8.930 1.00 71.19 367 GLY A C 1
ATOM 2823 O O . GLY A 1 367 ? -22.573 5.579 7.703 1.00 71.19 367 GLY A O 1
ATOM 2824 N N . ASP A 1 368 ? -21.650 4.961 9.654 1.00 84.75 368 ASP A N 1
ATOM 2825 C CA . ASP A 1 368 ? -20.391 4.465 9.080 1.00 84.75 368 ASP A CA 1
ATOM 2826 C C . ASP A 1 368 ? -20.551 3.032 8.554 1.00 84.75 368 ASP A C 1
ATOM 2828 O O . ASP A 1 368 ? -19.867 2.100 8.978 1.00 84.75 368 ASP A O 1
ATOM 2832 N N . GLY A 1 369 ? -21.515 2.830 7.655 1.00 90.25 369 GLY A N 1
ATOM 2833 C CA . GLY A 1 369 ? -21.685 1.556 6.973 1.00 90.25 369 GLY A CA 1
ATOM 2834 C C . GLY A 1 369 ? -20.485 1.258 6.066 1.00 90.25 369 GLY A C 1
ATOM 2835 O O . GLY A 1 369 ? -20.064 2.107 5.270 1.00 90.25 369 GLY A O 1
ATOM 2836 N N . TYR A 1 370 ? -19.944 0.046 6.162 1.00 93.12 370 TYR A N 1
ATOM 2837 C CA . TYR A 1 370 ? -18.759 -0.386 5.427 1.00 93.12 370 TYR A CA 1
ATOM 2838 C C . TYR A 1 370 ? -18.943 -1.784 4.832 1.00 93.12 370 TYR A C 1
ATOM 2840 O O . TYR A 1 370 ? -19.427 -2.703 5.492 1.00 93.12 370 TYR A O 1
ATOM 2848 N N . LEU A 1 371 ? -18.530 -1.964 3.577 1.00 92.69 371 LEU A N 1
ATOM 2849 C CA . LEU A 1 371 ? -18.507 -3.267 2.920 1.00 92.69 371 LEU A CA 1
ATOM 2850 C C . LEU A 1 371 ? -17.179 -3.969 3.216 1.00 92.69 371 LEU A C 1
ATOM 2852 O O . LEU A 1 371 ? -16.170 -3.687 2.582 1.00 92.69 371 LEU A O 1
ATOM 2856 N N . CYS A 1 372 ? -17.186 -4.909 4.161 1.00 86.56 372 CYS A N 1
ATOM 2857 C CA . CYS A 1 372 ? -15.971 -5.579 4.623 1.00 86.56 372 CYS A CA 1
ATOM 2858 C C . CYS A 1 372 ? -15.368 -6.519 3.591 1.00 86.56 372 CYS A C 1
ATOM 2860 O O . CYS A 1 372 ? -14.153 -6.579 3.416 1.00 86.56 372 CYS A O 1
ATOM 2862 N N . ARG A 1 373 ? -16.212 -7.384 3.021 1.00 86.56 373 ARG A N 1
ATOM 2863 C CA . ARG A 1 373 ? -15.733 -8.497 2.210 1.00 86.56 373 ARG A CA 1
ATOM 2864 C C . ARG A 1 373 ? -16.808 -9.029 1.289 1.00 86.56 373 ARG A C 1
ATOM 2866 O O . ARG A 1 373 ? -17.945 -9.266 1.699 1.00 86.56 373 ARG A O 1
ATOM 2873 N N . VAL A 1 374 ? -16.376 -9.330 0.073 1.00 85.56 374 VAL A N 1
ATOM 2874 C CA . VAL A 1 374 ? -17.106 -10.161 -0.875 1.00 85.56 374 VAL A CA 1
ATOM 2875 C C . VAL A 1 374 ? -16.524 -11.560 -0.794 1.00 85.56 374 VAL A C 1
ATOM 2877 O O . VAL A 1 374 ? -15.356 -11.799 -1.102 1.00 85.56 374 VAL A O 1
ATOM 2880 N N . PHE A 1 375 ? -17.321 -12.497 -0.311 1.00 84.31 375 PHE A N 1
ATOM 2881 C CA . PHE A 1 375 ? -16.990 -13.906 -0.393 1.00 84.31 375 PHE A CA 1
ATOM 2882 C C . PHE A 1 375 ? -17.528 -14.438 -1.721 1.00 84.31 375 PHE A C 1
ATOM 2884 O O . PHE A 1 375 ? -18.626 -14.082 -2.161 1.00 84.31 375 PHE A O 1
ATOM 2891 N N . GLY A 1 376 ? -16.774 -15.341 -2.349 1.00 82.31 376 GLY A N 1
ATOM 2892 C CA . GLY A 1 376 ? -17.265 -16.059 -3.523 1.00 82.31 376 GLY A CA 1
ATOM 2893 C C . GLY A 1 376 ? -18.623 -16.722 -3.254 1.00 82.31 376 GLY A C 1
ATOM 2894 O O . GLY A 1 376 ? -18.967 -17.039 -2.110 1.00 82.31 376 GLY A O 1
ATOM 2895 N N . ASN A 1 377 ? -19.377 -16.983 -4.324 1.00 87.69 377 ASN A N 1
ATOM 2896 C CA . ASN A 1 377 ? -20.772 -17.440 -4.273 1.00 87.69 377 ASN A CA 1
ATOM 2897 C C . ASN A 1 377 ? -21.765 -16.382 -3.755 1.00 87.69 377 ASN A C 1
ATOM 2899 O O . ASN A 1 377 ? -22.689 -16.733 -3.024 1.00 87.69 377 ASN A O 1
ATOM 2903 N N . LEU A 1 378 ? -21.596 -15.112 -4.145 1.00 93.06 378 LEU A N 1
ATOM 2904 C CA . LEU A 1 378 ? -22.576 -14.043 -3.891 1.00 93.06 378 LEU A CA 1
ATOM 2905 C C . LEU A 1 378 ? -22.889 -13.840 -2.399 1.00 93.06 378 LEU A C 1
ATOM 2907 O O . LEU A 1 378 ? -24.048 -13.729 -1.990 1.00 93.06 378 LEU A O 1
ATOM 2911 N N . LYS A 1 379 ? -21.840 -13.839 -1.579 1.00 94.75 379 LYS A N 1
ATOM 2912 C CA . LYS A 1 379 ? -21.917 -13.631 -0.135 1.00 94.75 379 LYS A CA 1
ATOM 2913 C C . LYS A 1 379 ? -21.208 -12.331 0.218 1.00 94.75 379 LYS A C 1
ATOM 2915 O O . LYS A 1 379 ? -20.071 -12.126 -0.190 1.00 94.75 379 LYS A O 1
ATOM 2920 N N . LEU A 1 380 ? -21.855 -11.477 0.994 1.00 94.94 380 LEU A N 1
ATOM 2921 C CA . LEU A 1 380 ? -21.329 -10.189 1.427 1.00 94.94 380 LEU A CA 1
ATOM 2922 C C . LEU A 1 380 ? -21.284 -10.122 2.947 1.00 94.94 380 LEU A C 1
ATOM 2924 O O . LEU A 1 380 ? -22.142 -10.683 3.628 1.00 94.94 380 LEU A O 1
ATOM 2928 N N . MET A 1 381 ? -20.297 -9.403 3.463 1.00 95.12 381 MET A N 1
ATOM 2929 C CA . MET A 1 381 ? -20.242 -8.985 4.856 1.00 95.12 381 MET A CA 1
ATOM 2930 C C . MET A 1 381 ? -20.124 -7.472 4.915 1.00 95.12 381 MET A C 1
ATOM 2932 O O . MET A 1 381 ? -19.238 -6.892 4.288 1.00 95.12 381 MET A O 1
ATOM 2936 N N . LEU A 1 382 ? -21.039 -6.868 5.659 1.00 95.00 382 LEU A N 1
ATOM 2937 C CA . LEU A 1 382 ? -21.114 -5.442 5.938 1.00 95.00 382 LEU A CA 1
ATOM 2938 C C . LEU A 1 382 ? -20.825 -5.239 7.426 1.00 95.00 382 LEU A C 1
ATOM 2940 O O . LEU A 1 382 ? -21.171 -6.104 8.234 1.00 95.00 382 LEU A O 1
ATOM 2944 N N . CYS A 1 383 ? -20.257 -4.103 7.803 1.00 95.06 383 CYS A N 1
ATOM 2945 C CA . CYS A 1 383 ? -20.163 -3.701 9.198 1.00 95.06 383 CYS A CA 1
ATOM 2946 C C . CYS A 1 383 ? -20.624 -2.262 9.411 1.00 95.06 383 CYS A C 1
ATOM 2948 O O . CYS A 1 383 ? -20.582 -1.434 8.503 1.00 95.06 383 CYS A O 1
ATOM 2950 N N . PHE A 1 384 ? -21.084 -1.996 10.629 1.00 95.00 384 PHE A N 1
ATOM 2951 C CA . PHE A 1 384 ? -21.620 -0.714 11.062 1.00 95.00 384 PHE A CA 1
ATOM 2952 C C . PHE A 1 384 ? -21.049 -0.370 12.439 1.00 95.00 384 PHE A C 1
ATOM 2954 O O . PHE A 1 384 ? -20.891 -1.250 13.292 1.00 95.00 384 PHE A O 1
ATOM 2961 N N . SER A 1 385 ? -20.743 0.912 12.657 1.00 92.38 385 SER A N 1
ATOM 2962 C CA . SER A 1 385 ? -20.251 1.431 13.942 1.00 92.38 385 SER A CA 1
ATOM 2963 C C . SER A 1 385 ? -21.331 1.472 15.022 1.00 92.38 385 SER A C 1
ATOM 2965 O O . SER A 1 385 ? -21.016 1.518 16.210 1.00 92.38 385 SER A O 1
ATOM 2967 N N . LYS A 1 386 ? -22.603 1.431 14.621 1.00 89.62 386 LYS A N 1
ATOM 2968 C CA . LYS A 1 386 ? -23.754 1.449 15.515 1.00 89.62 386 LYS A CA 1
ATOM 2969 C C . LYS A 1 386 ? -24.793 0.406 15.094 1.00 89.62 386 LYS A C 1
ATOM 2971 O O . LYS A 1 386 ? -24.826 0.018 13.928 1.00 89.62 386 LYS A O 1
ATOM 2976 N N . PRO A 1 387 ? -25.601 -0.098 16.040 1.00 81.88 387 PRO A N 1
ATOM 2977 C CA . PRO A 1 387 ? -26.686 -1.030 15.742 1.00 81.88 387 PRO A CA 1
ATOM 2978 C C . PRO A 1 387 ? -27.982 -0.351 15.262 1.00 81.88 387 PRO A C 1
ATOM 2980 O O . PRO A 1 387 ? -28.831 -1.052 14.716 1.00 81.88 387 PRO A O 1
ATOM 2983 N N . GLU A 1 388 ? -28.141 0.954 15.516 1.00 77.56 388 GLU A N 1
ATOM 2984 C CA . GLU A 1 388 ? -29.257 1.800 15.047 1.00 77.56 388 GLU A CA 1
ATOM 2985 C C . GLU A 1 388 ? -29.097 2.173 13.571 1.00 77.56 388 GLU A C 1
ATOM 2987 O O . GLU A 1 388 ? -30.133 2.176 12.865 1.00 77.56 388 GLU A O 1
#

pLDDT: mean 76.8, std 20.47, range [28.66, 98.06]

Sequence (388 aa):
MRKARWNNFGSTHETEGDSFTMVFYDAKDAVAFCLQAQQMLSMQQWPIHKEINSEEQSTPLMSSYVNPVSDLPLKKSRSISSLSILQPLSSSHPLTSTTKHHGVDQDKNVNIDVQVRMGLASGFLCPGESLHAHPTIEFAKEVSDAAVGGQILMEGSTFDAIKDVLGELGTVDAQGMHLDRLRMRRVFHWPAFFLCRCIAPAAAANSEDAIVLDMGTYTNPGSDQGQKQAWSPPWSPCKRRSSKHLFPTSRLSFMGTAYKPSDPDELHLYQALPSSSAECAKKWGSKLRLKSEKSLKDSLSKGYFDAPGTLAAPLSISKSPADESLPLVTTVFASVEQARVFSSKDMRQVERGLLACASKCLDQVQGDGYLCRVFGNLKLMLCFSKPE

Secondary structure (DSSP, 8-state):
-HHHHHHTT-EEEEEETTEEEEE-SSHHHHHHHHHHHHHHHHHPPPP------TTS----PPP------------------------------------------------------EEE---PPPTT--GGG-HHHHHHHHHHHHPPTT-EEEEHHHHHHHGGGHHHHTTB-SS-B-HHHHHHHHHTTSSGGGT-TT--------TTSPEEEEEEEEE-TTTTSS-------TTS------------------------PPPTTEEEEEEEE-GGGHHHHHHHTT----S-HHHHH-EEE--GGGSTTTTTS-SSTT---SS-PPPP-EEEEEE-TTGGGS-HHHHHHHHHHHHHHHHHHHHHSSS--EEEEEETTTEEEEEES---

Organism: Dunaliella tertiolecta (NCBI:txid3047)

InterPro domains:
  IPR029787 Nucleotide cyclase [G3DSA:3.30.70.1230] (1-189)
  IPR029787 Nucleotide cyclase [SSF55073] (10-173)
  IPR050697 Adenylyl/Guanylyl Cyclase Class-3/4 [PTHR43081] (14-219)